Protein 1M0S (pdb70)

Organism: Haemophilus influenzae (strain ATCC 51907 / DSM 11121 / KW20 / Rd) (NCBI:txid71421)

Nearest PDB structures (foldseek):
  1m0s-assembly1_B  TM=1.005E+00  e=2.390E-48  Haemophilus influenzae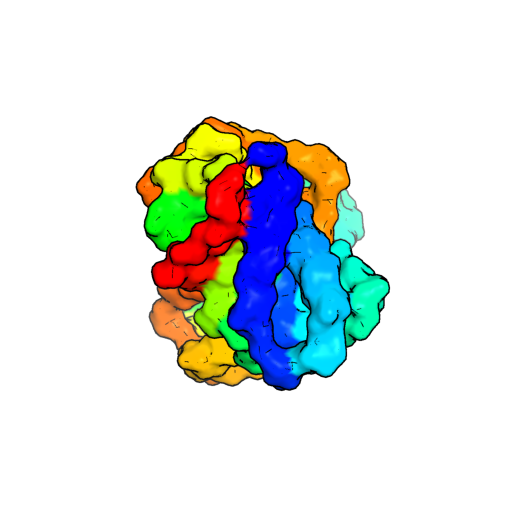
  7lda-assembly1_A  TM=9.853E-01  e=5.725E-33  Stenotrophomonas maltophilia K279a
  3uw1-assembly1_A  TM=9.742E-01  e=8.290E-33  Burkholderia thailandensis E264
  1lk7-assembly1_D  TM=9.535E-01  e=1.673E-27  Pyrococcus horikoshii
  3ixq-assembly1_D  TM=9.530E-01  e=1.935E-25  Methanocaldococcus jannaschii

Foldseek 3Di:
DDFLQLLLQLLLVCVVQDAFAEEEAAEDDDSSLSNLVNCLVVQNRYNAYEYQAVVSVVSNVVSVGDYDHPVVDQAGAEHEEEAQAAEPVQKGFHCPVPRVLSSLVNRVRYPAYEYEGAVVRYDHWPQPVFFKKWWFAVVCVPVVCVVLVVVPWRWDWDPPDAGPVGTTIITTHRDTPPDLVVVQVVLVPDPGTSHIRIRHVPGGPKYWYRYPVGIDIDD/DDFLVLLLLLLLVCVVVDAFAFEEEEEDDSSSLSNLVNCLVVQNRYDAYEYLAPVSVVSNVVSVGHYDHPVVDQAHAEYEEEAQAAEPVQKGFHCPVPRQLSSVVSLVRYPAYEYGGAVVRYDHWPQPVFFKKWWFAVVCVVVVCVVLVVVPWHWDWPPPDAGPVRTTIITTHPDTDPDLVVVQVVSVPDPGTSHIRIRDVPGGRKYWYRYPVGIDIDD

Structure (mmCIF, N/CA/C/O backbone):
data_1M0S
#
_entry.id   1M0S
#
_cell.length_a   42.826
_cell.length_b   96.737
_cell.length_c   122.050
_cell.angle_alpha   90.00
_cell.angle_beta   90.00
_cell.angle_gamma   90.00
#
_symmetry.space_group_name_H-M   'P 21 21 21'
#
loop_
_entity.id
_entity.type
_entity.pdbx_description
1 polymer 'Ribose-5-Phosphate Isomerase A'
2 non-polymer 'CITRIC ACID'
3 water water
#
loop_
_atom_site.group_PDB
_atom_site.id
_atom_site.type_symbol
_atom_site.label_atom_id
_atom_site.label_alt_id
_atom_site.label_comp_id
_atom_site.label_asym_id
_atom_site.label_entity_id
_atom_site.label_seq_id
_atom_site.pdbx_PDB_ins_code
_atom_site.Cartn_x
_atom_site.Cartn_y
_atom_site.Cartn_z
_atom_site.occupancy
_atom_site.B_iso_or_equiv
_atom_site.auth_seq_id
_atom_site.auth_comp_id
_atom_site.auth_asym_id
_atom_site.auth_atom_id
_atom_site.pdbx_PDB_model_num
ATOM 1 N N . MET A 1 1 ? 28.866 41.697 10.254 1.00 34.53 1 MET A N 1
ATOM 2 C CA . MET A 1 1 ? 28.372 40.694 11.258 1.00 36.27 1 MET A CA 1
ATOM 3 C C . MET A 1 1 ? 28.084 39.344 10.612 1.00 33.67 1 MET A C 1
ATOM 4 O O . MET A 1 1 ? 27.419 39.284 9.576 1.00 33.84 1 MET A O 1
ATOM 9 N N . ASN A 1 2 ? 28.581 38.271 11.223 1.00 30.72 2 ASN A N 1
ATOM 10 C CA . ASN A 1 2 ? 28.375 36.944 10.673 1.00 27.76 2 ASN A CA 1
ATOM 11 C C . ASN A 1 2 ? 27.106 36.291 11.226 1.00 27.68 2 ASN A C 1
ATOM 12 O O . ASN A 1 2 ? 26.464 36.811 12.155 1.00 23.49 2 ASN A O 1
ATOM 17 N N . GLN A 1 3 ? 26.755 35.146 10.641 1.00 23.43 3 GLN A N 1
ATOM 18 C CA . GLN A 1 3 ? 25.554 34.438 11.029 1.00 21.29 3 GLN A CA 1
ATOM 19 C C . GLN A 1 3 ? 25.525 34.029 12.515 1.00 18.91 3 GLN A C 1
ATOM 20 O O . GLN A 1 3 ? 24.509 34.191 13.165 1.00 19.01 3 GLN A O 1
ATOM 26 N N . LEU A 1 4 ? 26.630 33.529 13.044 1.00 20.32 4 LEU A N 1
ATOM 27 C CA . LEU A 1 4 ? 26.663 33.097 14.444 1.00 21.33 4 LEU A CA 1
ATOM 28 C C . LEU A 1 4 ? 26.387 34.279 15.382 1.00 24.53 4 LEU A C 1
ATOM 29 O O . LEU A 1 4 ? 25.642 34.137 16.367 1.00 22.88 4 LEU A O 1
ATOM 34 N N . GLU A 1 5 ? 26.949 35.450 15.079 1.00 21.95 5 GLU A N 1
ATOM 35 C CA . GLU A 1 5 ? 26.696 36.623 15.914 1.00 24.22 5 GLU A CA 1
ATOM 36 C C . GLU A 1 5 ? 25.212 36.963 15.908 1.00 23.61 5 GLU A C 1
ATOM 37 O O . GLU A 1 5 ? 24.624 37.321 16.941 1.00 20.59 5 GLU A O 1
ATOM 43 N N . MET A 1 6 ? 24.585 36.849 14.746 1.00 22.19 6 MET A N 1
ATOM 44 C CA . MET A 1 6 ? 23.166 37.149 14.675 1.00 23.57 6 MET A CA 1
ATOM 45 C C . MET A 1 6 ? 22.331 36.160 15.501 1.00 21.11 6 MET A C 1
ATOM 46 O O . MET A 1 6 ? 21.351 36.551 16.135 1.00 19.12 6 MET A O 1
ATOM 51 N N . LYS A 1 7 ? 22.695 34.882 15.466 1.00 19.18 7 LYS A N 1
ATOM 52 C CA . LYS A 1 7 ? 21.966 33.863 16.246 1.00 19.24 7 LYS A CA 1
ATOM 53 C C . LYS A 1 7 ? 22.099 34.183 17.737 1.00 17.55 7 LYS A C 1
ATOM 54 O O . LYS A 1 7 ? 21.153 34.048 18.509 1.00 16.19 7 LYS A O 1
ATOM 60 N N . LYS A 1 8 ? 23.283 34.618 18.127 1.00 19.16 8 LYS A N 1
ATOM 61 C CA . LYS A 1 8 ? 23.539 34.956 19.523 1.00 21.35 8 LYS A CA 1
ATOM 62 C C . LYS A 1 8 ? 22.705 36.150 19.963 1.00 22.65 8 LYS A C 1
ATOM 63 O O . LYS A 1 8 ? 22.212 36.180 21.098 1.00 21.60 8 LYS A O 1
ATOM 69 N N . LEU A 1 9 ? 22.521 37.121 19.061 1.00 20.67 9 LEU A N 1
ATOM 70 C CA . LEU A 1 9 ? 21.719 38.313 19.361 1.00 20.17 9 LEU A CA 1
ATOM 71 C C . LEU A 1 9 ? 20.261 37.947 19.589 1.00 21.06 9 LEU A C 1
ATOM 72 O O . LEU A 1 9 ? 19.647 38.417 20.539 1.00 17.42 9 LEU A O 1
ATOM 77 N N . ALA A 1 10 ? 19.698 37.119 18.704 1.00 17.52 10 ALA A N 1
ATOM 78 C CA . ALA A 1 10 ? 18.310 36.686 18.850 1.00 17.96 10 ALA A CA 1
ATOM 79 C C . ALA A 1 10 ? 18.130 35.878 20.144 1.00 17.98 10 ALA A C 1
ATOM 80 O O . ALA A 1 10 ? 17.168 36.083 20.880 1.00 17.19 10 ALA A O 1
ATOM 82 N N . ALA A 1 11 ? 19.065 34.977 20.420 1.00 17.57 11 ALA A N 1
ATOM 83 C CA . ALA A 1 11 ? 18.990 34.158 21.627 1.00 18.34 11 ALA A CA 1
ATOM 84 C C . ALA A 1 11 ? 19.032 35.020 22.878 1.00 19.15 11 ALA A C 1
ATOM 85 O O . ALA A 1 11 ? 18.274 34.781 23.816 1.00 18.29 11 ALA A O 1
ATOM 87 N N . GLN A 1 12 ? 19.927 36.002 22.916 1.00 19.92 12 GLN A N 1
ATOM 88 C CA . GLN A 1 12 ? 19.994 36.896 24.075 1.00 22.50 12 GLN A CA 1
ATOM 89 C C . GLN A 1 12 ? 18.680 37.639 24.222 1.00 22.51 12 GLN A C 1
ATOM 90 O O . GLN A 1 12 ? 18.169 37.776 25.326 1.00 22.93 12 GLN A O 1
ATOM 96 N N . ALA A 1 13 ? 18.114 38.138 23.127 1.00 20.14 13 ALA A N 1
ATOM 97 C CA . ALA A 1 13 ? 16.842 38.851 23.244 1.00 21.25 13 ALA A CA 1
ATOM 98 C C . ALA A 1 13 ? 15.691 37.923 23.695 1.00 20.71 13 ALA A C 1
ATOM 99 O O . ALA A 1 13 ? 14.705 38.385 24.295 1.00 20.93 13 ALA A O 1
ATOM 101 N N . ALA A 1 14 ? 15.793 36.624 23.415 1.00 19.93 14 ALA A N 1
ATOM 102 C CA . ALA A 1 14 ? 14.729 35.711 23.842 1.00 19.30 14 ALA A CA 1
ATOM 103 C C . ALA A 1 14 ? 14.631 35.653 25.379 1.00 21.36 14 ALA A C 1
ATOM 104 O O . ALA A 1 14 ? 13.566 35.420 25.910 1.00 21.05 14 ALA A O 1
ATOM 106 N N . LEU A 1 15 ? 15.735 35.864 26.089 1.00 21.66 15 LEU A N 1
ATOM 107 C CA . LEU A 1 15 ? 15.710 35.839 27.558 1.00 23.67 15 LEU A CA 1
ATOM 108 C C . LEU A 1 15 ? 14.643 36.759 28.162 1.00 23.98 15 LEU A C 1
ATOM 109 O O . LEU A 1 15 ? 14.124 36.491 29.241 1.00 22.35 15 LEU A O 1
ATOM 114 N N . GLN A 1 16 ? 14.324 37.847 27.469 1.00 26.62 16 GLN A N 1
ATOM 115 C CA . GLN A 1 16 ? 13.312 38.791 27.942 1.00 27.83 16 GLN A CA 1
ATOM 116 C C . GLN A 1 16 ? 11.943 38.127 28.133 1.00 27.03 16 GLN A C 1
ATOM 117 O O . GLN A 1 16 ? 11.081 38.643 28.868 1.00 27.57 16 GLN A O 1
ATOM 123 N N . TYR A 1 17 ? 11.719 36.995 27.467 1.00 22.42 17 TYR A N 1
ATOM 124 C CA . TYR A 1 17 ? 10.443 36.311 27.592 1.00 19.04 17 TYR A CA 1
ATOM 125 C C . TYR A 1 17 ? 10.404 35.241 28.665 1.00 19.58 17 TYR A C 1
ATOM 126 O O . TYR A 1 17 ? 9.355 34.626 28.884 1.00 22.39 17 TYR A O 1
ATOM 135 N N . VAL A 1 18 ? 11.547 34.996 29.300 1.00 22.84 18 VAL A N 1
ATOM 136 C CA . VAL A 1 18 ? 11.644 33.950 30.319 1.00 24.03 18 VAL A CA 1
ATOM 137 C C . VAL A 1 18 ? 11.083 34.439 31.645 1.00 27.64 18 VAL A C 1
ATOM 138 O O . VAL A 1 18 ? 11.500 35.465 32.167 1.00 29.19 18 VAL A O 1
ATOM 142 N N . LYS A 1 19 ? 10.108 33.696 32.154 1.00 30.85 19 LYS A N 1
ATOM 143 C CA . LYS A 1 19 ? 9.446 34.025 33.414 1.00 34.61 19 LYS A CA 1
ATOM 144 C C . LYS A 1 19 ? 10.129 33.398 34.622 1.00 30.45 19 LYS A C 1
ATOM 145 O O . LYS A 1 19 ? 10.499 32.223 34.595 1.00 29.31 19 LYS A O 1
ATOM 151 N N . ALA A 1 20 ? 10.266 34.180 35.691 1.00 29.34 20 ALA A N 1
ATOM 152 C CA . ALA A 1 20 ? 10.907 33.679 36.898 1.00 28.04 20 ALA A CA 1
ATOM 153 C C . ALA A 1 20 ? 10.244 32.424 37.460 1.00 23.36 20 ALA A C 1
ATOM 154 O O . ALA A 1 20 ? 9.027 32.288 37.432 1.00 26.30 20 ALA A O 1
ATOM 156 N N . ASP A 1 21 ? 11.073 31.500 37.933 1.00 22.19 21 ASP A N 1
ATOM 157 C CA . ASP A 1 21 ? 10.649 30.261 38.578 1.00 22.37 21 ASP A CA 1
ATOM 158 C C . ASP A 1 21 ? 9.771 29.330 37.772 1.00 23.01 21 ASP A C 1
ATOM 159 O O . ASP A 1 21 ? 9.072 28.510 38.353 1.00 22.77 21 ASP A O 1
ATOM 164 N N . ARG A 1 22 ? 9.794 29.462 36.451 1.00 22.51 22 ARG A N 1
ATOM 165 C CA . ARG A 1 22 ? 8.967 28.618 35.604 1.00 21.46 22 ARG A CA 1
ATOM 166 C C . ARG A 1 22 ? 9.814 27.664 34.742 1.00 18.40 22 ARG A C 1
ATOM 167 O O . ARG A 1 22 ? 11.023 27.829 34.625 1.00 18.58 22 ARG A O 1
ATOM 175 N N . ILE A 1 23 ? 9.181 26.655 34.154 1.00 15.84 23 ILE A N 1
ATOM 176 C CA . ILE A 1 23 ? 9.892 25.710 33.315 1.00 16.91 23 ILE A CA 1
ATOM 177 C C . ILE A 1 23 ? 9.840 26.249 31.870 1.00 16.91 23 ILE A C 1
ATOM 178 O O . ILE A 1 23 ? 8.769 26.549 31.383 1.00 14.91 23 ILE A O 1
ATOM 183 N N . VAL A 1 24 ? 11.002 26.350 31.217 1.00 17.13 24 VAL A N 1
ATOM 184 C CA . VAL A 1 24 ? 11.130 26.885 29.848 1.00 17.21 24 VAL A CA 1
ATOM 185 C C . VAL A 1 24 ? 11.087 25.766 28.798 1.00 15.66 24 VAL A C 1
ATOM 186 O O . VAL A 1 24 ? 11.709 24.735 28.979 1.00 16.28 24 VAL A O 1
ATOM 190 N N . GLY A 1 25 ? 10.380 25.999 27.696 1.00 15.22 25 GLY A N 1
ATOM 191 C CA . GLY A 1 25 ? 10.307 25.004 26.634 1.00 14.53 25 GLY A CA 1
ATOM 192 C C . GLY A 1 25 ? 11.457 25.370 25.725 1.00 13.70 25 GLY A C 1
ATOM 193 O O . GLY A 1 25 ? 11.578 26.531 25.313 1.00 13.58 25 GLY A O 1
ATOM 194 N N . VAL A 1 26 ? 12.305 24.397 25.430 1.00 12.39 26 VAL A N 1
ATOM 195 C CA . VAL A 1 26 ? 13.496 24.624 24.616 1.00 12.41 26 VAL A CA 1
ATOM 196 C C . VAL A 1 26 ? 13.524 23.700 23.382 1.00 14.30 26 VAL A C 1
ATOM 197 O O . VAL A 1 26 ? 13.294 22.480 23.490 1.00 14.95 26 VAL A O 1
ATOM 201 N N . GLY A 1 27 ? 13.834 24.285 22.226 1.00 16.06 27 GLY A N 1
ATOM 202 C CA . GLY A 1 27 ? 13.909 23.510 20.985 1.00 14.31 27 GLY A CA 1
ATOM 203 C C . GLY A 1 27 ? 15.227 22.789 20.743 1.00 14.64 27 GLY A C 1
ATOM 204 O O . GLY A 1 27 ? 15.830 22.221 21.667 1.00 13.06 27 GLY A O 1
ATOM 205 N N . SER A 1 28 ? 15.718 22.827 19.497 1.00 15.46 28 SER A N 1
ATOM 206 C CA . SER A 1 28 ? 16.961 22.129 19.194 1.00 16.19 28 SER A CA 1
ATOM 207 C C . SER A 1 28 ? 17.691 22.804 18.016 1.00 19.18 28 SER A C 1
ATOM 208 O O . SER A 1 28 ? 17.084 23.567 17.234 1.00 17.62 28 SER A O 1
ATOM 211 N N . GLY A 1 29 ? 19.003 22.575 17.924 1.00 18.92 29 GLY A N 1
ATOM 212 C CA . GLY A 1 29 ? 19.742 23.138 16.809 1.00 20.40 29 GLY A CA 1
ATOM 213 C C . GLY A 1 29 ? 20.725 24.200 17.217 1.00 20.15 29 GLY A C 1
ATOM 214 O O . GLY A 1 29 ? 20.773 24.600 18.377 1.00 17.52 29 GLY A O 1
ATOM 215 N N . SER A 1 30 ? 21.465 24.695 16.229 1.00 18.33 30 SER A N 1
ATOM 216 C CA . SER A 1 30 ? 22.520 25.665 16.470 1.00 16.60 30 SER A CA 1
ATOM 217 C C . SER A 1 30 ? 22.073 26.991 17.124 1.00 15.31 30 SER A C 1
ATOM 218 O O . SER A 1 30 ? 22.730 27.463 18.032 1.00 17.64 30 SER A O 1
ATOM 221 N N . THR A 1 31 ? 20.945 27.558 16.708 1.00 14.98 31 THR A N 1
ATOM 222 C CA . THR A 1 31 ? 20.497 28.824 17.283 1.00 16.14 31 THR A CA 1
ATOM 223 C C . THR A 1 31 ? 20.040 28.574 18.732 1.00 16.62 31 THR A C 1
ATOM 224 O O . THR A 1 31 ? 20.337 29.347 19.661 1.00 14.76 31 THR A O 1
ATOM 228 N N . VAL A 1 32 ? 19.320 27.481 18.924 1.00 14.77 32 VAL A N 1
ATOM 229 C CA . VAL A 1 32 ? 18.875 27.114 20.271 1.00 15.42 32 VAL A CA 1
ATOM 230 C C . VAL A 1 32 ? 20.101 26.851 21.178 1.00 16.22 32 VAL A C 1
ATOM 231 O O . VAL A 1 32 ? 20.061 27.119 22.396 1.00 17.03 32 VAL A O 1
ATOM 235 N N . ASN A 1 33 ? 21.187 26.317 20.615 1.00 16.40 33 ASN A N 1
ATOM 236 C CA . ASN A 1 33 ? 22.360 26.068 21.457 1.00 16.41 33 ASN A CA 1
ATOM 237 C C . ASN A 1 33 ? 22.885 27.377 21.987 1.00 18.53 33 ASN A C 1
ATOM 238 O O . ASN A 1 33 ? 23.390 27.445 23.123 1.00 17.11 33 ASN A O 1
ATOM 243 N N . CYS A 1 34 ? 22.777 28.423 21.176 1.00 18.33 34 CYS A N 1
ATOM 244 C CA . CYS A 1 34 ? 23.158 29.749 21.656 1.00 19.86 34 CYS A CA 1
ATOM 245 C C . CYS A 1 34 ? 22.200 30.111 22.800 1.00 19.20 34 CYS A C 1
ATOM 246 O O . CYS A 1 34 ? 22.616 30.703 23.813 1.00 20.70 34 CYS A O 1
ATOM 249 N N . PHE A 1 35 ? 20.920 29.773 22.639 1.00 16.17 35 PHE A N 1
ATOM 250 C CA . PHE A 1 35 ? 19.930 30.064 23.689 1.00 15.21 35 PHE A CA 1
ATOM 251 C C . PHE A 1 35 ? 20.186 29.277 24.967 1.00 13.54 35 PHE A C 1
ATOM 252 O O . PHE A 1 35 ? 19.964 29.792 26.063 1.00 17.40 35 PHE A O 1
ATOM 260 N N . ILE A 1 36 ? 20.648 28.037 24.843 1.00 13.78 36 ILE A N 1
ATOM 261 C CA . ILE A 1 36 ? 20.952 27.223 26.015 1.00 18.12 36 ILE A CA 1
ATOM 262 C C . ILE A 1 36 ? 22.102 27.882 26.801 1.00 20.58 36 ILE A C 1
ATOM 263 O O . ILE A 1 36 ? 22.085 27.901 28.047 1.00 17.93 36 ILE A O 1
ATOM 268 N N . GLU A 1 37 ? 23.101 28.421 26.095 1.00 19.85 37 GLU A N 1
ATOM 269 C CA . GLU A 1 37 ? 24.176 29.118 26.811 1.00 22.70 37 GLU A CA 1
ATOM 270 C C . GLU A 1 37 ? 23.617 30.357 27.508 1.00 23.92 37 GLU A C 1
ATOM 271 O O . GLU A 1 37 ? 23.956 30.625 28.672 1.00 23.77 37 GLU A O 1
ATOM 277 N N . ALA A 1 38 ? 22.769 31.112 26.810 1.00 20.16 38 ALA A N 1
ATOM 278 C CA . ALA A 1 38 ? 22.181 32.322 27.402 1.00 21.36 38 ALA A CA 1
ATOM 279 C C . ALA A 1 38 ? 21.388 31.949 28.666 1.00 22.24 38 ALA A C 1
ATOM 280 O O . ALA A 1 38 ? 21.446 32.627 29.690 1.00 20.92 38 ALA A O 1
ATOM 282 N N . LEU A 1 39 ? 20.657 30.849 28.590 1.00 19.14 39 LEU A N 1
ATOM 283 C CA . LEU A 1 39 ? 19.874 30.385 29.715 1.00 21.49 39 LEU A CA 1
ATOM 284 C C . LEU A 1 39 ? 20.761 30.070 30.932 1.00 22.40 39 LEU A C 1
ATOM 285 O O . LEU A 1 39 ? 20.403 30.424 32.064 1.00 18.87 39 LEU A O 1
ATOM 290 N N . GLY A 1 40 ? 21.902 29.413 30.692 1.00 21.44 40 GLY A N 1
ATOM 291 C CA . GLY A 1 40 ? 22.827 29.083 31.767 1.00 23.44 40 GLY A CA 1
ATOM 292 C C . GLY A 1 40 ? 23.257 30.337 32.522 1.00 25.20 40 GLY A C 1
ATOM 293 O O . GLY A 1 40 ? 23.575 30.304 33.707 1.00 24.39 40 GLY A O 1
ATOM 294 N N . THR A 1 41 ? 23.215 31.449 31.806 1.00 24.83 41 THR A N 1
ATOM 295 C CA . THR A 1 41 ? 23.576 32.773 32.284 1.00 24.93 41 THR A CA 1
ATOM 296 C C . THR A 1 41 ? 22.592 33.353 33.321 1.00 27.31 41 THR A C 1
ATOM 297 O O . THR A 1 41 ? 22.933 34.271 34.084 1.00 24.79 41 THR A O 1
ATOM 301 N N . ILE A 1 42 ? 21.370 32.833 33.341 1.00 25.09 42 ILE A N 1
ATOM 302 C CA . ILE A 1 42 ? 20.359 33.294 34.285 1.00 24.93 42 ILE A CA 1
ATOM 303 C C . ILE A 1 42 ? 19.667 32.089 34.883 1.00 23.35 42 ILE A C 1
ATOM 304 O O . ILE A 1 42 ? 18.515 32.193 35.274 1.00 24.91 42 ILE A O 1
ATOM 309 N N . LYS A 1 43 ? 20.365 30.960 34.984 1.00 19.87 43 LYS A N 1
ATOM 310 C CA . LYS A 1 43 ? 19.719 29.741 35.446 1.00 25.17 43 LYS A CA 1
ATOM 311 C C . LYS A 1 43 ? 18.989 29.746 36.788 1.00 24.99 43 LYS A C 1
ATOM 312 O O . LYS A 1 43 ? 17.922 29.145 36.897 1.00 21.82 43 LYS A O 1
ATOM 318 N N . ASP A 1 44 ? 19.525 30.405 37.813 1.00 24.39 44 ASP A N 1
ATOM 319 C CA . ASP A 1 44 ? 18.807 30.379 39.088 1.00 25.87 44 ASP A CA 1
ATOM 320 C C . ASP A 1 44 ? 17.424 31.051 38.968 1.00 24.44 44 ASP A C 1
ATOM 321 O O . ASP A 1 44 ? 16.576 30.916 39.837 1.00 27.79 44 ASP A O 1
ATOM 326 N N . LYS A 1 45 ? 17.202 31.791 37.897 1.00 23.08 45 LYS A N 1
ATOM 327 C CA . LYS A 1 45 ? 15.934 32.472 37.726 1.00 23.19 45 LYS A CA 1
ATOM 328 C C . LYS A 1 45 ? 14.802 31.531 37.265 1.00 23.06 45 LYS A C 1
ATOM 329 O O . LYS A 1 45 ? 13.620 31.874 37.409 1.00 21.86 45 LYS A O 1
ATOM 335 N N . ILE A 1 46 ? 15.157 30.359 36.728 1.00 19.60 46 ILE A N 1
ATOM 336 C CA . ILE A 1 46 ? 14.156 29.409 36.228 1.00 19.98 46 ILE A CA 1
ATOM 337 C C . ILE A 1 46 ? 14.051 28.129 37.029 1.00 18.49 46 ILE A C 1
ATOM 338 O O . ILE A 1 46 ? 14.958 27.771 37.776 1.00 24.12 46 ILE A O 1
ATOM 343 N N . GLN A 1 47 ? 12.934 27.436 36.876 1.00 19.69 47 GLN A N 1
ATOM 344 C CA . GLN A 1 47 ? 12.736 26.178 37.568 1.00 17.69 47 GLN A CA 1
ATOM 345 C C . GLN A 1 47 ? 13.430 25.042 36.800 1.00 20.28 47 GLN A C 1
ATOM 346 O O . GLN A 1 47 ? 13.953 24.115 37.396 1.00 16.36 47 GLN A O 1
ATOM 352 N N . GLY A 1 48 ? 13.453 25.111 35.469 1.00 15.79 48 GLY A N 1
ATOM 353 C CA . GLY A 1 48 ? 14.084 24.026 34.731 1.00 14.10 48 GLY A CA 1
ATOM 354 C C . GLY A 1 48 ? 13.659 24.169 33.265 1.00 13.68 48 GLY A C 1
ATOM 355 O O . GLY A 1 48 ? 13.230 25.240 32.866 1.00 14.56 48 GLY A O 1
ATOM 356 N N . ALA A 1 49 ? 13.764 23.105 32.478 1.00 14.27 49 ALA A N 1
ATOM 357 C CA . ALA A 1 49 ? 13.362 23.177 31.076 1.00 13.65 49 ALA A CA 1
ATOM 358 C C . ALA A 1 49 ? 12.825 21.843 30.570 1.00 14.27 49 ALA A C 1
ATOM 359 O O . ALA A 1 49 ? 13.084 20.794 31.168 1.00 17.53 49 ALA A O 1
ATOM 361 N N . VAL A 1 50 ? 12.058 21.896 29.474 1.00 11.90 50 VAL A N 1
ATOM 362 C CA . VAL A 1 50 ? 11.551 20.688 28.796 1.00 12.24 50 VAL A CA 1
ATOM 363 C C . VAL A 1 50 ? 12.174 20.884 27.422 1.00 14.90 50 VAL A C 1
ATOM 364 O O . VAL A 1 50 ? 11.996 21.937 26.814 1.00 14.61 50 VAL A O 1
ATOM 368 N N . ALA A 1 51 ? 12.882 19.887 26.913 1.00 13.07 51 ALA A N 1
ATOM 369 C CA . ALA A 1 51 ? 13.584 20.101 25.652 1.00 13.77 51 ALA A CA 1
ATOM 370 C C . ALA A 1 51 ? 13.188 19.128 24.536 1.00 14.95 51 ALA A C 1
ATOM 371 O O . ALA A 1 51 ? 12.781 17.985 24.799 1.00 15.82 51 ALA A O 1
ATOM 373 N N . ALA A 1 52 ? 13.324 19.606 23.294 1.00 15.36 52 ALA A N 1
ATOM 374 C CA . ALA A 1 52 ? 12.932 18.844 22.111 1.00 15.57 52 ALA A CA 1
ATOM 375 C C . ALA A 1 52 ? 13.947 17.866 21.502 1.00 17.85 52 ALA A C 1
ATOM 376 O O . ALA A 1 52 ? 13.694 17.320 20.409 1.00 17.78 52 ALA A O 1
ATOM 378 N N . SER A 1 53 ? 15.100 17.671 22.140 1.00 16.38 53 SER A N 1
ATOM 379 C CA . SER A 1 53 ? 16.049 16.679 21.630 1.00 17.23 53 SER A CA 1
ATOM 380 C C . SER A 1 53 ? 16.931 16.239 22.761 1.00 17.31 53 SER A C 1
ATOM 381 O O . SER A 1 53 ? 17.143 16.988 23.723 1.00 14.36 53 SER A O 1
ATOM 384 N N . LYS A 1 54 ? 17.431 15.018 22.657 1.00 15.63 54 LYS A N 1
ATOM 385 C CA . LYS A 1 54 ? 18.320 14.493 23.696 1.00 20.21 54 LYS A CA 1
ATOM 386 C C . LYS A 1 54 ? 19.611 15.332 23.726 1.00 18.48 54 LYS A C 1
ATOM 387 O O . LYS A 1 54 ? 20.249 15.481 24.775 1.00 17.84 54 LYS A O 1
ATOM 393 N N . GLU A 1 55 ? 19.998 15.892 22.581 1.00 19.09 55 GLU A N 1
ATOM 394 C CA . GLU A 1 55 ? 21.186 16.754 22.536 1.00 17.52 55 GLU A CA 1
ATOM 395 C C . GLU A 1 55 ? 20.917 18.027 23.390 1.00 18.32 55 GLU A C 1
ATOM 396 O O . GLU A 1 55 ? 21.760 18.444 24.191 1.00 17.33 55 GLU A O 1
ATOM 402 N N . SER A 1 56 ? 19.751 18.644 23.208 1.00 13.54 56 SER A N 1
ATOM 403 C CA . SER A 1 56 ? 19.423 19.843 23.973 1.00 16.09 56 SER A CA 1
ATOM 404 C C . SER A 1 56 ? 19.368 19.490 25.469 1.00 16.01 56 SER A C 1
ATOM 405 O O . SER A 1 56 ? 19.800 20.258 26.332 1.00 14.18 56 SER A O 1
ATOM 408 N N . GLU A 1 57 ? 18.823 18.325 25.766 1.00 15.48 57 GLU A N 1
ATOM 409 C CA . GLU A 1 57 ? 18.741 17.873 27.158 1.00 18.71 57 GLU A CA 1
ATOM 410 C C . GLU A 1 57 ? 20.129 17.792 27.777 1.00 17.64 57 GLU A C 1
ATOM 411 O O . GLU A 1 57 ? 20.382 18.347 28.859 1.00 17.11 57 GLU A O 1
ATOM 417 N N . GLU A 1 58 ? 21.042 17.106 27.093 1.00 18.69 58 GLU A N 1
ATOM 418 C CA . GLU A 1 58 ? 22.395 16.963 27.643 1.00 19.71 58 GLU A CA 1
ATOM 419 C C . GLU A 1 58 ? 23.058 18.327 27.824 1.00 18.05 58 GLU A C 1
ATOM 420 O O . GLU A 1 58 ? 23.714 18.571 28.847 1.00 18.12 58 GLU A O 1
ATOM 426 N N . LEU A 1 59 ? 22.878 19.233 26.870 1.00 16.89 59 LEU A N 1
ATOM 427 C CA . LEU A 1 59 ? 23.483 20.568 26.979 1.00 15.66 59 LEU A CA 1
ATOM 428 C C . LEU A 1 59 ? 22.934 21.394 28.138 1.00 17.16 59 LEU A C 1
ATOM 429 O O . LEU A 1 59 ? 23.676 22.163 28.788 1.00 18.84 59 LEU A O 1
ATOM 434 N N . LEU A 1 60 ? 21.626 21.276 28.368 1.00 15.95 60 LEU A N 1
ATOM 435 C CA . LEU A 1 60 ? 20.963 21.995 29.446 1.00 15.41 60 LEU A CA 1
ATOM 436 C C . LEU A 1 60 ? 21.475 21.506 30.805 1.00 15.06 60 LEU A C 1
ATOM 437 O O . LEU A 1 60 ? 21.731 22.316 31.717 1.00 16.55 60 LEU A O 1
ATOM 442 N N . ARG A 1 61 ? 21.596 20.188 30.942 1.00 13.88 61 ARG A N 1
ATOM 443 C CA . ARG A 1 61 ? 22.106 19.620 32.190 1.00 18.53 61 ARG A CA 1
ATOM 444 C C . ARG A 1 61 ? 23.562 20.044 32.382 1.00 20.46 61 ARG A C 1
ATOM 445 O O . ARG A 1 61 ? 23.997 20.281 33.511 1.00 22.54 61 ARG A O 1
ATOM 453 N N . LYS A 1 62 ? 24.316 20.145 31.290 1.00 20.67 62 LYS A N 1
ATOM 454 C CA . LYS A 1 62 ? 25.713 20.592 31.373 1.00 23.69 62 LYS A CA 1
ATOM 455 C C . LYS A 1 62 ? 25.750 22.036 31.908 1.00 23.77 62 LYS A C 1
ATOM 456 O O . LYS A 1 62 ? 26.744 22.467 32.488 1.00 23.23 62 LYS A O 1
ATOM 462 N N . GLN A 1 63 ? 24.675 22.789 31.693 1.00 21.27 63 GLN A N 1
ATOM 463 C CA . GLN A 1 63 ? 24.589 24.165 32.165 1.00 22.80 63 GLN A CA 1
ATOM 464 C C . GLN A 1 63 ? 24.087 24.217 33.606 1.00 23.02 63 GLN A C 1
ATOM 465 O O . GLN A 1 63 ? 23.978 25.297 34.185 1.00 24.01 63 GLN A O 1
ATOM 471 N N . GLY A 1 64 ? 23.778 23.058 34.179 1.00 23.34 64 GLY A N 1
ATOM 472 C CA . GLY A 1 64 ? 23.263 23.044 35.536 1.00 22.53 64 GLY A CA 1
ATOM 473 C C . GLY A 1 64 ? 21.756 23.308 35.617 1.00 22.74 64 GLY A C 1
ATOM 474 O O . GLY A 1 64 ? 21.230 23.613 36.695 1.00 20.49 64 GLY A O 1
ATOM 475 N N . ILE A 1 65 ? 21.054 23.188 34.489 1.00 17.35 65 ILE A N 1
ATOM 476 C CA . ILE A 1 65 ? 19.595 23.405 34.454 1.00 19.86 65 ILE A CA 1
ATOM 477 C C . ILE A 1 65 ? 18.863 22.046 34.504 1.00 21.03 65 ILE A C 1
ATOM 478 O O . ILE A 1 65 ? 19.201 21.107 33.755 1.00 22.76 65 ILE A O 1
ATOM 483 N N . GLU A 1 66 ? 17.878 21.914 35.389 1.00 19.38 66 GLU A N 1
ATOM 484 C CA . GLU A 1 66 ? 17.171 20.639 35.489 1.00 19.93 66 GLU A CA 1
ATOM 485 C C . GLU A 1 66 ? 16.252 20.417 34.301 1.00 16.41 66 GLU A C 1
ATOM 486 O O . GLU A 1 66 ? 15.537 21.319 33.880 1.00 16.24 66 GLU A O 1
ATOM 492 N N . VAL A 1 67 ? 16.286 19.200 33.778 1.00 16.85 67 VAL A N 1
ATOM 493 C CA . VAL A 1 67 ? 15.451 18.851 32.647 1.00 17.52 67 VAL A CA 1
ATOM 494 C C . VAL A 1 67 ? 14.266 18.026 33.130 1.00 18.54 67 VAL A C 1
ATOM 495 O O . VAL A 1 67 ? 14.433 17.025 33.828 1.00 18.79 67 VAL A O 1
ATOM 499 N N . PHE A 1 68 ? 13.070 18.473 32.763 1.00 17.50 68 PHE A N 1
ATOM 500 C CA . PHE A 1 68 ? 11.838 17.789 33.094 1.00 18.19 68 PHE A CA 1
ATOM 501 C C . PHE A 1 68 ? 11.287 17.096 31.833 1.00 20.80 68 PHE A C 1
ATOM 502 O O . PHE A 1 68 ? 11.575 17.516 30.709 1.00 20.87 68 PHE A O 1
ATOM 510 N N . ASN A 1 69 ? 10.516 16.030 32.031 1.00 21.94 69 ASN A N 1
ATOM 511 C CA . ASN A 1 69 ? 9.895 15.320 30.919 1.00 24.33 69 ASN A CA 1
ATOM 512 C C . ASN A 1 69 ? 8.617 16.097 30.564 1.00 20.38 69 ASN A C 1
ATOM 513 O O . ASN A 1 69 ? 7.976 16.703 31.419 1.00 21.20 69 ASN A O 1
ATOM 518 N N . ALA A 1 70 ? 8.254 16.106 29.293 1.00 19.64 70 ALA A N 1
ATOM 519 C CA . ALA A 1 70 ? 7.045 16.807 28.862 1.00 17.67 70 ALA A CA 1
ATOM 520 C C . ALA A 1 70 ? 5.831 16.302 29.678 1.00 16.02 70 ALA A C 1
ATOM 521 O O . ALA A 1 70 ? 4.915 17.075 29.996 1.00 19.45 70 ALA A O 1
ATOM 523 N N . ASN A 1 71 ? 5.834 15.010 29.992 1.00 15.52 71 ASN A N 1
ATOM 524 C CA . ASN A 1 71 ? 4.734 14.387 30.725 1.00 16.53 71 ASN A CA 1
ATOM 525 C C . ASN A 1 71 ? 4.548 14.950 32.149 1.00 20.14 71 ASN A C 1
ATOM 526 O O . ASN A 1 71 ? 3.507 14.725 32.768 1.00 22.51 71 ASN A O 1
ATOM 531 N N . ASP A 1 72 ? 5.539 15.677 32.659 1.00 19.33 72 ASP A N 1
ATOM 532 C CA . ASP A 1 72 ? 5.448 16.222 34.021 1.00 23.29 72 ASP A CA 1
ATOM 533 C C . ASP A 1 72 ? 4.825 17.609 34.074 1.00 23.84 72 ASP A C 1
ATOM 534 O O . ASP A 1 72 ? 4.616 18.168 35.162 1.00 24.74 72 ASP A O 1
ATOM 539 N N . VAL A 1 73 ? 4.523 18.188 32.925 1.00 21.48 73 VAL A N 1
ATOM 540 C CA . VAL A 1 73 ? 3.920 19.509 32.937 1.00 22.86 73 VAL A CA 1
ATOM 541 C C . VAL A 1 73 ? 2.587 19.485 32.196 1.00 24.03 73 VAL A C 1
ATOM 542 O O . VAL A 1 73 ? 2.406 18.672 31.286 1.00 24.98 73 VAL A O 1
ATOM 546 N N . SER A 1 74 ? 1.650 20.352 32.583 1.00 24.11 74 SER A N 1
ATOM 547 C CA . SER A 1 74 ? 0.344 20.400 31.913 1.00 23.98 74 SER A CA 1
ATOM 5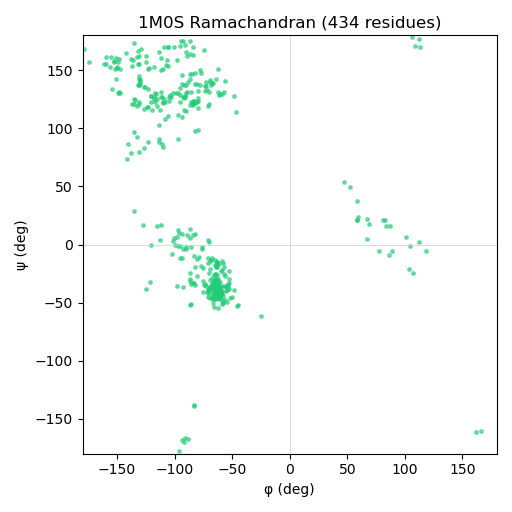48 C C . SER A 1 74 ? 0.397 21.484 30.846 1.00 24.49 74 SER A C 1
ATOM 549 O O . SER A 1 74 ? -0.492 21.607 29.990 1.00 22.81 74 SER A O 1
ATOM 552 N N . SER A 1 75 ? 1.459 22.278 30.901 1.00 22.02 75 SER A N 1
ATOM 553 C CA . SER A 1 75 ? 1.672 23.314 29.908 1.00 23.51 75 SER A CA 1
ATOM 554 C C . SER A 1 75 ? 2.975 24.073 30.169 1.00 21.14 75 SER A C 1
ATOM 555 O O . SER A 1 75 ? 3.601 23.893 31.221 1.00 21.95 75 SER A O 1
ATOM 558 N N . LEU A 1 76 ? 3.391 24.878 29.193 1.00 20.72 76 LEU A N 1
ATOM 559 C CA . LEU A 1 76 ? 4.594 25.689 29.289 1.00 18.44 76 LEU A CA 1
ATOM 560 C C . LEU A 1 76 ? 4.232 27.101 28.881 1.00 19.13 76 LEU A C 1
ATOM 561 O O . LEU A 1 76 ? 3.401 27.293 27.985 1.00 19.17 76 LEU A O 1
ATOM 566 N N . ASP A 1 77 ? 4.858 28.091 29.513 1.00 17.04 77 ASP A N 1
ATOM 567 C CA . ASP A 1 77 ? 4.567 29.473 29.145 1.00 16.11 77 ASP A CA 1
ATOM 568 C C . ASP A 1 77 ? 5.147 29.774 27.782 1.00 16.00 77 ASP A C 1
ATOM 569 O O . ASP A 1 77 ? 4.490 30.389 26.950 1.00 14.19 77 ASP A O 1
ATOM 574 N N . ILE A 1 78 ? 6.391 29.346 27.561 1.00 14.00 78 ILE A N 1
ATOM 575 C CA . ILE A 1 78 ? 7.017 29.603 26.262 1.00 17.93 78 ILE A CA 1
ATOM 576 C C . ILE A 1 78 ? 7.800 28.409 25.733 1.00 18.22 78 ILE A C 1
ATOM 577 O O . ILE A 1 78 ? 8.171 27.506 26.473 1.00 15.88 78 ILE A O 1
ATOM 582 N N . TYR A 1 79 ? 8.018 28.411 24.420 1.00 17.07 79 TYR A N 1
ATOM 583 C CA . TYR A 1 79 ? 8.823 27.385 23.762 1.00 13.70 79 TYR A CA 1
ATOM 584 C C . TYR A 1 79 ? 9.703 28.222 22.811 1.00 14.32 79 TYR A C 1
ATOM 585 O O . TYR A 1 79 ? 9.175 28.977 21.977 1.00 17.79 79 TYR A O 1
ATOM 594 N N . VAL A 1 80 ? 11.021 28.118 22.971 1.00 12.61 80 VAL A N 1
ATOM 595 C CA . VAL A 1 80 ? 11.978 28.873 22.161 1.00 15.85 80 VAL A CA 1
ATOM 596 C C . VAL A 1 80 ? 12.693 27.911 21.199 1.00 13.87 80 VAL A C 1
ATOM 597 O O . VAL A 1 80 ? 13.276 26.917 21.634 1.00 14.92 80 VAL A O 1
ATOM 601 N N . ASP A 1 81 ? 12.651 28.199 19.899 1.00 13.32 81 ASP A N 1
ATOM 602 C CA . ASP A 1 81 ? 13.278 27.281 18.941 1.00 13.13 81 ASP A CA 1
ATOM 603 C C . ASP A 1 81 ? 13.656 28.048 17.663 1.00 15.41 81 ASP A C 1
ATOM 604 O O . ASP A 1 81 ? 13.156 29.147 17.414 1.00 13.25 81 ASP A O 1
ATOM 609 N N . GLY A 1 82 ? 14.557 27.484 16.874 1.00 13.52 82 GLY A N 1
ATOM 610 C CA . GLY A 1 82 ? 14.942 28.146 15.639 1.00 14.46 82 GLY A CA 1
ATOM 611 C C . GLY A 1 82 ? 14.102 27.609 14.521 1.00 14.06 82 GLY A C 1
ATOM 612 O O . GLY A 1 82 ? 13.117 26.945 14.796 1.00 17.42 82 GLY A O 1
ATOM 613 N N . ALA A 1 83 ? 14.450 27.907 13.267 1.00 14.76 83 ALA A N 1
ATOM 614 C CA . ALA A 1 83 ? 13.706 27.372 12.115 1.00 14.44 83 ALA A CA 1
ATOM 615 C C . ALA A 1 83 ? 14.610 27.460 10.883 1.00 15.00 83 ALA A C 1
ATOM 616 O O . ALA A 1 83 ? 15.605 28.206 10.873 1.00 14.44 83 ALA A O 1
ATOM 618 N N . ASP A 1 84 ? 14.288 26.693 9.848 1.00 16.42 84 ASP A N 1
ATOM 619 C CA . ASP A 1 84 ? 15.095 26.743 8.647 1.00 14.99 84 ASP A CA 1
ATOM 620 C C . ASP A 1 84 ? 14.603 27.852 7.734 1.00 16.91 84 ASP A C 1
ATOM 621 O O . ASP A 1 84 ? 15.394 28.431 7.003 1.00 20.23 84 ASP A O 1
ATOM 626 N N . GLU A 1 85 ? 13.303 28.130 7.778 1.00 15.28 85 GLU A N 1
ATOM 627 C CA . GLU A 1 85 ? 12.707 29.225 7.009 1.00 17.46 85 GLU A CA 1
ATOM 628 C C . GLU A 1 85 ? 11.508 29.711 7.811 1.00 15.19 85 GLU A C 1
ATOM 629 O O . GLU A 1 85 ? 10.882 28.941 8.540 1.00 14.34 85 GLU A O 1
ATOM 635 N N . ILE A 1 86 ? 11.174 30.986 7.659 1.00 18.01 86 ILE A N 1
ATOM 636 C CA . ILE A 1 86 ? 9.998 31.530 8.317 1.00 16.80 86 ILE A CA 1
ATOM 637 C C . ILE A 1 86 ? 9.466 32.629 7.427 1.00 18.38 86 ILE A C 1
ATOM 638 O O . ILE A 1 86 ? 10.225 33.492 6.960 1.00 20.40 86 ILE A O 1
ATOM 643 N N . ASN A 1 87 ? 8.166 32.583 7.141 1.00 18.77 87 ASN A N 1
ATOM 644 C CA . ASN A 1 87 ? 7.587 33.596 6.278 1.00 20.45 87 ASN A CA 1
ATOM 645 C C . ASN A 1 87 ? 6.966 34.727 7.086 1.00 21.51 87 ASN A C 1
ATOM 646 O O . ASN A 1 87 ? 6.894 34.656 8.337 1.00 16.41 87 ASN A O 1
ATOM 651 N N . PRO A 1 88 ? 6.561 35.819 6.398 1.00 23.89 88 PRO A N 1
ATOM 652 C CA . PRO A 1 88 ? 5.955 36.951 7.116 1.00 24.36 88 PRO A CA 1
ATOM 653 C C . PRO A 1 88 ? 4.730 36.559 7.932 1.00 22.99 88 PRO A C 1
ATOM 654 O O . PRO A 1 88 ? 4.419 37.203 8.928 1.00 22.38 88 PRO A O 1
ATOM 658 N N . GLN A 1 89 ? 4.055 35.484 7.549 1.00 19.73 89 GLN A N 1
ATOM 659 C CA . GLN A 1 89 ? 2.911 35.043 8.345 1.00 20.71 89 GLN A CA 1
ATOM 660 C C . GLN A 1 89 ? 3.311 34.208 9.565 1.00 18.85 89 GLN A C 1
ATOM 661 O O . GLN A 1 89 ? 2.441 33.626 10.205 1.00 17.38 89 GLN A O 1
ATOM 667 N N . LYS A 1 90 ? 4.608 34.141 9.846 1.00 21.45 90 LYS A N 1
ATOM 668 C CA . LYS A 1 90 ? 5.166 33.387 10.990 1.00 20.12 90 LYS A CA 1
ATOM 669 C C . LYS A 1 90 ? 5.057 31.868 10.901 1.00 19.71 90 LYS A C 1
ATOM 670 O O . LYS A 1 90 ? 5.206 31.170 11.910 1.00 15.60 90 LYS A O 1
ATOM 676 N N . MET A 1 91 ? 4.815 31.370 9.687 1.00 17.73 91 MET A N 1
ATOM 677 C CA . MET A 1 91 ? 4.764 29.933 9.418 1.00 16.88 91 MET A CA 1
ATOM 678 C C . MET A 1 91 ? 6.226 29.524 9.176 1.00 15.73 91 MET A C 1
ATOM 679 O O . MET A 1 91 ? 6.992 30.302 8.621 1.00 13.37 91 MET A O 1
ATOM 684 N N . MET A 1 92 ? 6.595 28.306 9.571 1.00 14.32 92 MET A N 1
ATOM 685 C CA . MET A 1 92 ? 7.980 27.862 9.452 1.00 16.16 92 MET A CA 1
ATOM 686 C C . MET A 1 92 ? 8.192 26.491 8.809 1.00 15.85 92 MET A C 1
ATOM 687 O O . MET A 1 92 ? 7.266 25.676 8.664 1.00 18.22 92 MET A O 1
ATOM 692 N N . ILE A 1 93 ? 9.431 26.287 8.382 1.00 15.71 93 ILE A N 1
ATOM 693 C CA . ILE A 1 93 ? 9.881 25.010 7.891 1.00 16.05 93 ILE A CA 1
ATOM 694 C C . ILE A 1 93 ? 10.971 24.676 8.897 1.00 13.78 93 ILE A C 1
ATOM 695 O O . ILE A 1 93 ? 11.877 25.481 9.131 1.00 17.15 93 ILE A O 1
ATOM 700 N N . LYS A 1 94 ? 10.847 23.513 9.505 1.00 14.32 94 LYS A N 1
ATOM 701 C CA . LYS A 1 94 ? 11.796 23.017 10.489 1.00 14.01 94 LYS A CA 1
ATOM 702 C C . LYS A 1 94 ? 12.183 21.577 10.172 1.00 17.27 94 LYS A C 1
ATOM 703 O O . LYS A 1 94 ? 11.537 20.902 9.337 1.00 16.79 94 LYS A O 1
ATOM 709 N N . GLY A 1 95 ? 13.238 21.105 10.832 1.00 14.44 95 GLY A N 1
ATOM 710 C CA . GLY A 1 95 ? 13.670 19.745 10.615 1.00 16.82 95 GLY A CA 1
ATOM 711 C C . GLY A 1 95 ? 15.074 19.596 10.059 1.00 16.41 95 GLY A C 1
ATOM 712 O O . GLY A 1 95 ? 15.565 18.468 9.934 1.00 17.77 95 GLY A O 1
ATOM 713 N N . GLY A 1 96 ? 15.725 20.706 9.711 1.00 16.17 96 GLY A N 1
ATOM 714 C CA . GLY A 1 96 ? 17.094 20.597 9.217 1.00 16.92 96 GLY A CA 1
ATOM 715 C C . GLY A 1 96 ? 17.919 19.839 10.260 1.00 17.98 96 GLY A C 1
ATOM 716 O O . GLY A 1 96 ? 18.771 19.007 9.905 1.00 17.33 96 GLY A O 1
ATOM 717 N N . GLY A 1 97 ? 17.655 20.132 11.545 1.00 15.89 97 GLY A N 1
ATOM 718 C CA . GLY A 1 97 ? 18.371 19.495 12.646 1.00 17.40 97 GLY A CA 1
ATOM 719 C C . GLY A 1 97 ? 17.797 18.140 13.058 1.00 20.83 97 GLY A C 1
ATOM 720 O O . GLY A 1 97 ? 18.194 17.571 14.086 1.00 19.52 97 GLY A O 1
ATOM 721 N N . ALA A 1 98 ? 16.851 17.638 12.269 1.00 17.98 98 ALA A N 1
ATOM 722 C CA . ALA A 1 98 ? 16.210 16.340 12.488 1.00 16.67 98 ALA A CA 1
ATOM 723 C C . ALA A 1 98 ? 15.462 16.110 13.804 1.00 17.18 98 ALA A C 1
ATOM 724 O O . ALA A 1 98 ? 15.279 14.959 14.197 1.00 15.12 98 ALA A O 1
ATOM 726 N N . ALA A 1 99 ? 15.007 17.179 14.469 1.00 14.38 99 ALA A N 1
ATOM 727 C CA . ALA A 1 99 ? 14.290 17.040 15.739 1.00 16.43 99 ALA A CA 1
ATOM 728 C C . ALA A 1 99 ? 12.830 17.512 15.649 1.00 16.24 99 ALA A C 1
ATOM 729 O O . ALA A 1 99 ? 12.180 17.736 16.681 1.00 13.94 99 ALA A O 1
ATOM 731 N N . LEU A 1 100 ? 12.323 17.665 14.426 1.00 16.72 100 LEU A N 1
ATOM 732 C CA . LEU A 1 100 ? 10.975 18.168 14.217 1.00 16.01 100 LEU A CA 1
ATOM 733 C C . LEU A 1 100 ? 9.819 17.461 14.970 1.00 14.30 100 LEU A C 1
ATOM 734 O O . LEU A 1 100 ? 8.843 18.113 15.333 1.00 13.20 100 LEU A O 1
ATOM 739 N N . THR A 1 101 ? 9.906 16.162 15.205 1.00 14.14 101 THR A N 1
ATOM 740 C CA . THR A 1 101 ? 8.819 15.479 15.890 1.00 15.18 101 THR A CA 1
ATOM 741 C C . THR A 1 101 ? 8.680 15.959 17.339 1.00 13.47 101 THR A C 1
ATOM 742 O O . THR A 1 101 ? 7.598 16.375 17.762 1.00 11.22 101 THR A O 1
ATOM 746 N N . ARG A 1 102 ? 9.755 15.912 18.113 1.00 12.47 102 ARG A N 1
ATOM 747 C CA . ARG A 1 102 ? 9.622 16.387 19.495 1.00 12.69 102 ARG A CA 1
ATOM 748 C C . ARG A 1 102 ? 9.444 17.897 19.543 1.00 14.09 102 ARG A C 1
ATOM 749 O O . ARG A 1 102 ? 8.889 18.418 20.505 1.00 15.47 102 ARG A O 1
ATOM 757 N N . GLU A 1 103 ? 9.915 18.610 18.519 1.00 13.13 103 GLU A N 1
ATOM 758 C CA . GLU A 1 103 ? 9.727 20.058 18.500 1.00 14.08 103 GLU A CA 1
ATOM 759 C C . GLU A 1 103 ? 8.224 20.350 18.359 1.00 14.40 103 GLU A C 1
ATOM 760 O O . GLU A 1 103 ? 7.690 21.226 19.036 1.00 12.85 103 GLU A O 1
ATOM 766 N N . LYS A 1 104 ? 7.528 19.625 17.490 1.00 14.15 104 LYS A N 1
ATOM 767 C CA . LYS A 1 104 ? 6.096 19.891 17.348 1.00 16.71 104 LYS A CA 1
ATOM 768 C C . LYS A 1 104 ? 5.351 19.534 18.649 1.00 15.91 104 LYS A C 1
ATOM 769 O O . LYS A 1 104 ? 4.385 20.200 19.052 1.00 15.46 104 LYS A O 1
ATOM 775 N N . ILE A 1 105 ? 5.807 18.486 19.310 1.00 15.15 105 ILE A N 1
ATOM 776 C CA . ILE A 1 105 ? 5.192 18.059 20.561 1.00 14.30 105 ILE A CA 1
ATOM 777 C C . ILE A 1 105 ? 5.407 19.090 21.677 1.00 16.48 105 ILE A C 1
ATOM 778 O O . ILE A 1 105 ? 4.456 19.469 22.402 1.00 14.09 105 ILE A O 1
ATOM 783 N N . VAL A 1 106 ? 6.633 19.571 21.836 1.00 14.56 106 VAL A N 1
ATOM 784 C CA . VAL A 1 106 ? 6.841 20.562 22.891 1.00 13.46 106 VAL A CA 1
ATOM 785 C C . VAL A 1 106 ? 6.118 21.886 22.579 1.00 16.30 106 VAL A C 1
ATOM 786 O O . VAL A 1 106 ? 5.523 22.521 23.477 1.00 15.33 106 VAL A O 1
ATOM 790 N N . ALA A 1 107 ? 6.130 22.292 21.306 1.00 15.38 107 ALA A N 1
ATOM 791 C CA . ALA A 1 107 ? 5.463 23.524 20.899 1.00 16.77 107 ALA A CA 1
ATOM 792 C C . ALA A 1 107 ? 3.973 23.473 21.227 1.00 18.41 107 ALA A C 1
ATOM 793 O O . ALA A 1 107 ? 3.365 24.496 21.575 1.00 16.72 107 ALA A O 1
ATOM 795 N N . ALA A 1 108 ? 3.384 22.287 21.102 1.00 17.89 108 ALA A N 1
ATOM 796 C CA . ALA A 1 108 ? 1.963 22.092 21.395 1.00 18.29 108 ALA A CA 1
ATOM 797 C C . ALA A 1 108 ? 1.668 22.329 22.875 1.00 19.39 108 ALA A C 1
ATOM 798 O O . ALA A 1 108 ? 0.539 22.680 23.220 1.00 18.67 108 ALA A O 1
ATOM 800 N N . LEU A 1 109 ? 2.661 22.148 23.743 1.00 16.64 109 LEU A N 1
ATOM 801 C CA . LEU A 1 109 ? 2.466 22.379 25.188 1.00 20.53 109 LEU A CA 1
ATOM 802 C C . LEU A 1 109 ? 2.579 23.841 25.591 1.00 19.36 109 LEU A C 1
ATOM 803 O O . LEU A 1 109 ? 2.107 24.237 26.660 1.00 20.76 109 LEU A O 1
ATOM 808 N N . ALA A 1 110 ? 3.211 24.641 24.739 1.00 17.77 110 ALA A N 1
ATOM 809 C CA . ALA A 1 110 ? 3.467 26.020 25.082 1.00 18.37 110 ALA A CA 1
ATOM 810 C C . ALA A 1 110 ? 2.443 27.001 24.624 1.00 21.15 110 ALA A C 1
ATOM 811 O O . ALA A 1 110 ? 1.887 26.863 23.529 1.00 20.50 110 ALA A O 1
ATOM 813 N N . LYS A 1 111 ? 2.251 28.029 25.446 1.00 18.77 111 LYS A N 1
ATOM 814 C CA . LYS A 1 111 ? 1.315 29.105 25.139 1.00 20.59 111 LYS A CA 1
ATOM 815 C C . LYS A 1 111 ? 1.884 30.039 24.077 1.00 21.82 111 LYS A C 1
ATOM 816 O O . LYS A 1 111 ? 1.171 30.443 23.152 1.00 23.21 111 LYS A O 1
ATOM 822 N N . LYS A 1 112 ? 3.172 30.348 24.187 1.00 19.63 112 LYS A N 1
ATOM 823 C CA . LYS A 1 112 ? 3.822 31.267 23.270 1.00 20.78 112 LYS A CA 1
ATOM 824 C C . LYS A 1 112 ? 5.040 30.646 22.573 1.00 20.49 112 LYS A C 1
ATOM 825 O O . LYS A 1 112 ? 6.023 30.277 23.217 1.00 16.68 112 LYS A O 1
ATOM 831 N N . PHE A 1 113 ? 4.966 30.555 21.250 1.00 16.31 113 PHE A N 1
ATOM 832 C CA . PHE A 1 113 ? 6.062 29.976 20.453 1.00 18.34 113 PHE A CA 1
ATOM 833 C C . PHE A 1 113 ? 6.966 31.136 20.043 1.00 18.08 113 PHE A C 1
ATOM 834 O O . PHE A 1 113 ? 6.522 32.043 19.312 1.00 19.99 113 PHE A O 1
ATOM 842 N N . ILE A 1 114 ? 8.211 31.124 20.531 1.00 16.02 114 ILE A N 1
ATOM 843 C CA . ILE A 1 114 ? 9.177 32.172 20.205 1.00 18.00 114 ILE A CA 1
ATOM 844 C C . ILE A 1 114 ? 10.217 31.580 19.265 1.00 17.20 114 ILE A C 1
ATOM 845 O O . ILE A 1 114 ? 11.041 30.753 19.650 1.00 17.55 114 ILE A O 1
ATOM 850 N N . CYS A 1 115 ? 10.150 31.987 18.009 1.00 16.17 115 CYS A N 1
ATOM 851 C CA . CYS A 1 115 ? 11.088 31.491 17.042 1.00 14.84 115 CYS A CA 1
ATOM 852 C C . CYS A 1 115 ? 12.255 32.487 17.005 1.00 16.82 115 CYS A C 1
ATOM 853 O O . CYS A 1 115 ? 12.048 33.701 16.872 1.00 21.70 115 CYS A O 1
ATOM 856 N N . ILE A 1 116 ? 13.477 31.986 17.170 1.00 14.72 116 ILE A N 1
ATOM 857 C CA . ILE A 1 116 ? 14.680 32.840 17.135 1.00 17.16 116 ILE A CA 1
ATOM 858 C C . ILE A 1 116 ? 15.445 32.455 15.888 1.00 15.21 116 ILE A C 1
ATOM 859 O O . ILE A 1 116 ? 15.739 31.277 15.658 1.00 16.94 116 ILE A O 1
ATOM 864 N N . VAL A 1 117 ? 15.822 33.468 15.127 1.00 18.56 117 VAL A N 1
ATOM 865 C CA . VAL A 1 117 ? 16.422 33.222 13.829 1.00 19.36 117 VAL A CA 1
ATOM 866 C C . VAL A 1 117 ? 17.427 34.309 13.384 1.00 20.36 117 VAL A C 1
ATOM 867 O O . VAL A 1 117 ? 17.344 35.440 13.833 1.00 19.01 117 VAL A O 1
ATOM 871 N N . ASP A 1 118 ? 18.408 33.946 12.550 1.00 21.07 118 ASP A N 1
ATOM 872 C CA . ASP A 1 118 ? 19.322 34.942 12.003 1.00 20.50 118 ASP A CA 1
ATOM 873 C C . ASP A 1 118 ? 18.547 35.488 10.779 1.00 20.02 118 ASP A C 1
ATOM 874 O O . ASP A 1 118 ? 17.599 34.857 10.303 1.00 18.34 118 ASP A O 1
ATOM 879 N N . SER A 1 119 ? 18.953 36.644 10.270 1.00 19.74 119 SER A N 1
ATOM 880 C CA . SER A 1 119 ? 18.259 37.275 9.163 1.00 19.47 119 SER A CA 1
ATOM 881 C C . SER A 1 119 ? 18.049 36.414 7.901 1.00 18.51 119 SER A C 1
ATOM 882 O O . SER A 1 119 ? 17.021 36.539 7.232 1.00 20.81 119 SER A O 1
ATOM 885 N N . SER A 1 120 ? 18.994 35.535 7.593 1.00 19.26 120 SER A N 1
ATOM 886 C CA . SER A 1 120 ? 18.890 34.705 6.397 1.00 19.30 120 SER A CA 1
ATOM 887 C C . SER A 1 120 ? 17.740 33.691 6.346 1.00 19.79 120 SER A C 1
ATOM 888 O O . SER A 1 120 ? 17.446 33.153 5.269 1.00 19.39 120 SER A O 1
ATOM 891 N N . LYS A 1 121 ? 17.084 33.438 7.483 1.00 17.11 121 LYS A N 1
ATOM 892 C CA . LYS A 1 121 ? 15.996 32.480 7.549 1.00 17.41 121 LYS A CA 1
ATOM 893 C C . LYS A 1 121 ? 14.650 33.060 7.114 1.00 18.00 121 LYS A C 1
ATOM 894 O O . LYS A 1 121 ? 13.675 32.333 6.974 1.00 16.96 121 LYS A O 1
ATOM 900 N N . GLN A 1 122 ? 14.583 34.373 6.933 1.00 17.15 122 GLN A N 1
ATOM 901 C CA . GLN A 1 122 ? 13.342 34.993 6.511 1.00 17.42 122 GLN A CA 1
ATOM 902 C C . GLN A 1 122 ? 13.123 34.843 5.006 1.00 20.99 122 GLN A C 1
ATOM 903 O O . GLN A 1 122 ? 13.926 35.336 4.204 1.00 20.05 122 GLN A O 1
ATOM 909 N N . VAL A 1 123 ? 12.054 34.146 4.635 1.00 20.46 123 VAL A N 1
ATOM 910 C CA . VAL A 1 123 ? 11.714 33.950 3.226 1.00 24.20 123 VAL A CA 1
ATOM 911 C C . VAL A 1 123 ? 10.239 34.282 2.965 1.00 25.95 123 VAL A C 1
ATOM 912 O O . VAL A 1 123 ? 9.404 34.211 3.863 1.00 25.38 123 VAL A O 1
ATOM 916 N N . ASP A 1 124 ? 9.922 34.641 1.724 1.00 25.28 124 ASP A N 1
ATOM 917 C CA . ASP A 1 124 ? 8.552 34.957 1.382 1.00 27.25 124 ASP A CA 1
ATOM 918 C C . ASP A 1 124 ? 7.768 33.712 1.013 1.00 24.01 124 ASP A C 1
ATOM 919 O O . ASP A 1 124 ? 6.583 33.616 1.299 1.00 24.88 124 ASP A O 1
ATOM 924 N N . VAL A 1 125 ? 8.429 32.756 0.389 1.00 20.07 125 VAL A N 1
ATOM 925 C CA . VAL A 1 125 ? 7.760 31.524 -0.015 1.00 21.17 125 VAL A CA 1
ATOM 926 C C . VAL A 1 125 ? 8.409 30.328 0.653 1.00 20.32 125 VAL A C 1
ATOM 927 O O . VAL A 1 125 ? 9.579 30.035 0.388 1.00 22.51 125 VAL A O 1
ATOM 931 N N . LEU A 1 126 ? 7.671 29.620 1.503 1.00 22.21 126 LEU A N 1
ATOM 932 C CA . LEU A 1 126 ? 8.253 28.464 2.179 1.00 20.64 126 LEU A CA 1
ATOM 933 C C . LEU A 1 126 ? 8.631 27.388 1.157 1.00 23.46 126 LEU A C 1
ATOM 934 O O . LEU A 1 126 ? 7.922 27.194 0.166 1.00 23.57 126 LEU A O 1
ATOM 939 N N . GLY A 1 127 ? 9.750 26.704 1.387 1.00 22.54 127 GLY A N 1
ATOM 940 C CA . GLY A 1 127 ? 10.150 25.644 0.485 1.00 25.96 127 GLY A CA 1
ATOM 941 C C . GLY A 1 127 ? 10.960 26.082 -0.717 1.00 29.10 127 GLY A C 1
ATOM 942 O O . GLY A 1 127 ? 11.487 25.241 -1.437 1.00 31.96 127 GLY A O 1
ATOM 943 N N . SER A 1 128 ? 11.077 27.389 -0.934 1.00 28.99 128 SER A N 1
ATOM 944 C CA . SER A 1 128 ? 11.844 27.889 -2.070 1.00 30.39 128 SER A CA 1
ATOM 945 C C . SER A 1 128 ? 13.364 27.764 -1.862 1.00 28.24 128 SER A C 1
ATOM 946 O O . SER A 1 128 ? 14.107 27.505 -2.808 1.00 30.50 128 SER A O 1
ATOM 949 N N . THR A 1 129 ? 13.828 27.938 -0.633 1.00 25.65 129 THR A N 1
ATOM 950 C CA . THR A 1 129 ? 15.264 27.867 -0.362 1.00 26.69 129 THR A CA 1
ATOM 951 C C . THR A 1 129 ? 15.692 26.684 0.497 1.00 23.08 129 THR A C 1
ATOM 952 O O . THR A 1 129 ? 16.866 26.544 0.814 1.00 24.82 129 THR A O 1
ATOM 956 N N . PHE A 1 130 ? 14.766 25.804 0.850 1.00 20.79 130 PHE A N 1
ATOM 957 C CA . PHE A 1 130 ? 15.121 24.709 1.739 1.00 18.92 130 PHE A CA 1
ATOM 958 C C . PHE A 1 130 ? 14.165 23.579 1.479 1.00 15.78 130 PHE A C 1
ATOM 959 O O . PHE A 1 130 ? 12.969 23.818 1.398 1.00 18.92 130 PHE A O 1
ATOM 967 N N . PRO A 1 131 ? 14.668 22.337 1.353 1.00 15.67 131 PRO A N 1
ATOM 968 C CA . PRO A 1 131 ? 13.832 21.149 1.095 1.00 13.84 131 PRO A CA 1
ATOM 969 C C . PRO A 1 131 ? 13.050 20.761 2.341 1.00 16.49 131 PRO A C 1
ATOM 970 O O . PRO A 1 131 ? 13.599 20.809 3.474 1.00 18.72 131 PRO A O 1
ATOM 974 N N . LEU A 1 132 ? 11.795 20.363 2.152 1.00 14.33 132 LEU A N 1
ATOM 975 C CA . LEU A 1 132 ? 10.948 20.007 3.300 1.00 16.35 132 LEU A CA 1
ATOM 976 C C . LEU A 1 132 ? 11.338 18.714 4.008 1.00 14.90 132 LEU A C 1
ATOM 977 O O . LEU A 1 132 ? 11.345 17.643 3.403 1.00 15.89 132 LEU A O 1
ATOM 982 N N . PRO A 1 133 ? 11.659 18.791 5.315 1.00 14.15 133 PRO A N 1
ATOM 983 C CA . PRO A 1 133 ? 12.013 17.537 5.991 1.00 13.38 133 PRO A CA 1
ATOM 984 C C . PRO A 1 133 ? 10.740 16.785 6.380 1.00 12.16 133 PRO A C 1
ATOM 985 O O . PRO A 1 133 ? 9.768 17.382 6.880 1.00 13.20 133 PRO A O 1
ATOM 989 N N . VAL A 1 134 ? 10.753 15.478 6.174 1.00 10.56 134 VAL A N 1
ATOM 990 C CA . VAL A 1 134 ? 9.616 14.642 6.552 1.00 14.06 134 VAL A CA 1
ATOM 991 C C . VAL A 1 134 ? 10.159 13.446 7.342 1.00 13.38 134 VAL A C 1
ATOM 992 O O . VAL A 1 134 ? 10.999 12.680 6.843 1.00 15.18 134 VAL A O 1
ATOM 996 N N . GLU A 1 135 ? 9.705 13.285 8.580 1.00 15.25 135 GLU A N 1
ATOM 997 C CA . GLU A 1 135 ? 10.139 12.122 9.371 1.00 12.45 135 GLU A CA 1
ATOM 998 C C . GLU A 1 135 ? 9.219 10.946 9.026 1.00 13.58 135 GLU A C 1
ATOM 999 O O . GLU A 1 135 ? 7.973 11.048 9.081 1.00 13.50 135 GLU A O 1
ATOM 1005 N N . VAL A 1 136 ? 9.837 9.816 8.734 1.00 11.53 136 VAL A N 1
ATOM 1006 C CA . VAL A 1 136 ? 9.116 8.630 8.282 1.00 13.13 136 VAL A CA 1
ATOM 1007 C C . VAL A 1 13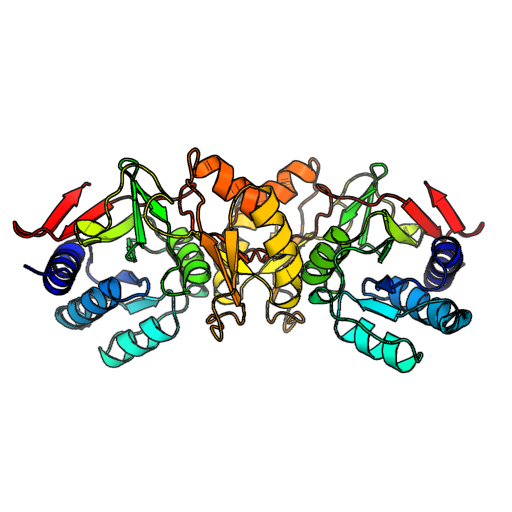6 ? 9.446 7.303 9.008 1.00 12.51 136 VAL A C 1
ATOM 1008 O O . VAL A 1 136 ? 10.607 7.028 9.263 1.00 13.68 136 VAL A O 1
ATOM 1012 N N . ILE A 1 137 ? 8.424 6.500 9.320 1.00 13.97 137 ILE A N 1
ATOM 1013 C CA . ILE A 1 137 ? 8.622 5.168 9.911 1.00 14.98 137 ILE A CA 1
ATOM 1014 C C . ILE A 1 137 ? 9.516 4.470 8.889 1.00 15.17 137 ILE A C 1
ATOM 1015 O O . ILE A 1 137 ? 9.223 4.485 7.675 1.00 13.20 137 ILE A O 1
ATOM 1020 N N . PRO A 1 138 ? 10.610 3.844 9.342 1.00 15.51 138 PRO A N 1
ATOM 1021 C CA . PRO A 1 138 ? 11.494 3.194 8.377 1.00 15.92 138 PRO A CA 1
ATOM 1022 C C . PRO A 1 138 ? 10.882 2.251 7.349 1.00 18.26 138 PRO A C 1
ATOM 1023 O O . PRO A 1 138 ? 11.236 2.319 6.153 1.00 15.54 138 PRO A O 1
ATOM 1027 N N . MET A 1 139 ? 9.980 1.370 7.779 1.00 16.54 139 MET A N 1
ATOM 1028 C CA . MET A 1 139 ? 9.392 0.425 6.814 1.00 20.46 139 MET A CA 1
ATOM 1029 C C . MET A 1 139 ? 8.484 1.114 5.786 1.00 17.20 139 MET A C 1
ATOM 1030 O O . MET A 1 139 ? 8.130 0.516 4.776 1.00 15.55 139 MET A O 1
ATOM 1035 N N . ALA A 1 140 ? 8.128 2.373 6.038 1.00 18.43 140 ALA A N 1
ATOM 1036 C CA . ALA A 1 140 ? 7.280 3.156 5.134 1.00 16.19 140 ALA A CA 1
ATOM 1037 C C . ALA A 1 140 ? 8.065 4.094 4.171 1.00 16.81 140 ALA A C 1
ATOM 1038 O O . ALA A 1 140 ? 7.472 4.779 3.345 1.00 13.02 140 ALA A O 1
ATOM 1040 N N . ARG A 1 141 ? 9.386 4.110 4.291 1.00 16.71 141 ARG A N 1
ATOM 1041 C CA . ARG A 1 141 ? 10.241 4.961 3.461 1.00 19.01 141 ARG A CA 1
ATOM 1042 C C . ARG A 1 141 ? 9.939 5.020 1.959 1.00 18.42 141 ARG A C 1
ATOM 1043 O O . ARG A 1 141 ? 9.799 6.114 1.414 1.00 19.38 141 ARG A O 1
ATOM 1051 N N . SER A 1 142 ? 9.835 3.881 1.287 1.00 17.37 142 SER A N 1
ATOM 1052 C CA . SER A 1 142 ? 9.582 3.907 -0.161 1.00 18.64 142 SER A CA 1
ATOM 1053 C C . SER A 1 142 ? 8.207 4.423 -0.560 1.00 17.32 142 SER A C 1
ATOM 1054 O O . SER A 1 142 ? 8.088 5.278 -1.461 1.00 15.89 142 SER A O 1
ATOM 1057 N N . GLN A 1 143 ? 7.167 3.938 0.112 1.00 14.28 143 GLN A N 1
ATOM 1058 C CA . GLN A 1 143 ? 5.828 4.377 -0.228 1.00 13.89 143 GLN A CA 1
ATOM 1059 C C . GLN A 1 143 ? 5.610 5.862 0.084 1.00 14.78 143 GLN A C 1
ATOM 1060 O O . GLN A 1 143 ? 4.895 6.543 -0.664 1.00 12.39 143 GLN A O 1
ATOM 1066 N N . VAL A 1 144 ? 6.214 6.397 1.156 1.00 13.89 144 VAL A N 1
ATOM 1067 C CA . VAL A 1 144 ? 6.062 7.828 1.435 1.00 11.22 144 VAL A CA 1
ATOM 1068 C C . VAL A 1 144 ? 6.841 8.598 0.347 1.00 14.59 144 VAL A C 1
ATOM 1069 O O . VAL A 1 144 ? 6.408 9.643 -0.095 1.00 12.98 144 VAL A O 1
ATOM 1073 N N . GLY A 1 145 ? 7.993 8.076 -0.069 1.00 13.44 145 GLY A N 1
ATOM 1074 C CA . GLY A 1 145 ? 8.741 8.731 -1.132 1.00 16.82 145 GLY A CA 1
ATOM 1075 C C . GLY A 1 145 ? 7.896 8.771 -2.409 1.00 15.21 145 GLY A C 1
ATOM 1076 O O . GLY A 1 145 ? 7.878 9.784 -3.117 1.00 15.97 145 GLY A O 1
ATOM 1077 N N . ARG A 1 146 ? 7.177 7.693 -2.702 1.00 17.50 146 ARG A N 1
ATOM 1078 C CA . ARG A 1 146 ? 6.302 7.671 -3.890 1.00 18.24 146 ARG A CA 1
ATOM 1079 C C . ARG A 1 146 ? 5.183 8.727 -3.794 1.00 17.27 146 ARG A C 1
ATOM 1080 O O . ARG A 1 146 ? 4.831 9.387 -4.788 1.00 13.09 146 ARG A O 1
ATOM 1088 N N . LYS A 1 147 ? 4.612 8.885 -2.602 1.00 15.05 147 LYS A N 1
ATOM 1089 C CA . LYS A 1 147 ? 3.565 9.878 -2.414 1.00 14.52 147 LYS A CA 1
ATOM 1090 C C . LYS A 1 147 ? 4.113 11.293 -2.584 1.00 13.42 147 LYS A C 1
ATOM 1091 O O . LYS A 1 147 ? 3.453 12.161 -3.173 1.00 14.19 147 LYS A O 1
ATOM 1097 N N . LEU A 1 148 ? 5.297 11.535 -2.038 1.00 13.28 148 LEU A N 1
ATOM 1098 C CA . LEU A 1 148 ? 5.919 12.854 -2.134 1.00 16.56 148 LEU A CA 1
ATOM 1099 C C . LEU A 1 148 ? 6.236 13.220 -3.583 1.00 14.91 148 LEU A C 1
ATOM 1100 O O . LEU A 1 148 ? 6.105 14.380 -3.994 1.00 14.60 148 LEU A O 1
ATOM 1105 N N . ALA A 1 149 ? 6.634 12.228 -4.359 1.00 14.26 149 ALA A N 1
ATOM 1106 C CA . ALA A 1 149 ? 6.930 12.448 -5.779 1.00 16.05 149 ALA A CA 1
ATOM 1107 C C . ALA A 1 149 ? 5.597 12.707 -6.532 1.00 18.78 149 ALA A C 1
ATOM 1108 O O . ALA A 1 149 ? 5.520 13.589 -7.403 1.00 21.07 149 ALA A O 1
ATOM 1110 N N . ALA A 1 150 ? 4.536 11.969 -6.179 1.00 18.62 150 ALA A N 1
ATOM 1111 C CA . ALA A 1 150 ? 3.225 12.180 -6.808 1.00 18.32 150 ALA A CA 1
ATOM 1112 C C . ALA A 1 150 ? 2.756 13.611 -6.525 1.00 20.69 150 ALA A C 1
ATOM 1113 O O . ALA A 1 150 ? 2.033 14.220 -7.329 1.00 21.05 150 ALA A O 1
ATOM 1115 N N . LEU A 1 151 ? 3.141 14.138 -5.358 1.00 17.07 151 LEU A N 1
ATOM 1116 C CA . LEU A 1 151 ? 2.777 15.496 -4.973 1.00 19.08 151 LEU A CA 1
ATOM 1117 C C . LEU A 1 151 ? 3.611 16.552 -5.693 1.00 18.22 151 LEU A C 1
ATOM 1118 O O . LEU A 1 151 ? 3.376 17.751 -5.510 1.00 21.09 151 LEU A O 1
ATOM 1123 N N . GLY A 1 152 ? 4.586 16.116 -6.490 1.00 18.78 152 GLY A N 1
ATOM 1124 C CA . GLY A 1 152 ? 5.407 17.058 -7.239 1.00 19.47 152 GLY A CA 1
ATOM 1125 C C . GLY A 1 152 ? 6.804 17.280 -6.684 1.00 20.64 152 GLY A C 1
ATOM 1126 O O . GLY A 1 152 ? 7.592 18.032 -7.275 1.00 19.88 152 GLY A O 1
ATOM 1127 N N . GLY A 1 153 ? 7.138 16.630 -5.568 1.00 16.61 153 GLY A N 1
ATOM 1128 C CA . GLY A 1 153 ? 8.470 16.808 -5.015 1.00 15.52 153 GLY A CA 1
ATOM 1129 C C . GLY A 1 153 ? 9.519 15.785 -5.462 1.00 16.37 153 GLY A C 1
ATOM 1130 O O . GLY A 1 153 ? 9.200 14.837 -6.185 1.00 15.23 153 GLY A O 1
ATOM 1131 N N . SER A 1 154 ? 10.774 15.997 -5.050 1.00 15.37 154 SER A N 1
ATOM 1132 C CA . SER A 1 154 ? 11.852 15.057 -5.348 1.00 16.74 154 SER A CA 1
ATOM 1133 C C . SER A 1 154 ? 12.417 14.671 -3.983 1.00 14.57 154 SER A C 1
ATOM 1134 O O . SER A 1 154 ? 13.369 15.271 -3.490 1.00 15.35 154 SER A O 1
ATOM 1137 N N . PRO A 1 155 ? 11.834 13.638 -3.363 1.00 17.05 155 PRO A N 1
ATOM 1138 C CA . PRO A 1 155 ? 12.274 13.180 -2.039 1.00 16.84 155 PRO A CA 1
ATOM 1139 C C . PRO A 1 155 ? 13.660 12.558 -2.029 1.00 16.68 155 PRO A C 1
ATOM 1140 O O . PRO A 1 155 ? 14.029 11.813 -2.942 1.00 16.50 155 PRO A O 1
ATOM 1144 N N . GLU A 1 156 ? 14.442 12.861 -1.010 1.00 13.64 156 GLU A N 1
ATOM 1145 C CA . GLU A 1 156 ? 15.782 12.266 -0.933 1.00 14.86 156 GLU A CA 1
ATOM 1146 C C . GLU A 1 156 ? 16.016 11.782 0.492 1.00 13.65 156 GLU A C 1
ATOM 1147 O O . GLU A 1 156 ? 15.863 12.547 1.424 1.00 14.88 156 GLU A O 1
ATOM 1153 N N . TYR A 1 157 ? 16.361 10.510 0.651 1.00 15.33 157 TYR A N 1
ATOM 1154 C CA . TYR A 1 157 ? 16.617 9.938 1.978 1.00 17.88 157 TYR A CA 1
ATOM 1155 C C . TYR A 1 157 ? 17.936 10.473 2.551 1.00 19.12 157 TYR A C 1
ATOM 1156 O O . TYR A 1 157 ? 18.988 10.522 1.877 1.00 14.83 157 TYR A O 1
ATOM 1165 N N . ARG A 1 158 ? 17.880 10.888 3.813 1.00 16.45 158 ARG A N 1
ATOM 1166 C CA . ARG A 1 158 ? 19.037 11.438 4.489 1.00 16.96 158 ARG A CA 1
ATOM 1167 C C . ARG A 1 158 ? 19.887 10.267 5.001 1.00 20.44 158 ARG A C 1
ATOM 1168 O O . ARG A 1 158 ? 19.630 9.670 6.058 1.00 16.84 158 ARG A O 1
ATOM 1176 N N . GLU A 1 159 ? 20.909 9.949 4.212 1.00 20.94 159 GLU A N 1
ATOM 1177 C CA . GLU A 1 159 ? 21.808 8.826 4.435 1.00 23.61 159 GLU A CA 1
ATOM 1178 C C . GLU A 1 159 ? 22.404 8.566 5.826 1.00 21.44 159 GLU A C 1
ATOM 1179 O O . GLU A 1 159 ? 23.218 9.349 6.328 1.00 22.38 159 GLU A O 1
ATOM 1185 N N . GLY A 1 160 ? 22.007 7.442 6.421 1.00 20.04 160 GLY A N 1
ATOM 1186 C CA . GLY A 1 160 ? 22.523 7.049 7.730 1.00 18.58 160 GLY A CA 1
ATOM 1187 C C . GLY A 1 160 ? 21.952 7.768 8.939 1.00 19.88 160 GLY A C 1
ATOM 1188 O O . GLY A 1 160 ? 22.247 7.399 10.076 1.00 18.62 160 GLY A O 1
ATOM 1189 N N . VAL A 1 161 ? 21.115 8.777 8.708 1.00 18.51 161 VAL A N 1
ATOM 1190 C CA . VAL A 1 161 ? 20.560 9.547 9.811 1.00 15.84 161 VAL A CA 1
ATOM 1191 C C . VAL A 1 161 ? 19.346 8.866 10.447 1.00 15.67 161 VAL A C 1
ATOM 1192 O O . VAL A 1 161 ? 18.482 8.291 9.776 1.00 13.97 161 VAL A O 1
ATOM 1196 N N . VAL A 1 162 ? 19.314 8.912 11.772 1.00 14.82 162 VAL A N 1
ATOM 1197 C CA . VAL A 1 162 ? 18.226 8.354 12.546 1.00 14.83 162 VAL A CA 1
ATOM 1198 C C . VAL A 1 162 ? 17.818 9.444 13.563 1.00 15.62 162 VAL A C 1
ATOM 1199 O O . VAL A 1 162 ? 18.676 10.123 14.103 1.00 17.46 162 VAL A O 1
ATOM 1203 N N . THR A 1 163 ? 16.522 9.656 13.777 1.00 14.15 163 THR A N 1
ATOM 1204 C CA . THR A 1 163 ? 16.068 10.665 14.761 1.00 13.76 163 THR A CA 1
ATOM 1205 C C . THR A 1 163 ? 16.061 10.054 16.167 1.00 12.83 163 THR A C 1
ATOM 1206 O O . THR A 1 163 ? 16.192 8.845 16.311 1.00 14.94 163 THR A O 1
ATOM 1210 N N . ASP A 1 164 ? 15.881 10.898 17.190 1.00 15.55 164 ASP A N 1
ATOM 1211 C CA . ASP A 1 164 ? 15.788 10.454 18.599 1.00 15.78 164 ASP A CA 1
ATOM 1212 C C . ASP A 1 164 ? 14.638 9.458 18.763 1.00 16.97 164 ASP A C 1
ATOM 1213 O O . ASP A 1 164 ? 14.520 8.802 19.817 1.00 17.41 164 ASP A O 1
ATOM 1218 N N . ASN A 1 165 ? 13.747 9.401 17.771 1.00 14.83 165 ASN A N 1
ATOM 1219 C CA . ASN A 1 165 ? 12.587 8.511 17.837 1.00 17.15 165 ASN A CA 1
ATOM 1220 C C . ASN A 1 165 ? 12.762 7.214 17.045 1.00 17.62 165 ASN A C 1
ATOM 1221 O O . ASN A 1 165 ? 11.836 6.388 17.024 1.00 17.07 165 ASN A O 1
ATOM 1226 N N . GLY A 1 166 ? 13.929 7.064 16.403 1.00 15.92 166 GLY A N 1
ATOM 1227 C CA . GLY A 1 166 ? 14.257 5.868 15.639 1.00 14.50 166 GLY A CA 1
ATOM 1228 C C . GLY A 1 166 ? 13.784 5.896 14.182 1.00 15.00 166 GLY A C 1
ATOM 1229 O O . GLY A 1 166 ? 13.773 4.870 13.515 1.00 15.60 166 GLY A O 1
ATOM 1230 N N . ASN A 1 167 ? 13.433 7.064 13.668 1.00 13.22 167 ASN A N 1
ATOM 1231 C CA . ASN A 1 167 ? 12.923 7.142 12.292 1.00 14.51 167 ASN A CA 1
ATOM 1232 C C . ASN A 1 167 ? 13.903 7.717 11.297 1.00 14.35 167 ASN A C 1
ATOM 1233 O O . ASN A 1 167 ? 14.964 8.221 11.681 1.00 12.92 167 ASN A O 1
ATOM 1238 N N . VAL A 1 168 ? 13.570 7.622 10.004 1.00 11.38 168 VAL A N 1
ATOM 1239 C CA . VAL A 1 168 ? 14.437 8.223 8.989 1.00 13.72 168 VAL A CA 1
ATOM 1240 C C . VAL A 1 168 ? 13.845 9.586 8.534 1.00 13.75 168 VAL A C 1
ATOM 1241 O O . VAL A 1 168 ? 12.715 9.945 8.902 1.00 14.35 168 VAL A O 1
ATOM 1245 N N . ILE A 1 169 ? 14.622 10.355 7.773 1.00 13.99 169 ILE A N 1
ATOM 1246 C CA . ILE A 1 169 ? 14.155 11.649 7.269 1.00 15.90 169 ILE A CA 1
ATOM 1247 C C . ILE A 1 169 ? 14.311 11.663 5.755 1.00 16.64 169 ILE A C 1
ATOM 1248 O O . ILE A 1 169 ? 15.346 11.231 5.225 1.00 14.93 169 ILE A O 1
ATOM 1253 N N . LEU A 1 170 ? 13.279 12.155 5.088 1.00 17.44 170 LEU A N 1
ATOM 1254 C CA . LEU A 1 170 ? 13.283 12.325 3.632 1.00 18.14 170 LEU A CA 1
ATOM 1255 C C . LEU A 1 170 ? 13.178 13.834 3.491 1.00 17.93 170 LEU A C 1
ATOM 1256 O O . LEU A 1 170 ? 12.320 14.454 4.146 1.00 18.67 170 LEU A O 1
ATOM 1261 N N . ASP A 1 171 ? 14.066 14.433 2.696 1.00 16.60 171 ASP A N 1
ATOM 1262 C CA . ASP A 1 171 ? 14.038 15.872 2.466 1.00 15.84 171 ASP A CA 1
ATOM 1263 C C . ASP A 1 171 ? 13.467 16.058 1.068 1.00 15.39 171 ASP A C 1
ATOM 1264 O O . ASP A 1 171 ? 13.967 15.466 0.129 1.00 14.06 171 ASP A O 1
ATOM 1269 N N . VAL A 1 172 ? 12.429 16.875 0.947 1.00 15.40 172 VAL A N 1
ATOM 1270 C CA . VAL A 1 172 ? 11.775 17.059 -0.335 1.00 15.71 172 VAL A CA 1
ATOM 1271 C C . VAL A 1 172 ? 12.222 18.283 -1.115 1.00 15.77 172 VAL A C 1
ATOM 1272 O O . VAL A 1 172 ? 11.938 19.447 -0.743 1.00 14.11 172 VAL A O 1
ATOM 1276 N N . HIS A 1 173 ? 12.914 17.996 -2.216 1.00 15.52 173 HIS A N 1
ATOM 1277 C CA . HIS A 1 173 ? 13.446 19.030 -3.102 1.00 18.21 173 HIS A CA 1
ATOM 1278 C C . HIS A 1 173 ? 12.407 19.381 -4.171 1.00 17.14 173 HIS A C 1
ATOM 1279 O O . HIS A 1 173 ? 11.476 18.628 -4.400 1.00 15.16 173 HIS A O 1
ATOM 1286 N N . ASN A 1 174 ? 12.574 20.534 -4.811 1.00 18.31 174 ASN A N 1
ATOM 1287 C CA . ASN A 1 174 ? 11.655 20.991 -5.863 1.00 22.61 174 ASN A CA 1
ATOM 1288 C C . ASN A 1 174 ? 10.231 20.957 -5.369 1.00 22.84 174 ASN A C 1
ATOM 1289 O O . ASN A 1 174 ? 9.344 20.437 -6.035 1.00 22.11 174 ASN A O 1
ATOM 1294 N N . PHE A 1 175 ? 10.014 21.538 -4.199 1.00 22.96 175 PHE A N 1
ATOM 1295 C CA . PHE A 1 175 ? 8.713 21.500 -3.571 1.00 23.65 175 PHE A CA 1
ATOM 1296 C C . PHE A 1 175 ? 8.420 22.846 -2.890 1.00 24.97 175 PHE A C 1
ATOM 1297 O O . PHE A 1 175 ? 8.512 22.967 -1.661 1.00 24.02 175 PHE A O 1
ATOM 1305 N N . SER A 1 176 ? 8.122 23.868 -3.687 1.00 24.79 176 SER A N 1
ATOM 1306 C CA . SER A 1 176 ? 7.776 25.170 -3.123 1.00 26.45 176 SER A CA 1
ATOM 1307 C C . SER A 1 176 ? 6.421 24.931 -2.468 1.00 25.12 176 SER A C 1
ATOM 1308 O O . SER A 1 176 ? 5.592 24.196 -2.995 1.00 25.57 176 SER A O 1
ATOM 1311 N N . ILE A 1 177 ? 6.202 25.541 -1.315 1.00 20.96 177 ILE A N 1
ATOM 1312 C CA . ILE A 1 177 ? 4.972 25.314 -0.587 1.00 22.32 177 ILE A CA 1
ATOM 1313 C C . ILE A 1 177 ? 4.124 26.561 -0.519 1.00 22.10 177 ILE A C 1
ATOM 1314 O O . ILE A 1 177 ? 4.211 27.346 0.434 1.00 20.54 177 ILE A O 1
ATOM 1319 N N . LEU A 1 178 ? 3.287 26.728 -1.537 1.00 20.61 178 LEU A N 1
ATOM 1320 C CA . LEU A 1 178 ? 2.395 27.874 -1.608 1.00 23.66 178 LEU A CA 1
ATOM 1321 C C . LEU A 1 178 ? 1.289 27.910 -0.555 1.00 21.32 178 LEU A C 1
ATOM 1322 O O . LEU A 1 178 ? 0.853 28.989 -0.171 1.00 23.59 178 LEU A O 1
ATOM 1327 N N . ASN A 1 179 ? 0.849 26.737 -0.097 1.00 18.43 179 ASN A N 1
ATOM 1328 C CA . ASN A 1 179 ? -0.257 26.620 0.848 1.00 16.17 179 ASN A CA 1
ATOM 1329 C C . ASN A 1 179 ? 0.185 25.696 1.971 1.00 15.93 179 ASN A C 1
ATOM 1330 O O . ASN A 1 179 ? -0.150 24.516 2.006 1.00 15.61 179 ASN A O 1
ATOM 1335 N N . PRO A 1 180 ? 0.957 26.242 2.897 1.00 16.08 180 PRO A N 1
ATOM 1336 C CA . PRO A 1 180 ? 1.498 25.507 4.040 1.00 15.22 180 PRO A CA 1
ATOM 1337 C C . PRO A 1 180 ? 0.518 24.761 4.934 1.00 14.10 180 PRO A C 1
ATOM 1338 O O . PRO A 1 180 ? 0.756 23.614 5.258 1.00 14.19 180 PRO A O 1
ATOM 1342 N N . VAL A 1 181 ? -0.551 25.418 5.371 1.00 16.15 181 VAL A N 1
ATOM 1343 C CA . VAL A 1 181 ? -1.492 24.741 6.259 1.00 18.21 181 VAL A CA 1
ATOM 1344 C C . VAL A 1 181 ? -2.092 23.548 5.512 1.00 18.72 181 VAL A C 1
ATOM 1345 O O . VAL A 1 181 ? -2.160 22.426 6.031 1.00 16.95 181 VAL A O 1
ATOM 1349 N N . GLU A 1 182 ? -2.502 23.782 4.271 1.00 18.21 182 GLU A N 1
ATOM 1350 C CA . GLU A 1 182 ? -3.064 22.685 3.483 1.00 19.16 182 GLU A CA 1
ATOM 1351 C C . GLU A 1 182 ? -2.103 21.486 3.304 1.00 16.17 182 GLU A C 1
ATOM 1352 O O . GLU A 1 182 ? -2.502 20.333 3.453 1.00 16.00 182 GLU A O 1
ATOM 1358 N N . ILE A 1 183 ? -0.839 21.755 3.004 1.00 15.98 183 ILE A N 1
ATOM 1359 C CA . ILE A 1 183 ? 0.105 20.663 2.810 1.00 15.44 183 ILE A CA 1
ATOM 1360 C C . ILE A 1 183 ? 0.411 19.989 4.160 1.00 13.61 183 ILE A C 1
ATOM 1361 O O . ILE A 1 183 ? 0.529 18.770 4.218 1.00 13.44 183 ILE A O 1
ATOM 1366 N N . GLU A 1 184 ? 0.519 20.774 5.230 1.00 12.57 184 GLU A N 1
ATOM 1367 C CA . GLU A 1 184 ? 0.828 20.188 6.521 1.00 12.12 184 GLU A CA 1
ATOM 1368 C C . GLU A 1 184 ? -0.231 19.155 6.852 1.00 12.46 184 GLU A C 1
ATOM 1369 O O . GLU A 1 184 ? 0.080 18.027 7.206 1.00 13.86 184 GLU A O 1
ATOM 1375 N N . LYS A 1 185 ? -1.500 19.535 6.730 1.00 13.93 185 LYS A N 1
ATOM 1376 C CA . LYS A 1 185 ? -2.583 18.618 7.055 1.00 15.15 185 LYS A CA 1
ATOM 1377 C C . LYS A 1 185 ? -2.597 17.409 6.136 1.00 16.02 185 LYS A C 1
ATOM 1378 O O . LYS A 1 185 ? -2.812 16.279 6.581 1.00 15.78 185 LYS A O 1
ATOM 1384 N N . GLU A 1 186 ? -2.400 17.648 4.849 1.00 15.30 186 GLU A N 1
ATOM 1385 C CA . GLU A 1 186 ? -2.411 16.549 3.890 1.00 15.04 186 GLU A CA 1
ATOM 1386 C C . GLU A 1 186 ? -1.351 15.494 4.251 1.00 15.37 186 GLU A C 1
ATOM 1387 O O . GLU A 1 186 ? -1.647 14.293 4.329 1.00 16.41 186 GLU A O 1
ATOM 1393 N N . LEU A 1 187 ? -0.122 15.944 4.484 1.00 14.48 187 LEU A N 1
ATOM 1394 C CA . LEU A 1 187 ? 0.931 15.015 4.862 1.00 15.08 187 LEU A CA 1
ATOM 1395 C C . LEU A 1 187 ? 0.629 14.318 6.168 1.00 16.22 187 LEU A C 1
ATOM 1396 O O . LEU A 1 187 ? 1.044 13.191 6.369 1.00 14.49 187 LEU A O 1
ATOM 1401 N N . ASN A 1 188 ? -0.105 14.988 7.055 1.00 16.55 188 ASN A N 1
ATOM 1402 C CA . ASN A 1 188 ? -0.456 14.404 8.351 1.00 17.50 188 ASN A CA 1
ATOM 1403 C C . ASN A 1 188 ? -1.352 13.163 8.207 1.00 19.73 188 ASN A C 1
ATOM 1404 O O . ASN A 1 188 ? -1.481 12.341 9.151 1.00 16.68 188 ASN A O 1
ATOM 1409 N N . ASN A 1 189 ? -1.987 13.030 7.042 1.00 17.21 189 ASN A N 1
ATOM 1410 C CA . ASN A 1 189 ? -2.867 11.885 6.816 1.00 18.42 189 ASN A CA 1
ATOM 1411 C C . ASN A 1 189 ? -2.230 10.777 5.983 1.00 19.03 189 ASN A C 1
ATOM 1412 O O . ASN A 1 189 ? -2.884 9.800 5.655 1.00 20.42 189 ASN A O 1
ATOM 1417 N N . VAL A 1 190 ? -0.945 10.921 5.664 1.00 15.66 190 VAL A N 1
ATOM 1418 C CA . VAL A 1 190 ? -0.240 9.905 4.903 1.00 16.23 190 VAL A CA 1
ATOM 1419 C C . VAL A 1 190 ? 0.337 8.804 5.826 1.00 18.04 190 VAL A C 1
ATOM 1420 O O . VAL A 1 190 ? 1.151 9.098 6.692 1.00 14.48 190 VAL A O 1
ATOM 1424 N N . ALA A 1 191 ? -0.073 7.550 5.641 1.00 15.67 191 ALA A N 1
ATOM 1425 C CA . ALA A 1 191 ? 0.444 6.467 6.494 1.00 17.56 191 ALA A CA 1
ATOM 1426 C C . ALA A 1 191 ? 1.969 6.380 6.392 1.00 18.57 191 ALA A C 1
ATOM 1427 O O . ALA A 1 191 ? 2.538 6.343 5.270 1.00 16.71 191 ALA A O 1
ATOM 1429 N N . GLY A 1 192 ? 2.636 6.355 7.544 1.00 15.23 192 GLY A N 1
ATOM 1430 C CA . GLY A 1 192 ? 4.091 6.264 7.540 1.00 16.43 192 GLY A CA 1
ATOM 1431 C C . GLY A 1 192 ? 4.788 7.582 7.851 1.00 17.58 192 GLY A C 1
ATOM 1432 O O . GLY A 1 192 ? 5.977 7.606 8.208 1.00 15.41 192 GLY A O 1
ATOM 1433 N N . VAL A 1 193 ? 4.081 8.688 7.660 1.00 13.34 193 VAL A N 1
ATOM 1434 C CA . VAL A 1 193 ? 4.651 9.979 7.984 1.00 13.10 193 VAL A CA 1
ATOM 1435 C C . VAL A 1 193 ? 4.436 10.180 9.473 1.00 14.14 193 VAL A C 1
ATOM 1436 O O . VAL A 1 193 ? 3.318 10.100 9.961 1.00 16.08 193 VAL A O 1
ATOM 1440 N N . VAL A 1 194 ? 5.514 10.411 10.199 1.00 15.38 194 VAL A N 1
ATOM 1441 C CA . VAL A 1 194 ? 5.414 10.651 11.634 1.00 15.41 194 VAL A CA 1
ATOM 1442 C C . VAL A 1 194 ? 5.154 12.143 11.823 1.00 16.11 194 VAL A C 1
ATOM 1443 O O . VAL A 1 194 ? 4.222 12.537 12.517 1.00 18.33 194 VAL A O 1
ATOM 1447 N N . THR A 1 195 ? 5.987 12.979 11.216 1.00 12.82 195 THR A N 1
ATOM 1448 C CA . THR A 1 195 ? 5.803 14.428 11.310 1.00 13.57 195 THR A CA 1
ATOM 1449 C C . THR A 1 195 ? 6.382 15.043 10.058 1.00 12.70 195 THR A C 1
ATOM 1450 O O . THR A 1 195 ? 7.317 14.494 9.487 1.00 14.55 195 THR A O 1
ATOM 1454 N N . ASN A 1 196 ? 5.844 16.187 9.644 1.00 15.84 196 ASN A N 1
ATOM 1455 C CA . ASN A 1 196 ? 6.415 16.899 8.514 1.00 15.22 196 ASN A CA 1
ATOM 1456 C C . ASN A 1 196 ? 6.875 18.252 9.060 1.00 14.29 196 ASN A C 1
ATOM 1457 O O . ASN A 1 196 ? 6.349 18.754 10.071 1.00 15.03 196 ASN A O 1
ATOM 1462 N N . GLY A 1 197 ? 7.888 18.809 8.404 1.00 12.67 197 GLY A N 1
ATOM 1463 C CA . GLY A 1 197 ? 8.501 20.049 8.808 1.00 11.64 197 GLY A CA 1
ATOM 1464 C C . GLY A 1 197 ? 7.742 21.356 8.666 1.00 13.57 197 GLY A C 1
ATOM 1465 O O . GLY A 1 197 ? 8.312 22.398 8.968 1.00 14.36 197 GLY A O 1
ATOM 1466 N N . ILE A 1 198 ? 6.492 21.336 8.215 1.00 11.90 198 ILE A N 1
ATOM 1467 C CA . ILE A 1 198 ? 5.746 22.598 8.129 1.00 11.61 198 ILE A CA 1
ATOM 1468 C C . ILE A 1 198 ? 5.104 22.854 9.501 1.00 13.44 198 ILE A C 1
ATOM 1469 O O . ILE A 1 198 ? 4.382 22.016 10.007 1.00 15.27 198 ILE A O 1
ATOM 1474 N N . PHE A 1 199 ? 5.412 23.995 10.099 1.00 13.76 199 PHE A N 1
ATOM 1475 C CA . PHE A 1 199 ? 4.809 24.389 11.372 1.00 17.36 199 PHE A CA 1
ATOM 1476 C C . PHE A 1 199 ? 3.940 25.570 10.954 1.00 15.74 199 PHE A C 1
ATOM 1477 O O . PHE A 1 199 ? 4.390 26.714 10.971 1.00 19.30 199 PHE A O 1
ATOM 1485 N N . ALA A 1 200 ? 2.715 25.270 10.526 1.00 17.35 200 ALA A N 1
ATOM 1486 C CA . ALA A 1 200 ? 1.776 26.287 10.027 1.00 19.16 200 ALA A CA 1
ATOM 1487 C C . ALA A 1 200 ? 0.440 26.250 10.769 1.00 20.37 200 ALA A C 1
ATOM 1488 O O . ALA A 1 200 ? -0.142 27.296 11.019 1.00 23.75 200 ALA A O 1
ATOM 1490 N N . LEU A 1 201 ? -0.046 25.061 11.110 1.00 18.67 201 LEU A N 1
ATOM 1491 C CA . LEU A 1 201 ? -1.297 24.937 11.863 1.00 22.26 201 LEU A CA 1
ATOM 1492 C C . LEU A 1 201 ? -1.063 25.679 13.174 1.00 23.28 201 LEU A C 1
ATOM 1493 O O . LEU A 1 201 ? -1.965 26.308 13.735 1.00 26.12 201 LEU A O 1
ATOM 1498 N N . ARG A 1 202 ? 0.153 25.572 13.684 1.00 21.11 202 ARG A N 1
ATOM 1499 C CA . ARG A 1 202 ? 0.517 26.307 14.901 1.00 22.97 202 ARG A CA 1
ATOM 1500 C C . ARG A 1 202 ? 1.883 26.897 14.588 1.00 20.10 202 ARG A C 1
ATOM 1501 O O . ARG A 1 202 ? 2.902 26.203 14.689 1.00 21.06 202 ARG A O 1
ATOM 1509 N N . GLY A 1 203 ? 1.883 28.161 14.154 1.00 18.90 203 GLY A N 1
ATOM 1510 C CA . GLY A 1 203 ? 3.130 28.832 13.819 1.00 20.01 203 GLY A CA 1
ATOM 1511 C C . GLY A 1 203 ? 3.731 29.588 14.998 1.00 19.11 203 GLY A C 1
ATOM 1512 O O . GLY A 1 203 ? 3.327 29.399 16.155 1.00 22.13 203 GLY A O 1
ATOM 1513 N N . ALA A 1 204 ? 4.704 30.444 14.735 1.00 17.43 204 ALA A N 1
ATOM 1514 C CA . ALA A 1 204 ? 5.307 31.195 15.829 1.00 18.55 204 ALA A CA 1
ATOM 1515 C C . ALA A 1 204 ? 4.408 32.352 16.282 1.00 19.42 204 ALA A C 1
ATOM 1516 O O . ALA A 1 204 ? 3.664 32.936 15.483 1.00 16.72 204 ALA A O 1
ATOM 1518 N N . ASP A 1 205 ? 4.471 32.657 17.576 1.00 15.74 205 ASP A N 1
ATOM 1519 C CA . ASP A 1 205 ? 3.726 33.775 18.149 1.00 19.00 205 ASP A CA 1
ATOM 1520 C C . ASP A 1 205 ? 4.600 35.023 18.143 1.00 17.96 205 ASP A C 1
ATOM 1521 O O . ASP A 1 205 ? 4.111 36.124 17.909 1.00 22.05 205 ASP A O 1
ATOM 1526 N N . VAL A 1 206 ? 5.899 34.834 18.391 1.00 20.29 206 VAL A N 1
ATOM 1527 C CA . VAL A 1 206 ? 6.901 35.912 18.432 1.00 18.68 206 VAL A CA 1
ATOM 1528 C C . VAL A 1 206 ? 8.094 35.498 17.572 1.00 20.50 206 VAL A C 1
ATOM 1529 O O . VAL A 1 206 ? 8.525 34.334 17.620 1.00 19.67 206 VAL A O 1
ATOM 1533 N N . VAL A 1 207 ? 8.618 36.433 16.784 1.00 17.23 207 VAL A N 1
ATOM 1534 C CA . VAL A 1 207 ? 9.765 36.139 15.932 1.00 19.07 207 VAL A CA 1
ATOM 1535 C C . VAL A 1 207 ? 10.896 37.083 16.321 1.00 18.24 207 VAL A C 1
ATOM 1536 O O . VAL A 1 207 ? 10.725 38.306 16.291 1.00 21.13 207 VAL A O 1
ATOM 1540 N N . ILE A 1 208 ? 12.044 36.524 16.704 1.00 19.98 208 ILE A N 1
ATOM 1541 C CA . ILE A 1 208 ? 13.189 37.343 17.073 1.00 20.58 208 ILE A CA 1
ATOM 1542 C C . ILE A 1 208 ? 14.272 37.143 16.030 1.00 22.63 208 ILE A C 1
ATOM 1543 O O . ILE A 1 208 ? 14.784 36.041 15.854 1.00 22.04 208 ILE A O 1
ATOM 1548 N N . VAL A 1 209 ? 14.600 38.216 15.318 1.00 21.40 209 VAL A N 1
ATOM 1549 C CA . VAL A 1 209 ? 15.589 38.126 14.258 1.00 23.43 209 VAL A CA 1
ATOM 1550 C C . VAL A 1 209 ? 16.875 38.875 14.573 1.00 21.99 209 VAL A C 1
ATOM 1551 O O . VAL A 1 209 ? 16.856 40.081 14.902 1.00 22.79 209 VAL A O 1
ATOM 1555 N N . GLY A 1 210 ? 17.989 38.161 14.464 1.00 23.24 210 GLY A N 1
ATOM 1556 C CA . GLY A 1 210 ? 19.295 38.765 14.692 1.00 21.78 210 GLY A CA 1
ATOM 1557 C C . GLY A 1 210 ? 19.683 39.469 13.387 1.00 23.78 210 GLY A C 1
ATOM 1558 O O . GLY A 1 210 ? 19.738 38.836 12.322 1.00 20.73 210 GLY A O 1
ATOM 1559 N N . THR A 1 211 ? 19.925 40.773 13.457 1.00 23.78 211 THR A N 1
ATOM 1560 C CA . THR A 1 211 ? 20.304 41.559 12.280 1.00 25.44 211 THR A CA 1
ATOM 1561 C C . THR A 1 211 ? 21.558 42.341 12.625 1.00 26.36 211 THR A C 1
ATOM 1562 O O . THR A 1 211 ? 21.955 42.409 13.796 1.00 27.85 211 THR A O 1
ATOM 1566 N N . PRO A 1 212 ? 22.209 42.944 11.618 1.00 29.93 212 PRO A N 1
ATOM 1567 C CA . PRO A 1 212 ? 23.429 43.724 11.890 1.00 31.79 212 PRO A CA 1
ATOM 1568 C C . PRO A 1 212 ? 23.144 44.932 12.788 1.00 31.35 212 PRO A C 1
ATOM 1569 O O . PRO A 1 212 ? 24.053 45.483 13.403 1.00 32.26 212 PRO A O 1
ATOM 1573 N N . GLU A 1 213 ? 21.881 45.343 12.855 1.00 31.06 213 GLU A N 1
ATOM 1574 C CA . GLU A 1 213 ? 21.490 46.479 13.681 1.00 32.41 213 GLU A CA 1
ATOM 1575 C C . GLU A 1 213 ? 20.954 45.993 15.028 1.00 32.52 213 GLU A C 1
ATOM 1576 O O . GLU A 1 213 ? 20.356 46.771 15.779 1.00 33.95 213 GLU A O 1
ATOM 1582 N N . GLY A 1 214 ? 21.162 44.713 15.333 1.00 30.73 214 GLY A N 1
ATOM 1583 C CA . GLY A 1 214 ? 20.674 44.164 16.595 1.00 27.61 214 GLY A CA 1
ATOM 1584 C C . GLY A 1 214 ? 19.462 43.263 16.425 1.00 27.49 214 GLY A C 1
ATOM 1585 O O . GLY A 1 214 ? 18.960 43.070 15.299 1.00 24.94 214 GLY A O 1
ATOM 1586 N N . ALA A 1 215 ? 18.977 42.704 17.535 1.00 26.14 215 ALA A N 1
ATOM 1587 C CA . ALA A 1 215 ? 17.808 41.813 17.496 1.00 28.88 215 ALA A CA 1
ATOM 1588 C C . ALA A 1 215 ? 16.508 42.565 17.258 1.00 29.82 215 ALA A C 1
ATOM 1589 O O . ALA A 1 215 ? 16.222 43.582 17.905 1.00 28.88 215 ALA A O 1
ATOM 1591 N N . LYS A 1 216 ? 15.711 42.070 16.328 1.00 30.31 216 LYS A N 1
ATOM 1592 C CA . LYS A 1 216 ? 14.449 42.716 16.061 1.00 33.17 216 LYS A CA 1
ATOM 1593 C C . LYS A 1 216 ? 13.309 41.797 16.374 1.00 31.58 216 LYS A C 1
ATOM 1594 O O . LYS A 1 216 ? 13.227 40.683 15.858 1.00 31.39 216 LYS A O 1
ATOM 1600 N N . VAL A 1 217 ? 12.443 42.269 17.266 1.00 29.79 217 VAL A N 1
ATOM 1601 C CA . VAL A 1 217 ? 11.290 41.497 17.683 1.00 30.11 217 VAL A CA 1
ATOM 1602 C C . VAL A 1 217 ? 10.019 41.823 16.907 1.00 30.30 217 VAL A C 1
ATOM 1603 O O . VAL A 1 217 ? 9.633 42.982 16.777 1.00 28.28 217 VAL A O 1
ATOM 1607 N N . ILE A 1 218 ? 9.387 40.780 16.394 1.00 29.64 218 ILE A N 1
ATOM 1608 C CA . ILE A 1 218 ? 8.141 40.882 15.668 1.00 34.20 218 ILE A CA 1
ATOM 1609 C C . ILE A 1 218 ? 7.196 40.158 16.618 1.00 36.44 218 ILE A C 1
ATOM 1610 O O . ILE A 1 218 ? 7.185 38.929 16.680 1.00 34.93 218 ILE A O 1
ATOM 1615 N N . ASP A 1 219 ? 6.400 40.929 17.354 1.00 41.63 219 ASP A N 1
ATOM 1616 C CA . ASP A 1 219 ? 5.510 40.375 18.377 1.00 45.98 219 ASP A CA 1
ATOM 1617 C C . ASP A 1 219 ? 4.036 40.693 18.154 1.00 49.08 219 ASP A C 1
ATOM 1618 O O . ASP A 1 219 ? 3.316 39.799 17.644 1.00 49.72 219 ASP A O 1
ATOM 1624 N N . MET B 1 1 ? -21.546 -22.108 16.751 1.00 41.14 1 MET B N 1
ATOM 1625 C CA . MET B 1 1 ? -20.069 -22.219 16.932 1.00 38.84 1 MET B CA 1
ATOM 1626 C C . MET B 1 1 ? -19.537 -21.003 17.695 1.00 36.61 1 MET B C 1
ATOM 1627 O O . MET B 1 1 ? -20.212 -19.962 17.770 1.00 37.32 1 MET B O 1
ATOM 1632 N N . ASN B 1 2 ? -18.339 -21.131 18.265 1.00 29.66 2 ASN B N 1
ATOM 1633 C CA . ASN B 1 2 ? -17.747 -20.019 18.984 1.00 25.20 2 ASN B CA 1
ATOM 1634 C C . ASN B 1 2 ? -16.972 -19.111 18.011 1.00 22.94 2 ASN B C 1
ATOM 1635 O O . ASN B 1 2 ? -16.824 -19.412 16.814 1.00 18.23 2 ASN B O 1
ATOM 1640 N N . GLN B 1 3 ? -16.474 -18.003 18.538 1.00 22.14 3 GLN B N 1
ATOM 1641 C CA . GLN B 1 3 ? -15.747 -17.045 17.721 1.00 22.56 3 GLN B CA 1
ATOM 1642 C C . GLN B 1 3 ? -14.458 -17.590 17.091 1.00 21.84 3 GLN B C 1
ATOM 1643 O O . GLN B 1 3 ? -14.101 -17.181 15.982 1.00 21.90 3 GLN B O 1
ATOM 1649 N N . LEU B 1 4 ? -13.765 -18.510 17.768 1.00 18.91 4 LEU B N 1
ATOM 1650 C CA . LEU B 1 4 ? -12.538 -19.069 17.214 1.00 18.28 4 LEU B CA 1
ATOM 1651 C C . LEU B 1 4 ? -12.850 -19.823 15.911 1.00 19.53 4 LEU B C 1
ATOM 1652 O O . LEU B 1 4 ? -12.130 -19.689 14.916 1.00 18.18 4 LEU B O 1
ATOM 1657 N N . GLU B 1 5 ? -13.932 -20.593 15.918 1.00 19.52 5 GLU B N 1
ATOM 1658 C CA . GLU B 1 5 ? -14.314 -21.342 14.729 1.00 22.07 5 GLU B CA 1
ATOM 1659 C C . GLU B 1 5 ? -14.791 -20.363 13.647 1.00 22.55 5 GLU B C 1
ATOM 1660 O O . GLU B 1 5 ? -14.539 -20.574 12.474 1.00 19.99 5 GLU B O 1
ATOM 1666 N N . MET B 1 6 ? -15.475 -19.287 14.029 1.00 20.02 6 MET B N 1
ATOM 1667 C CA . MET B 1 6 ? -15.902 -18.307 13.021 1.00 21.55 6 MET B CA 1
ATOM 1668 C C . MET B 1 6 ? -14.666 -17.624 12.407 1.00 21.01 6 MET B C 1
ATOM 1669 O O . MET B 1 6 ? -14.647 -17.324 11.203 1.00 18.73 6 MET B O 1
ATOM 1674 N N . LYS B 1 7 ? -13.653 -17.365 13.233 1.00 16.70 7 LYS B N 1
ATOM 1675 C CA . LYS B 1 7 ? -12.413 -16.764 12.736 1.00 17.85 7 LYS B CA 1
ATOM 1676 C C . LYS B 1 7 ? -11.761 -17.701 11.692 1.00 20.87 7 LYS B C 1
ATOM 1677 O O . LYS B 1 7 ? -11.317 -17.253 10.619 1.00 16.64 7 LYS B O 1
ATOM 1683 N N . LYS B 1 8 ? -11.727 -19.003 11.984 1.00 19.20 8 LYS B N 1
ATOM 1684 C CA . LYS B 1 8 ? -11.126 -19.936 11.039 1.00 17.83 8 LYS B CA 1
ATOM 1685 C C . LYS B 1 8 ? -11.913 -20.008 9.742 1.00 18.35 8 LYS B C 1
ATOM 1686 O O . LYS B 1 8 ? -11.321 -20.173 8.675 1.00 19.32 8 LYS B O 1
ATOM 1692 N N . LEU B 1 9 ? -13.239 -19.912 9.818 1.00 17.67 9 LEU B N 1
ATOM 1693 C CA . LEU B 1 9 ? -14.038 -19.923 8.596 1.00 20.45 9 LEU B CA 1
ATOM 1694 C C . LEU B 1 9 ? -13.728 -18.707 7.703 1.00 21.67 9 LEU B C 1
ATOM 1695 O O . LEU B 1 9 ? -13.597 -18.834 6.462 1.00 22.46 9 LEU B O 1
ATOM 1700 N N . ALA B 1 10 ? -13.646 -17.527 8.318 1.00 17.83 10 ALA B N 1
ATOM 1701 C CA . ALA B 1 10 ? -13.347 -16.310 7.556 1.00 19.50 10 ALA B CA 1
ATOM 1702 C C . ALA B 1 10 ? -11.935 -16.412 6.951 1.00 20.41 10 ALA B C 1
ATOM 1703 O O . ALA B 1 10 ? -11.708 -16.090 5.779 1.00 19.49 10 ALA B O 1
ATOM 1705 N N . ALA B 1 11 ? -10.980 -16.877 7.746 1.00 18.19 11 ALA B N 1
ATOM 1706 C CA . ALA B 1 11 ? -9.618 -17.016 7.238 1.00 20.81 11 ALA B CA 1
ATOM 1707 C C . ALA B 1 11 ? -9.556 -17.973 6.042 1.00 22.71 11 ALA B C 1
ATOM 1708 O O . ALA B 1 11 ? -8.877 -17.687 5.045 1.00 21.63 11 ALA B O 1
ATOM 1710 N N . GLN B 1 12 ? -10.265 -19.094 6.133 1.00 24.35 12 GLN B N 1
ATOM 1711 C CA . GLN B 1 12 ? -10.251 -20.091 5.060 1.00 26.05 12 GLN B CA 1
ATOM 1712 C C . GLN B 1 12 ? -10.845 -19.488 3.785 1.00 24.57 12 GLN B C 1
ATOM 1713 O O . GLN B 1 12 ? -10.328 -19.674 2.678 1.00 23.01 12 GLN B O 1
ATOM 1719 N N . ALA B 1 13 ? -11.931 -18.752 3.947 1.00 22.84 13 ALA B N 1
ATOM 1720 C CA . ALA B 1 13 ? -12.580 -18.109 2.822 1.00 22.83 13 ALA B CA 1
ATOM 1721 C C . ALA B 1 13 ? -11.660 -17.036 2.154 1.00 22.00 13 ALA B C 1
ATOM 1722 O O . ALA B 1 13 ? -11.734 -16.820 0.937 1.00 21.82 13 ALA B O 1
ATOM 1724 N N . ALA B 1 14 ? -10.793 -16.381 2.939 1.00 19.64 14 ALA B N 1
ATOM 1725 C CA . ALA B 1 14 ? -9.891 -15.356 2.383 1.00 21.35 14 ALA B CA 1
ATOM 1726 C C . ALA B 1 14 ? -8.895 -15.956 1.371 1.00 22.55 14 ALA B C 1
ATOM 1727 O O . ALA B 1 14 ? -8.377 -15.256 0.491 1.00 21.12 14 ALA B O 1
ATOM 1729 N N . LEU B 1 15 ? -8.611 -17.246 1.526 1.00 22.60 15 LEU B N 1
ATOM 1730 C CA . LEU B 1 15 ? -7.701 -17.936 0.631 1.00 25.77 15 LEU B CA 1
ATOM 1731 C C . LEU B 1 15 ? -8.078 -17.770 -0.845 1.00 25.65 15 LEU B C 1
ATOM 1732 O O . LEU B 1 15 ? -7.210 -17.610 -1.697 1.00 29.06 15 LEU B O 1
ATOM 1737 N N . GLN B 1 16 ? -9.365 -17.776 -1.152 1.00 26.39 16 GLN B N 1
ATOM 1738 C CA . GLN B 1 16 ? -9.801 -17.631 -2.542 1.00 29.43 16 GLN B CA 1
ATOM 1739 C C . GLN B 1 16 ? -9.319 -16.329 -3.203 1.00 29.00 16 GLN B C 1
ATOM 1740 O O . GLN B 1 16 ? -9.384 -16.186 -4.427 1.00 27.71 16 GLN B O 1
ATOM 1746 N N . TYR B 1 17 ? -8.843 -15.381 -2.399 1.00 25.81 17 TYR B N 1
ATOM 1747 C CA . TYR B 1 17 ? -8.362 -14.113 -2.933 1.00 26.65 17 TYR B CA 1
ATOM 1748 C C . TYR B 1 17 ? -6.857 -14.130 -3.192 1.00 26.85 17 TYR B C 1
ATOM 1749 O O . TYR B 1 17 ? -6.302 -13.232 -3.838 1.00 29.82 17 TYR B O 1
ATOM 1758 N N . VAL B 1 18 ? -6.202 -15.163 -2.691 1.00 25.59 18 VAL B N 1
ATOM 1759 C CA . VAL B 1 18 ? -4.766 -15.306 -2.843 1.00 27.48 18 VAL B CA 1
ATOM 1760 C C . VAL B 1 18 ? -4.492 -15.954 -4.204 1.00 28.95 18 VAL B C 1
ATOM 1761 O O . VAL B 1 18 ? -4.948 -17.057 -4.477 1.00 30.72 18 VAL B O 1
ATOM 1765 N N . LYS B 1 19 ? -3.749 -15.258 -5.047 1.00 31.90 19 LYS B N 1
ATOM 1766 C CA . LYS B 1 19 ? -3.435 -15.772 -6.382 1.00 34.26 19 LYS B CA 1
ATOM 1767 C C . LYS B 1 19 ? -1.971 -16.192 -6.451 1.00 33.88 19 LYS B C 1
ATOM 1768 O O . LYS B 1 19 ? -1.131 -15.706 -5.692 1.00 30.91 19 LYS B O 1
ATOM 1774 N N . ALA B 1 20 ? -1.661 -17.118 -7.349 1.00 34.21 20 ALA B N 1
ATOM 1775 C CA . ALA B 1 20 ? -0.287 -17.610 -7.460 1.00 34.56 20 ALA B CA 1
ATOM 1776 C C . ALA B 1 20 ? 0.768 -16.573 -7.846 1.00 32.76 20 ALA B C 1
ATOM 1777 O O . ALA B 1 20 ? 0.488 -15.590 -8.540 1.00 31.95 20 ALA B O 1
ATOM 1779 N N . ASP B 1 21 ? 1.985 -16.816 -7.374 1.00 34.32 21 ASP B N 1
ATOM 1780 C CA . ASP B 1 21 ? 3.132 -15.973 -7.681 1.00 37.29 21 ASP B CA 1
ATOM 1781 C C . ASP B 1 21 ? 2.958 -14.522 -7.274 1.00 35.92 21 ASP B C 1
ATOM 1782 O O . ASP B 1 21 ? 3.400 -13.627 -7.994 1.00 36.56 21 ASP B O 1
ATOM 1787 N N . ARG B 1 22 ? 2.310 -14.273 -6.142 1.00 32.20 22 ARG B N 1
ATOM 1788 C CA . ARG B 1 22 ? 2.137 -12.896 -5.701 1.00 29.39 22 ARG B CA 1
ATOM 1789 C C . ARG B 1 22 ? 2.522 -12.785 -4.247 1.00 28.16 22 ARG B C 1
ATOM 1790 O O . ARG B 1 22 ? 2.497 -13.788 -3.515 1.00 24.19 22 ARG B O 1
ATOM 1798 N N . ILE B 1 23 ? 2.907 -11.568 -3.849 1.00 24.85 23 ILE B N 1
ATOM 1799 C CA . ILE B 1 23 ? 3.272 -11.275 -2.475 1.00 23.32 23 ILE B CA 1
ATOM 1800 C C . ILE B 1 23 ? 1.964 -10.813 -1.818 1.00 20.96 23 ILE B C 1
ATOM 1801 O O . ILE B 1 23 ? 1.290 -9.893 -2.314 1.00 19.16 23 ILE B O 1
ATOM 1806 N N . VAL B 1 24 ? 1.620 -11.477 -0.714 1.00 21.00 24 VAL B N 1
ATOM 1807 C CA . VAL B 1 24 ? 0.379 -11.233 0.037 1.00 20.60 24 VAL B CA 1
ATOM 1808 C C . VAL B 1 24 ? 0.604 -10.258 1.206 1.00 19.62 24 VAL B C 1
ATOM 1809 O O . VAL B 1 24 ? 1.579 -10.408 1.945 1.00 18.29 24 VAL B O 1
ATOM 1813 N N . GLY B 1 25 ? -0.279 -9.279 1.386 1.00 15.89 25 GLY B N 1
ATOM 1814 C CA . GLY B 1 25 ? -0.099 -8.388 2.512 1.00 16.39 25 GLY B CA 1
ATOM 1815 C C . GLY B 1 25 ? -0.845 -9.028 3.670 1.00 14.22 25 GLY B C 1
ATOM 1816 O O . GLY B 1 25 ? -1.993 -9.450 3.499 1.00 14.28 25 GLY B O 1
ATOM 1817 N N . VAL B 1 26 ? -0.221 -9.142 4.837 1.00 15.97 26 VAL B N 1
ATOM 1818 C CA . VAL B 1 26 ? -0.957 -9.751 5.950 1.00 16.73 26 VAL B CA 1
ATOM 1819 C C . VAL B 1 26 ? -0.867 -8.908 7.200 1.00 16.99 26 VAL B C 1
ATOM 1820 O O . VAL B 1 26 ? 0.152 -8.253 7.468 1.00 17.00 26 VAL B O 1
ATOM 1824 N N . GLY B 1 27 ? -1.980 -8.879 7.926 1.00 15.70 27 GLY B N 1
ATOM 1825 C CA . GLY B 1 27 ? -2.076 -8.062 9.112 1.00 16.81 27 GLY B CA 1
ATOM 1826 C C . GLY B 1 27 ? -1.497 -8.683 10.359 1.00 16.86 27 GLY B C 1
ATOM 1827 O O . GLY B 1 27 ? -0.439 -9.292 10.324 1.00 18.11 27 GLY B O 1
ATOM 1828 N N . SER B 1 28 ? -2.208 -8.508 11.464 1.00 16.33 28 SER B N 1
ATOM 1829 C CA . SER B 1 28 ? -1.773 -9.013 12.748 1.00 16.33 28 SER B CA 1
ATOM 1830 C C . SER B 1 28 ? -3.006 -9.311 13.603 1.00 18.12 28 SER B C 1
ATOM 1831 O O . SER B 1 28 ? -4.101 -8.805 13.343 1.00 20.11 28 SER B O 1
ATOM 1834 N N . GLY B 1 29 ? -2.839 -10.135 14.631 1.00 16.73 29 GLY B N 1
ATOM 1835 C CA . GLY B 1 29 ? -3.989 -10.427 15.4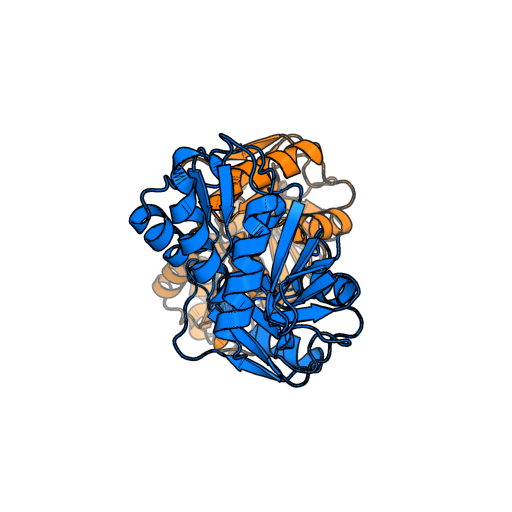65 1.00 19.18 29 GLY B CA 1
ATOM 1836 C C . GLY B 1 29 ? -4.464 -11.859 15.396 1.00 17.29 29 GLY B C 1
ATOM 1837 O O . GLY B 1 29 ? -4.037 -12.629 14.539 1.00 17.25 29 GLY B O 1
ATOM 1838 N N . SER B 1 30 ? -5.382 -12.206 16.296 1.00 19.70 30 SER B N 1
ATOM 1839 C CA . SER B 1 30 ? -5.855 -13.584 16.390 1.00 20.41 30 SER B CA 1
ATOM 1840 C C . SER B 1 30 ? -6.524 -14.109 15.129 1.00 19.12 30 SER B C 1
ATOM 1841 O O . SER B 1 30 ? -6.350 -15.279 14.773 1.00 18.52 30 SER B O 1
ATOM 1844 N N . THR B 1 31 ? -7.291 -13.270 14.443 1.00 17.93 31 THR B N 1
ATOM 1845 C CA . THR B 1 31 ? -7.941 -13.751 13.239 1.00 16.22 31 THR B CA 1
ATOM 1846 C C . THR B 1 31 ? -6.928 -13.944 12.121 1.00 18.02 31 THR B C 1
ATOM 1847 O O . THR B 1 31 ? -7.017 -14.923 11.380 1.00 19.26 31 THR B O 1
ATOM 1851 N N . VAL B 1 32 ? -5.972 -13.016 11.993 1.00 18.98 32 VAL B N 1
ATOM 1852 C CA . VAL B 1 32 ? -4.938 -13.137 10.958 1.00 17.25 32 VAL B CA 1
ATOM 1853 C C . VAL B 1 32 ? -4.067 -14.358 11.249 1.00 19.77 32 VAL B C 1
ATOM 1854 O O . VAL B 1 32 ? -3.548 -15.004 10.329 1.00 16.17 32 VAL B O 1
ATOM 1858 N N . ASN B 1 33 ? -3.897 -14.681 12.526 1.00 16.62 33 ASN B N 1
ATOM 1859 C CA . ASN B 1 33 ? -3.092 -15.855 12.872 1.00 17.95 33 ASN B CA 1
ATOM 1860 C C . ASN B 1 33 ? -3.758 -17.108 12.306 1.00 19.03 33 ASN B C 1
ATOM 1861 O O . ASN B 1 33 ? -3.065 -18.066 11.942 1.00 19.64 33 ASN B O 1
ATOM 1866 N N . CYS B 1 34 ? -5.093 -17.107 12.199 1.00 19.62 34 CYS B N 1
ATOM 1867 C CA . CYS B 1 34 ? -5.784 -18.254 11.621 1.00 17.66 34 CYS B CA 1
ATOM 1868 C C . CYS B 1 34 ? -5.513 -18.184 10.132 1.00 19.49 34 CYS B C 1
ATOM 1869 O O . CYS B 1 34 ? -5.388 -19.211 9.473 1.00 18.65 34 CYS B O 1
ATOM 1872 N N . PHE B 1 35 ? -5.424 -16.970 9.590 1.00 18.81 35 PHE B N 1
ATOM 1873 C CA . PHE B 1 35 ? -5.148 -16.831 8.158 1.00 16.63 35 PHE B CA 1
ATOM 1874 C C . PHE B 1 35 ? -3.725 -17.265 7.794 1.00 19.04 35 PHE B C 1
ATOM 1875 O O . PHE B 1 35 ? -3.497 -17.838 6.713 1.00 20.11 35 PHE B O 1
ATOM 1883 N N . ILE B 1 36 ? -2.765 -16.964 8.666 1.00 18.94 36 ILE B N 1
ATOM 1884 C CA . ILE B 1 36 ? -1.355 -17.342 8.441 1.00 20.59 36 ILE B CA 1
ATOM 1885 C C . ILE B 1 36 ? -1.258 -18.865 8.408 1.00 24.18 36 ILE B C 1
ATOM 1886 O O . ILE B 1 36 ? -0.537 -19.453 7.568 1.00 22.22 36 ILE B O 1
ATOM 1891 N N . GLU B 1 37 ? -1.998 -19.517 9.305 1.00 22.41 37 GLU B N 1
ATOM 1892 C CA . GLU B 1 37 ? -2.006 -20.965 9.289 1.00 25.21 37 GLU B CA 1
ATOM 1893 C C . GLU B 1 37 ? -2.580 -21.428 7.949 1.00 23.49 37 GLU B C 1
ATOM 1894 O O . GLU B 1 37 ? -2.068 -22.358 7.342 1.00 26.62 37 GLU B O 1
ATOM 1900 N N . ALA B 1 38 ? -3.634 -20.775 7.471 1.00 22.78 38 ALA B N 1
ATOM 1901 C CA . ALA B 1 38 ? -4.232 -21.157 6.187 1.00 22.41 38 ALA B CA 1
ATOM 1902 C C . ALA B 1 38 ? -3.262 -20.983 5.024 1.00 26.22 38 ALA B C 1
ATOM 1903 O O . ALA B 1 38 ? -3.208 -21.810 4.101 1.00 25.97 38 ALA B O 1
ATOM 1905 N N . LEU B 1 39 ? -2.517 -19.886 5.061 1.00 26.54 39 LEU B N 1
ATOM 1906 C CA . LEU B 1 39 ? -1.523 -19.561 4.040 1.00 28.68 39 LEU B CA 1
ATOM 1907 C C . LEU B 1 39 ? -0.470 -20.664 3.949 1.00 29.56 39 LEU B C 1
ATOM 1908 O O . LEU B 1 39 ? -0.030 -21.024 2.853 1.00 27.31 39 LEU B O 1
ATOM 1913 N N . GLY B 1 40 ? -0.057 -21.185 5.108 1.00 31.36 40 GLY B N 1
ATOM 1914 C CA . GLY B 1 40 ? 0.930 -22.254 5.122 1.00 32.17 40 GLY B CA 1
ATOM 1915 C C . GLY B 1 40 ? 0.449 -23.393 4.229 1.00 35.64 40 GLY B C 1
ATOM 1916 O O . GLY B 1 40 ? 1.218 -24.045 3.510 1.00 35.31 40 GLY B O 1
ATOM 1917 N N . THR B 1 41 ? -0.857 -23.597 4.263 1.00 34.72 41 THR B N 1
ATOM 1918 C CA . THR B 1 41 ? -1.531 -24.624 3.496 1.00 35.15 41 THR B CA 1
ATOM 1919 C C . THR B 1 41 ? -1.375 -24.539 1.982 1.00 36.87 41 THR B C 1
ATOM 1920 O O . THR B 1 41 ? -1.553 -25.538 1.295 1.00 36.44 41 THR B O 1
ATOM 1924 N N . ILE B 1 42 ? -1.066 -23.354 1.462 1.00 36.65 42 ILE B N 1
ATOM 1925 C CA . ILE B 1 42 ? -0.899 -23.147 0.026 1.00 36.16 42 ILE B CA 1
ATOM 1926 C C . ILE B 1 42 ? 0.447 -22.484 -0.225 1.00 37.50 42 ILE B C 1
ATOM 1927 O O . ILE B 1 42 ? 0.701 -21.900 -1.285 1.00 37.35 42 ILE B O 1
ATOM 1932 N N . LYS B 1 43 ? 1.277 -22.568 0.805 1.00 37.86 43 LYS B N 1
ATOM 1933 C CA . LYS B 1 43 ? 2.639 -22.058 0.861 1.00 41.72 43 LYS B CA 1
ATOM 1934 C C . LYS B 1 43 ? 3.354 -21.910 -0.495 1.00 44.32 43 LYS B C 1
ATOM 1935 O O . LYS B 1 43 ? 3.746 -20.805 -0.898 1.00 41.99 43 LYS B O 1
ATOM 1941 N N . ASP B 1 44 ? 3.522 -23.027 -1.198 1.00 44.77 44 ASP B N 1
ATOM 1942 C CA . ASP B 1 44 ? 4.227 -23.015 -2.479 1.00 46.22 44 ASP B CA 1
ATOM 1943 C C . ASP B 1 44 ? 3.565 -22.287 -3.644 1.00 44.25 44 ASP B C 1
ATOM 1944 O O . ASP B 1 44 ? 4.200 -22.066 -4.677 1.00 45.55 44 ASP B O 1
ATOM 1949 N N . LYS B 1 45 ? 2.303 -21.910 -3.499 1.00 42.62 45 LYS B N 1
ATOM 1950 C CA . LYS B 1 45 ? 1.605 -21.198 -4.573 1.00 41.25 45 LYS B CA 1
ATOM 1951 C C . LYS B 1 45 ? 1.979 -19.709 -4.565 1.00 39.35 45 LYS B C 1
ATOM 1952 O O . LYS B 1 45 ? 1.949 -19.034 -5.601 1.00 39.14 45 LYS B O 1
ATOM 1958 N N . ILE B 1 46 ? 2.347 -19.207 -3.390 1.00 37.43 46 ILE B N 1
ATOM 1959 C CA . ILE B 1 46 ? 2.680 -17.789 -3.242 1.00 35.28 46 ILE B CA 1
ATOM 1960 C C . ILE B 1 46 ? 4.157 -17.428 -3.277 1.00 34.47 46 ILE B C 1
ATOM 1961 O O . ILE B 1 46 ? 5.023 -18.250 -3.019 1.00 35.93 46 ILE B O 1
ATOM 1966 N N . GLN B 1 47 ? 4.426 -16.164 -3.575 1.00 31.14 47 GLN B N 1
ATOM 1967 C CA . GLN B 1 47 ? 5.773 -15.687 -3.630 1.00 28.89 47 GLN B CA 1
ATOM 1968 C C . GLN B 1 47 ? 6.312 -15.321 -2.246 1.00 28.00 47 GLN B C 1
ATOM 1969 O O . GLN B 1 47 ? 7.503 -15.483 -1.977 1.00 22.61 47 GLN B O 1
ATOM 1975 N N . GLY B 1 48 ? 5.441 -14.828 -1.366 1.00 25.33 48 GLY B N 1
ATOM 1976 C CA . GLY B 1 48 ? 5.883 -14.431 -0.032 1.00 23.58 48 GLY B CA 1
ATOM 1977 C C . GLY B 1 48 ? 4.851 -13.509 0.606 1.00 22.18 48 GLY B C 1
ATOM 1978 O O . GLY B 1 48 ? 3.716 -13.462 0.151 1.00 21.91 48 GLY B O 1
ATOM 1979 N N . ALA B 1 49 ? 5.233 -12.763 1.634 1.00 22.40 49 ALA B N 1
ATOM 1980 C CA . ALA B 1 49 ? 4.277 -11.872 2.290 1.00 20.24 49 ALA B CA 1
ATOM 1981 C C . ALA B 1 49 ? 4.918 -10.617 2.868 1.00 22.43 49 ALA B C 1
ATOM 1982 O O . ALA B 1 49 ? 6.124 -10.591 3.140 1.00 24.58 49 ALA B O 1
ATOM 1984 N N . VAL B 1 50 ? 4.116 -9.564 3.040 1.00 18.81 50 VAL B N 1
ATOM 1985 C CA . VAL B 1 50 ? 4.599 -8.356 3.703 1.00 16.31 50 VAL B CA 1
ATOM 1986 C C . VAL B 1 50 ? 3.709 -8.343 4.952 1.00 17.51 50 VAL B C 1
ATOM 1987 O O . VAL B 1 50 ? 2.496 -8.397 4.842 1.00 19.25 50 VAL B O 1
ATOM 1991 N N . ALA B 1 51 ? 4.297 -8.295 6.132 1.00 17.57 51 ALA B N 1
ATOM 1992 C CA . ALA B 1 51 ? 3.487 -8.384 7.359 1.00 18.16 51 ALA B CA 1
ATOM 1993 C C . ALA B 1 51 ? 3.427 -7.103 8.197 1.00 16.96 51 ALA B C 1
ATOM 1994 O O . ALA B 1 51 ? 4.380 -6.341 8.228 1.00 17.17 51 ALA B O 1
ATOM 1996 N N . ALA B 1 52 ? 2.309 -6.910 8.902 1.00 18.00 52 ALA B N 1
ATOM 1997 C CA . ALA B 1 52 ? 2.086 -5.726 9.724 1.00 16.28 52 ALA B CA 1
ATOM 1998 C C . ALA B 1 52 ? 2.572 -5.830 11.174 1.00 18.97 52 ALA B C 1
ATOM 1999 O O . ALA B 1 52 ? 2.266 -4.957 11.998 1.00 16.95 52 ALA B O 1
ATOM 2001 N N . SER B 1 53 ? 3.289 -6.898 11.524 1.00 16.88 53 SER B N 1
ATOM 2002 C CA . SER B 1 53 ? 3.835 -6.951 12.891 1.00 17.19 53 SER B CA 1
ATOM 2003 C C . SER B 1 53 ? 4.969 -7.953 12.972 1.00 19.92 53 SER B C 1
ATOM 2004 O O . SER B 1 53 ? 5.062 -8.871 12.141 1.00 19.28 53 SER B O 1
ATOM 2007 N N . LYS B 1 54 ? 5.853 -7.739 13.948 1.00 19.51 54 LYS B N 1
ATOM 2008 C CA . LYS B 1 54 ? 6.971 -8.630 14.150 1.00 21.18 54 LYS B CA 1
ATOM 2009 C C . LYS B 1 54 ? 6.392 -10.007 14.479 1.00 22.77 54 LYS B C 1
ATOM 2010 O O . LYS B 1 54 ? 6.917 -11.037 14.027 1.00 23.47 54 LYS B O 1
ATOM 2016 N N . GLU B 1 55 ? 5.300 -10.038 15.232 1.00 20.94 55 GLU B N 1
ATOM 2017 C CA . GLU B 1 55 ? 4.699 -11.324 15.567 1.00 23.88 55 GLU B CA 1
ATOM 2018 C C . GLU B 1 55 ? 4.183 -12.025 14.297 1.00 22.48 55 GLU B C 1
ATOM 2019 O O . GLU B 1 55 ? 4.402 -13.217 14.118 1.00 18.52 55 GLU B O 1
ATOM 2025 N N . SER B 1 56 ? 3.500 -11.300 13.415 1.00 20.04 56 SER B N 1
ATOM 2026 C CA . SER B 1 56 ? 3.040 -11.935 12.171 1.00 17.57 56 SER B CA 1
ATOM 2027 C C . SER B 1 56 ? 4.246 -12.416 11.369 1.00 17.22 56 SER B C 1
ATOM 2028 O O . SER B 1 56 ? 4.213 -13.495 10.778 1.00 17.64 56 SER B O 1
ATOM 2031 N N . GLU B 1 57 ? 5.300 -11.604 11.342 1.00 20.40 57 GLU B N 1
ATOM 2032 C CA . GLU B 1 57 ? 6.521 -11.968 10.609 1.00 23.34 57 GLU B CA 1
ATOM 2033 C C . GLU B 1 57 ? 7.064 -13.303 11.082 1.00 22.54 57 GLU B C 1
ATOM 2034 O O . GLU B 1 57 ? 7.385 -14.199 10.266 1.00 19.76 57 GLU B O 1
ATOM 2040 N N . GLU B 1 58 ? 7.158 -13.443 12.396 1.00 22.76 58 GLU B N 1
ATOM 2041 C CA . GLU B 1 58 ? 7.649 -14.683 12.981 1.00 24.81 58 GLU B CA 1
ATOM 2042 C C . GLU B 1 58 ? 6.792 -15.888 12.657 1.00 24.17 58 GLU B C 1
ATOM 2043 O O . GLU B 1 58 ? 7.326 -16.939 12.306 1.00 23.25 58 GLU B O 1
ATOM 2049 N N . LEU B 1 59 ? 5.474 -15.742 12.768 1.00 21.84 59 LEU B N 1
ATOM 2050 C CA . LEU B 1 59 ? 4.552 -16.846 12.470 1.00 23.56 59 LEU B CA 1
ATOM 2051 C C . LEU B 1 59 ? 4.652 -17.254 10.997 1.00 21.64 59 LEU B C 1
ATOM 2052 O O . LEU B 1 59 ? 4.587 -18.443 10.657 1.00 22.68 59 LEU B O 1
ATOM 2057 N N . LEU B 1 60 ? 4.825 -16.262 10.126 1.00 18.96 60 LEU B N 1
ATOM 2058 C CA . LEU B 1 60 ? 4.939 -16.510 8.699 1.00 19.43 60 LEU B CA 1
ATOM 2059 C C . LEU B 1 60 ? 6.200 -17.297 8.379 1.00 22.18 60 LEU B C 1
ATOM 2060 O O . LEU B 1 60 ? 6.196 -18.212 7.542 1.00 23.14 60 LEU B O 1
ATOM 2065 N N . ARG B 1 61 ? 7.294 -16.918 9.014 1.00 24.22 61 ARG B N 1
ATOM 2066 C CA . ARG B 1 61 ? 8.536 -17.608 8.758 1.00 28.97 61 ARG B CA 1
ATOM 2067 C C . ARG B 1 61 ? 8.415 -19.044 9.224 1.00 31.28 61 ARG B C 1
ATOM 2068 O O . ARG B 1 61 ? 8.881 -19.954 8.541 1.00 31.88 61 ARG B O 1
ATOM 2076 N N . LYS B 1 62 ? 7.765 -19.250 10.367 1.00 31.03 62 LYS B N 1
ATOM 2077 C CA . LYS B 1 62 ? 7.575 -20.595 10.893 1.00 32.36 62 LYS B CA 1
ATOM 2078 C C . LYS B 1 62 ? 6.706 -21.467 9.995 1.00 33.13 62 LYS B C 1
ATOM 2079 O O . LYS B 1 62 ? 6.731 -22.702 10.105 1.00 32.67 62 LYS B O 1
ATOM 2085 N N . GLN B 1 63 ? 5.949 -20.829 9.101 1.00 31.24 63 GLN B N 1
ATOM 2086 C CA . GLN B 1 63 ? 5.105 -21.542 8.143 1.00 27.89 63 GLN B CA 1
ATOM 2087 C C . GLN B 1 63 ? 5.903 -21.804 6.868 1.00 28.04 63 GLN B C 1
ATOM 2088 O O . GLN B 1 63 ? 5.393 -22.399 5.916 1.00 27.95 63 GLN B O 1
ATOM 2094 N N . GLY B 1 64 ? 7.139 -21.325 6.836 1.00 27.32 64 GLY B N 1
ATOM 2095 C CA . GLY B 1 64 ? 7.969 -21.514 5.659 1.00 28.18 64 GLY B CA 1
ATOM 2096 C C . GLY B 1 64 ? 7.697 -20.496 4.566 1.00 27.83 64 GLY B C 1
ATOM 2097 O O . GLY B 1 64 ? 8.017 -20.723 3.401 1.00 28.31 64 GLY B O 1
ATOM 2098 N N . ILE B 1 65 ? 7.111 -19.358 4.936 1.00 25.41 65 ILE B N 1
ATOM 2099 C CA . ILE B 1 65 ? 6.796 -18.314 3.966 1.00 25.34 65 ILE B CA 1
ATOM 2100 C C . ILE B 1 65 ? 7.825 -17.198 4.023 1.00 26.24 65 ILE B C 1
ATOM 2101 O O . ILE B 1 65 ? 8.141 -16.684 5.098 1.00 25.78 65 ILE B O 1
ATOM 2106 N N . GLU B 1 66 ? 8.341 -16.816 2.860 1.00 26.50 66 GLU B N 1
ATOM 2107 C CA . GLU B 1 66 ? 9.337 -15.752 2.805 1.00 25.74 66 GLU B CA 1
ATOM 2108 C C . GLU B 1 66 ? 8.684 -14.401 3.145 1.00 24.67 66 GLU B C 1
ATOM 2109 O O . GLU B 1 66 ? 7.641 -14.052 2.608 1.00 24.19 66 GLU B O 1
ATOM 2115 N N . VAL B 1 67 ? 9.300 -13.650 4.045 1.00 23.75 67 VAL B N 1
ATOM 2116 C CA . VAL B 1 67 ? 8.762 -12.360 4.414 1.00 22.96 67 VAL B CA 1
ATOM 2117 C C . VAL B 1 67 ? 9.577 -11.258 3.750 1.00 23.53 67 VAL B C 1
ATOM 2118 O O . VAL B 1 67 ? 10.804 -11.240 3.845 1.00 23.80 67 VAL B O 1
ATOM 2122 N N . PHE B 1 68 ? 8.894 -10.348 3.074 1.00 23.81 68 PHE B N 1
ATOM 2123 C CA . PHE B 1 68 ? 9.547 -9.221 2.407 1.00 25.21 68 PHE B CA 1
ATOM 2124 C C . PHE B 1 68 ? 9.286 -7.941 3.175 1.00 26.46 68 PHE B C 1
ATOM 2125 O O . PHE B 1 68 ? 8.308 -7.842 3.910 1.00 24.10 68 PHE B O 1
ATOM 2133 N N . ASN B 1 69 ? 10.140 -6.943 2.970 1.00 27.46 69 ASN B N 1
ATOM 2134 C CA . ASN B 1 69 ? 9.921 -5.648 3.614 1.00 28.77 69 ASN B CA 1
ATOM 2135 C C . ASN B 1 69 ? 9.005 -4.858 2.711 1.00 26.47 69 ASN B C 1
ATOM 2136 O O . ASN B 1 69 ? 9.047 -4.974 1.465 1.00 25.25 69 ASN B O 1
ATOM 2141 N N . ALA B 1 70 ? 8.168 -4.048 3.332 1.00 23.24 70 ALA B N 1
ATOM 2142 C CA . ALA B 1 70 ? 7.255 -3.232 2.556 1.00 22.38 70 ALA B CA 1
ATOM 2143 C C . ALA B 1 70 ? 8.067 -2.389 1.536 1.00 19.83 70 ALA B C 1
ATOM 2144 O O . ALA B 1 70 ? 7.627 -2.192 0.400 1.00 19.28 70 ALA B O 1
ATOM 2146 N N . ASN B 1 71 ? 9.257 -1.929 1.933 1.00 17.88 71 ASN B N 1
ATOM 2147 C CA . ASN B 1 71 ? 10.091 -1.102 1.054 1.00 18.87 71 ASN B CA 1
ATOM 2148 C C . ASN B 1 71 ? 10.530 -1.841 -0.210 1.00 22.74 71 ASN B C 1
ATOM 2149 O O . ASN B 1 71 ? 10.992 -1.203 -1.162 1.00 21.51 71 ASN B O 1
ATOM 2154 N N . ASP B 1 72 ? 10.397 -3.170 -0.211 1.00 21.06 72 ASP B N 1
ATOM 2155 C CA . ASP B 1 72 ? 10.785 -4.001 -1.349 1.00 22.86 72 ASP B CA 1
ATOM 2156 C C . ASP B 1 72 ? 9.752 -4.047 -2.467 1.00 25.21 72 ASP B C 1
ATOM 2157 O O . ASP B 1 72 ? 10.045 -4.558 -3.558 1.00 26.12 72 ASP B O 1
ATOM 2162 N N . VAL B 1 73 ? 8.544 -3.558 -2.205 1.00 23.29 73 VAL B N 1
ATOM 2163 C CA . VAL B 1 73 ? 7.489 -3.574 -3.215 1.00 23.91 73 VAL B CA 1
ATOM 2164 C C . VAL B 1 73 ? 6.906 -2.185 -3.473 1.00 23.93 73 VAL B C 1
ATOM 2165 O O . VAL B 1 73 ? 6.988 -1.285 -2.643 1.00 22.26 73 VAL B O 1
ATOM 2169 N N . SER B 1 74 ? 6.327 -2.013 -4.646 1.00 22.89 74 SER B N 1
ATOM 2170 C CA . SER B 1 74 ? 5.748 -0.741 -4.990 1.00 24.35 74 SER B CA 1
ATOM 2171 C C . SER B 1 74 ? 4.245 -0.859 -4.836 1.00 23.32 74 SER B C 1
ATOM 2172 O O . SER B 1 74 ? 3.519 0.137 -4.930 1.00 24.00 74 SER B O 1
ATOM 2175 N N . SER B 1 75 ? 3.772 -2.081 -4.594 1.00 23.75 75 SER B N 1
ATOM 2176 C CA . SER B 1 75 ? 2.344 -2.316 -4.476 1.00 23.46 75 SER B CA 1
ATOM 2177 C C . SER B 1 75 ? 2.050 -3.766 -4.059 1.00 23.20 75 SER B C 1
ATOM 2178 O O . SER B 1 75 ? 2.884 -4.644 -4.252 1.00 22.89 75 SER B O 1
ATOM 2181 N N . LEU B 1 76 ? 0.879 -4.006 -3.470 1.00 21.89 76 LEU B N 1
ATOM 2182 C CA . LEU B 1 76 ? 0.467 -5.368 -3.079 1.00 20.50 76 LEU B CA 1
ATOM 2183 C C . LEU B 1 76 ? -0.939 -5.562 -3.638 1.00 20.20 76 LEU B C 1
ATOM 2184 O O . LEU B 1 76 ? -1.735 -4.626 -3.617 1.00 20.05 76 LEU B O 1
ATOM 2189 N N . ASP B 1 77 ? -1.271 -6.753 -4.143 1.00 21.27 77 ASP B N 1
ATOM 2190 C CA . ASP B 1 77 ? -2.624 -6.944 -4.657 1.00 22.45 77 ASP B CA 1
ATOM 2191 C C . ASP B 1 77 ? -3.650 -6.945 -3.536 1.00 20.55 77 ASP B C 1
ATOM 2192 O O . ASP B 1 77 ? -4.687 -6.301 -3.658 1.00 19.24 77 ASP B O 1
ATOM 2197 N N . ILE B 1 78 ? -3.373 -7.670 -2.453 1.00 19.17 78 ILE B N 1
ATOM 2198 C CA . ILE B 1 78 ? -4.330 -7.710 -1.347 1.00 16.64 78 ILE B CA 1
ATOM 2199 C C . ILE B 1 78 ? -3.655 -7.572 0.005 1.00 18.40 78 ILE B C 1
ATOM 2200 O O . ILE B 1 78 ? -2.451 -7.799 0.148 1.00 18.10 78 ILE B O 1
ATOM 2205 N N . TYR B 1 79 ? -4.449 -7.170 0.995 1.00 18.05 79 TYR B N 1
ATOM 2206 C CA . TYR B 1 79 ? -3.982 -7.046 2.373 1.00 15.34 79 TYR B CA 1
ATOM 2207 C C . TYR B 1 79 ? -5.130 -7.660 3.186 1.00 15.55 79 TYR B C 1
ATOM 2208 O O . TYR B 1 79 ? -6.266 -7.226 3.106 1.00 14.82 79 TYR B O 1
ATOM 2217 N N . VAL B 1 80 ? -4.806 -8.693 3.946 1.00 13.48 80 VAL B N 1
ATOM 2218 C CA . VAL B 1 80 ? -5.785 -9.402 4.738 1.00 15.37 80 VAL B CA 1
ATOM 2219 C C . VAL B 1 80 ? -5.537 -9.066 6.197 1.00 12.87 80 VAL B C 1
ATOM 2220 O O . VAL B 1 80 ? -4.448 -9.288 6.695 1.00 14.94 80 VAL B O 1
ATOM 2224 N N . ASP B 1 81 ? -6.538 -8.530 6.868 1.00 14.78 81 ASP B N 1
ATOM 2225 C CA . ASP B 1 81 ? -6.381 -8.132 8.261 1.00 15.32 81 ASP B CA 1
ATOM 2226 C C . ASP B 1 81 ? -7.724 -8.196 8.993 1.00 16.81 81 ASP B C 1
ATOM 2227 O O . ASP B 1 81 ? -8.793 -8.173 8.373 1.00 13.56 81 ASP B O 1
ATOM 2232 N N . GLY B 1 82 ? -7.671 -8.317 10.320 1.00 14.14 82 GLY B N 1
ATOM 2233 C CA . GLY B 1 82 ? -8.899 -8.353 11.091 1.00 13.41 82 GLY B CA 1
ATOM 2234 C C . GLY B 1 82 ? -9.272 -6.945 11.542 1.00 16.88 82 GLY B C 1
ATOM 2235 O O . GLY B 1 82 ? -8.693 -5.938 11.066 1.00 16.27 82 GLY B O 1
ATOM 2236 N N . ALA B 1 83 ? -10.254 -6.839 12.435 1.00 17.95 83 ALA B N 1
ATOM 2237 C CA . ALA B 1 83 ? -10.667 -5.530 12.954 1.00 15.96 83 ALA B CA 1
ATOM 2238 C C . ALA B 1 83 ? -11.391 -5.749 14.261 1.00 15.89 83 ALA B C 1
ATOM 2239 O O . ALA B 1 83 ? -11.927 -6.823 14.486 1.00 17.19 83 ALA B O 1
ATOM 2241 N N . ASP B 1 84 ? -11.397 -4.726 15.120 1.00 15.56 84 ASP B N 1
ATOM 2242 C CA . ASP B 1 84 ? -12.097 -4.797 16.404 1.00 15.41 84 ASP B CA 1
ATOM 2243 C C . ASP B 1 84 ? -13.577 -4.443 16.230 1.00 18.05 84 ASP B C 1
ATOM 2244 O O . ASP B 1 84 ? -14.435 -4.981 16.951 1.00 16.41 84 ASP B O 1
ATOM 2249 N N . GLU B 1 85 ? -13.869 -3.535 15.286 1.00 15.33 85 GLU B N 1
ATOM 2250 C CA . GLU B 1 85 ? -15.247 -3.182 14.951 1.00 17.22 85 GLU B CA 1
ATOM 2251 C C . GLU B 1 85 ? -15.249 -2.856 13.466 1.00 16.19 85 GLU B C 1
ATOM 2252 O O . GLU B 1 85 ? -14.225 -2.441 12.926 1.00 17.46 85 GLU B O 1
ATOM 2258 N N . ILE B 1 86 ? -16.372 -3.082 12.804 1.00 16.22 86 ILE B N 1
ATOM 2259 C CA . ILE B 1 86 ? -16.502 -2.684 11.398 1.00 14.91 86 ILE B CA 1
ATOM 2260 C C . ILE B 1 86 ? -17.962 -2.313 11.159 1.00 13.97 86 ILE B C 1
ATOM 2261 O O . ILE B 1 86 ? -18.878 -3.058 11.535 1.00 15.15 86 ILE B O 1
ATOM 2266 N N . ASN B 1 87 ? -18.181 -1.148 10.543 1.00 12.92 87 ASN B N 1
ATOM 2267 C CA . ASN B 1 87 ? -19.542 -0.700 10.316 1.00 12.91 87 ASN B CA 1
ATOM 2268 C C . ASN B 1 87 ? -20.053 -1.091 8.918 1.00 16.84 87 ASN B C 1
ATOM 2269 O O . ASN B 1 87 ? -19.303 -1.675 8.113 1.00 15.44 87 ASN B O 1
ATOM 2274 N N . PRO B 1 88 ? -21.335 -0.812 8.625 1.00 18.68 88 PRO B N 1
ATOM 2275 C CA . PRO B 1 88 ? -21.870 -1.172 7.304 1.00 17.71 88 PRO B CA 1
ATOM 2276 C C . PRO B 1 88 ? -21.186 -0.506 6.108 1.00 19.16 88 PRO B C 1
ATOM 2277 O O . PRO B 1 88 ? -21.329 -0.980 4.975 1.00 17.03 88 PRO B O 1
ATOM 2281 N N . GLN B 1 89 ? -20.436 0.570 6.354 1.00 15.73 89 GLN B N 1
ATOM 2282 C CA . GLN B 1 89 ? -19.711 1.270 5.281 1.00 16.49 89 GLN B CA 1
ATOM 2283 C C . GLN B 1 89 ? -18.277 0.752 5.163 1.00 15.29 89 GLN B C 1
ATOM 2284 O O . GLN B 1 89 ? -17.438 1.316 4.437 1.00 16.95 89 GLN B O 1
ATOM 2290 N N . LYS B 1 90 ? -18.003 -0.328 5.893 1.00 13.65 90 LYS B N 1
ATOM 2291 C CA . LYS B 1 90 ? -16.699 -0.988 5.921 1.00 13.70 90 LYS B CA 1
ATOM 2292 C C . LYS B 1 90 ? -15.597 -0.163 6.563 1.00 13.51 90 LYS B C 1
ATOM 2293 O O . LYS B 1 90 ? -14.416 -0.379 6.298 1.00 15.16 90 LYS B O 1
ATOM 2299 N N . MET B 1 91 ? -15.980 0.790 7.395 1.00 12.99 91 MET B N 1
ATOM 2300 C CA . MET B 1 91 ? -15.012 1.599 8.117 1.00 12.66 91 MET B CA 1
ATOM 2301 C C . MET B 1 91 ? -14.753 0.760 9.362 1.00 14.05 91 MET B C 1
ATOM 2302 O O . MET B 1 91 ? -15.680 0.153 9.882 1.00 11.81 91 MET B O 1
ATOM 2307 N N . MET B 1 92 ? -13.501 0.743 9.821 1.00 15.08 92 MET B N 1
ATOM 2308 C CA . MET B 1 92 ? -13.128 -0.090 10.963 1.00 14.77 92 MET B CA 1
ATOM 2309 C C . MET B 1 92 ? -12.460 0.651 12.123 1.00 14.63 92 MET B C 1
ATOM 2310 O O . MET B 1 92 ? -11.975 1.787 11.991 1.00 14.47 92 MET B O 1
ATOM 2315 N N . ILE B 1 93 ? -12.460 -0.011 13.272 1.00 13.28 93 ILE B N 1
ATOM 2316 C CA . ILE B 1 93 ? -11.697 0.475 14.415 1.00 13.86 93 ILE B CA 1
ATOM 2317 C C . ILE B 1 93 ? -10.704 -0.698 14.579 1.00 13.71 93 ILE B C 1
ATOM 2318 O O . ILE B 1 93 ? -11.112 -1.885 14.605 1.00 15.86 93 ILE B O 1
ATOM 2323 N N . LYS B 1 94 ? -9.417 -0.382 14.673 1.00 11.76 94 LYS B N 1
ATOM 2324 C CA . LYS B 1 94 ? -8.394 -1.405 14.827 1.00 13.02 94 LYS B CA 1
ATOM 2325 C C . LYS B 1 94 ? -7.428 -0.957 15.904 1.00 14.78 94 LYS B C 1
ATOM 2326 O O . LYS B 1 94 ? -7.531 0.184 16.390 1.00 17.74 94 LYS B O 1
ATOM 2332 N N . GLY B 1 95 ? -6.499 -1.843 16.273 1.00 14.69 95 GLY B N 1
ATOM 2333 C CA . GLY B 1 95 ? -5.502 -1.520 17.286 1.00 13.46 95 GLY B CA 1
ATOM 2334 C C . GLY B 1 95 ? -5.630 -2.288 18.603 1.00 17.18 95 GLY B C 1
ATOM 2335 O O . GLY B 1 95 ? -4.850 -2.053 19.544 1.00 16.13 95 GLY B O 1
ATOM 2336 N N . GLY B 1 96 ? -6.593 -3.205 18.699 1.00 18.66 96 GLY B N 1
ATOM 2337 C CA . GLY B 1 96 ? -6.715 -3.982 19.933 1.00 18.77 96 GLY B CA 1
ATOM 2338 C C . GLY B 1 96 ? -5.420 -4.757 20.137 1.00 20.37 96 GLY B C 1
ATOM 2339 O O . GLY B 1 96 ? -4.913 -4.916 21.246 1.00 19.81 96 GLY B O 1
ATOM 2340 N N . GLY B 1 97 ? -4.879 -5.233 19.024 1.00 19.03 97 GLY B N 1
ATOM 2341 C CA . GLY B 1 97 ? -3.635 -5.990 19.031 1.00 20.39 97 GLY B CA 1
ATOM 2342 C C . GLY B 1 97 ? -2.362 -5.155 18.964 1.00 18.56 97 GLY B C 1
ATOM 2343 O O . GLY B 1 97 ? -1.266 -5.692 18.705 1.00 18.86 97 GLY B O 1
ATOM 2344 N N . ALA B 1 98 ? -2.504 -3.848 19.182 1.00 15.79 98 ALA B N 1
ATOM 2345 C CA . ALA B 1 98 ? -1.379 -2.900 19.186 1.00 17.92 98 ALA B CA 1
ATOM 2346 C C . ALA B 1 98 ? -0.524 -2.800 17.908 1.00 16.90 98 ALA B C 1
ATOM 2347 O O . ALA B 1 98 ? 0.622 -2.344 17.956 1.00 16.92 98 ALA B O 1
ATOM 2349 N N . ALA B 1 99 ? -1.062 -3.224 16.769 1.00 16.98 99 ALA B N 1
ATOM 2350 C CA . ALA B 1 99 ? -0.286 -3.191 15.522 1.00 14.46 99 ALA B CA 1
ATOM 2351 C C . ALA B 1 99 ? -0.826 -2.173 14.513 1.00 16.32 99 ALA B C 1
ATOM 2352 O O . ALA B 1 99 ? -0.431 -2.204 13.340 1.00 14.15 99 ALA B O 1
ATOM 2354 N N . LEU B 1 100 ? -1.656 -1.233 14.970 1.00 15.88 100 LEU B N 1
ATOM 2355 C CA . LEU B 1 100 ? -2.294 -0.289 14.055 1.00 19.75 100 LEU B CA 1
ATOM 2356 C C . LEU B 1 100 ? -1.409 0.572 13.135 1.00 20.05 100 LEU B C 1
ATOM 2357 O O . LEU B 1 100 ? -1.797 0.826 11.984 1.00 18.79 100 LEU B O 1
ATOM 2362 N N . THR B 1 101 ? -0.233 0.992 13.619 1.00 16.99 101 THR B N 1
ATOM 2363 C CA . THR B 1 101 ? 0.653 1.813 12.829 1.00 17.89 101 THR B CA 1
ATOM 2364 C C . THR B 1 101 ? 1.133 1.065 11.558 1.00 17.49 101 THR B C 1
ATOM 2365 O O . THR B 1 101 ? 0.959 1.533 10.413 1.00 16.68 101 THR B O 1
ATOM 2369 N N . ARG B 1 102 ? 1.702 -0.112 11.744 1.00 12.76 102 ARG B N 1
ATOM 2370 C CA . ARG B 1 102 ? 2.155 -0.867 10.593 1.00 14.87 102 ARG B CA 1
ATOM 2371 C C . ARG B 1 102 ? 1.023 -1.393 9.740 1.00 15.62 102 ARG B C 1
ATOM 2372 O O . ARG B 1 102 ? 1.192 -1.562 8.523 1.00 14.64 102 ARG B O 1
ATOM 2380 N N . GLU B 1 103 ? -0.122 -1.678 10.364 1.00 14.85 103 GLU B N 1
ATOM 2381 C CA . GLU B 1 103 ? -1.278 -2.146 9.614 1.00 15.55 103 GLU B CA 1
ATOM 2382 C C . GLU B 1 103 ? -1.741 -1.023 8.661 1.00 17.06 103 GLU B C 1
ATOM 2383 O O . GLU B 1 103 ? -2.087 -1.279 7.495 1.00 16.04 103 GLU B O 1
ATOM 2389 N N . LYS B 1 104 ? -1.736 0.213 9.146 1.00 14.94 104 LYS B N 1
ATOM 2390 C CA . LYS B 1 104 ? -2.168 1.305 8.278 1.00 19.00 104 LYS B CA 1
ATOM 2391 C C . LYS B 1 104 ? -1.150 1.507 7.132 1.00 16.43 104 LYS B C 1
ATOM 2392 O O . LYS B 1 104 ? -1.528 1.833 6.001 1.00 16.96 104 LYS B O 1
ATOM 2398 N N . ILE B 1 105 ? 0.125 1.273 7.427 1.00 15.33 105 ILE B N 1
ATOM 2399 C CA . ILE B 1 105 ? 1.193 1.383 6.431 1.00 17.23 105 ILE B CA 1
ATOM 2400 C C . ILE B 1 105 ? 1.042 0.295 5.346 1.00 16.73 105 ILE B C 1
ATOM 2401 O O . ILE B 1 105 ? 1.062 0.610 4.153 1.00 14.25 105 ILE B O 1
ATOM 2406 N N . VAL B 1 106 ? 0.878 -0.966 5.741 1.00 13.81 106 VAL B N 1
ATOM 2407 C CA . VAL B 1 106 ? 0.754 -2.018 4.728 1.00 16.76 106 VAL B CA 1
ATOM 2408 C C . VAL B 1 106 ? -0.547 -1.924 3.936 1.00 15.82 106 VAL B C 1
ATOM 2409 O O . VAL B 1 106 ? -0.566 -2.171 2.719 1.00 16.39 106 VAL B O 1
ATOM 2413 N N . ALA B 1 107 ? -1.623 -1.536 4.616 1.00 14.65 107 ALA B N 1
ATOM 2414 C CA . ALA B 1 107 ? -2.903 -1.376 3.948 1.00 15.03 107 ALA B CA 1
ATOM 2415 C C . ALA B 1 107 ? -2.796 -0.297 2.859 1.00 18.13 107 ALA B C 1
ATOM 2416 O O . ALA B 1 107 ? -3.431 -0.433 1.807 1.00 17.42 107 ALA B O 1
ATOM 2418 N N . ALA B 1 108 ? -2.006 0.755 3.100 1.00 15.56 108 ALA B N 1
ATOM 2419 C CA . ALA B 1 108 ? -1.851 1.818 2.100 1.00 17.33 108 ALA B CA 1
ATOM 2420 C C . ALA B 1 108 ? -1.159 1.291 0.834 1.00 18.73 108 ALA B C 1
ATOM 2421 O O . ALA B 1 108 ? -1.246 1.900 -0.223 1.00 17.66 108 ALA B O 1
ATOM 2423 N N . LEU B 1 109 ? -0.495 0.148 0.943 1.00 17.16 109 LEU B N 1
ATOM 2424 C CA . LEU B 1 109 ? 0.213 -0.432 -0.188 1.00 19.84 109 LEU B CA 1
ATOM 2425 C C . LEU B 1 109 ? -0.666 -1.301 -1.061 1.00 21.50 109 LEU B C 1
ATOM 2426 O O . LEU B 1 109 ? -0.381 -1.498 -2.245 1.00 22.84 109 LEU B O 1
ATOM 2431 N N . ALA B 1 110 ? -1.734 -1.819 -0.470 1.00 18.70 110 ALA B N 1
ATOM 2432 C CA . ALA B 1 110 ? -2.613 -2.755 -1.133 1.00 20.31 110 ALA B CA 1
ATOM 2433 C C . ALA B 1 110 ? -3.767 -2.231 -1.934 1.00 21.88 110 ALA B C 1
ATOM 2434 O O . ALA B 1 110 ? -4.487 -1.310 -1.530 1.00 21.83 110 ALA B O 1
ATOM 2436 N N . LYS B 1 111 ? -3.972 -2.879 -3.063 1.00 19.05 111 LYS B N 1
ATOM 2437 C CA . LYS B 1 111 ? -5.048 -2.530 -3.943 1.00 21.63 111 LYS B CA 1
ATOM 2438 C C . LYS B 1 111 ? -6.379 -2.896 -3.310 1.00 22.95 111 LYS B C 1
ATOM 2439 O O . LYS B 1 111 ? -7.343 -2.143 -3.388 1.00 23.00 111 LYS B O 1
ATOM 2445 N N . LYS B 1 112 ? -6.415 -4.045 -2.652 1.00 20.76 112 LYS B N 1
ATOM 2446 C CA . LYS B 1 112 ? -7.660 -4.537 -2.066 1.00 21.76 112 LYS B CA 1
ATOM 2447 C C . LYS B 1 112 ? -7.519 -4.878 -0.576 1.00 21.67 112 LYS B C 1
ATOM 2448 O O . LYS B 1 112 ? -6.747 -5.756 -0.204 1.00 23.34 112 LYS B O 1
ATOM 2454 N N . PHE B 1 113 ? -8.238 -4.163 0.277 1.00 17.55 113 PHE B N 1
ATOM 2455 C CA . PHE B 1 113 ? -8.190 -4.457 1.713 1.00 17.82 113 PHE B CA 1
ATOM 2456 C C . PHE B 1 113 ? -9.303 -5.503 2.019 1.00 16.40 113 PHE B C 1
ATOM 2457 O O . PHE B 1 113 ? -10.504 -5.234 1.835 1.00 15.59 113 PHE B O 1
ATOM 2465 N N . ILE B 1 114 ? -8.893 -6.704 2.439 1.00 16.03 114 ILE B N 1
ATOM 2466 C CA . ILE B 1 114 ? -9.839 -7.772 2.775 1.00 16.00 114 ILE B CA 1
ATOM 2467 C C . ILE B 1 114 ? -9.894 -7.912 4.301 1.00 16.16 114 ILE B C 1
ATOM 2468 O O . ILE B 1 114 ? -8.931 -8.362 4.923 1.00 16.33 114 ILE B O 1
ATOM 2473 N N . CYS B 1 115 ? -11.017 -7.523 4.887 1.00 16.00 115 CYS B N 1
ATOM 2474 C CA . CYS B 1 115 ? -11.168 -7.585 6.341 1.00 16.92 115 CYS B CA 1
ATOM 2475 C C . CYS B 1 115 ? -11.870 -8.893 6.720 1.00 15.58 115 CYS B C 1
ATOM 2476 O O . CYS B 1 115 ? -12.940 -9.203 6.204 1.00 16.18 115 CYS B O 1
ATOM 2479 N N . ILE B 1 116 ? -11.213 -9.687 7.563 1.00 14.56 116 ILE B N 1
ATOM 2480 C CA . ILE B 1 116 ? -11.762 -10.973 8.002 1.00 15.26 116 ILE B CA 1
ATOM 2481 C C . ILE B 1 116 ? -12.136 -10.857 9.473 1.00 17.01 116 ILE B C 1
ATOM 2482 O O . ILE B 1 116 ? -11.303 -10.530 10.317 1.00 14.07 116 ILE B O 1
ATOM 2487 N N . VAL B 1 117 ? -13.407 -11.103 9.768 1.00 16.83 117 VAL B N 1
ATOM 2488 C CA . VAL B 1 117 ? -13.893 -11.006 11.146 1.00 18.71 117 VAL B CA 1
ATOM 2489 C C . VAL B 1 117 ? -14.922 -12.099 11.453 1.00 18.45 117 VAL B C 1
ATOM 2490 O O . VAL B 1 117 ? -15.455 -12.751 10.546 1.00 18.17 117 VAL B O 1
ATOM 2494 N N . ASP B 1 118 ? -15.180 -12.293 12.743 1.00 18.39 118 ASP B N 1
ATOM 2495 C CA . ASP B 1 118 ? -16.244 -13.203 13.155 1.00 21.80 118 ASP B CA 1
ATOM 2496 C C . ASP B 1 118 ? -17.437 -12.247 13.224 1.00 20.93 118 ASP B C 1
ATOM 2497 O O . ASP B 1 118 ? -17.251 -11.018 13.216 1.00 21.94 118 ASP B O 1
ATOM 2502 N N . SER B 1 119 ? -18.661 -12.771 13.282 1.00 20.30 119 SER B N 1
ATOM 2503 C CA . SER B 1 119 ? -19.809 -11.885 13.278 1.00 21.87 119 SER B CA 1
ATOM 2504 C C . SER B 1 119 ? -19.953 -10.929 14.464 1.00 22.88 119 SER B C 1
ATOM 2505 O O . SER B 1 119 ? -20.702 -9.951 14.370 1.00 22.76 119 SER B O 1
ATOM 2508 N N . SER B 1 120 ? -19.239 -11.164 15.563 1.00 21.11 120 SER B N 1
ATOM 2509 C CA . SER B 1 120 ? -19.385 -10.240 16.685 1.00 22.27 120 SER B CA 1
ATOM 2510 C C . SER B 1 120 ? -18.752 -8.874 16.390 1.00 21.47 120 SER B C 1
ATOM 2511 O O . SER B 1 120 ? -19.035 -7.905 17.096 1.00 19.51 120 SER B O 1
ATOM 2514 N N . LYS B 1 121 ? -17.902 -8.799 15.358 1.00 19.72 121 LYS B N 1
ATOM 2515 C CA . LYS B 1 121 ? -17.214 -7.544 15.038 1.00 19.39 121 LYS B CA 1
ATOM 2516 C C . LYS B 1 121 ? -18.072 -6.519 14.291 1.00 18.63 121 LYS B C 1
ATOM 2517 O O . LYS B 1 121 ? -17.680 -5.359 14.159 1.00 18.73 121 LYS B O 1
ATOM 2523 N N . GLN B 1 122 ? -19.244 -6.934 13.816 1.00 18.02 122 GLN B N 1
ATOM 2524 C CA . GLN B 1 122 ? -20.122 -6.027 13.088 1.00 17.78 122 GLN B CA 1
ATOM 2525 C C . GLN B 1 122 ? -20.915 -5.155 14.046 1.00 19.92 122 GLN B C 1
ATOM 2526 O O . GLN B 1 122 ? -21.605 -5.666 14.937 1.00 18.01 122 GLN B O 1
ATOM 2532 N N . VAL B 1 123 ? -20.785 -3.843 13.892 1.00 17.71 123 VAL B N 1
ATOM 2533 C CA . VAL B 1 123 ? -21.501 -2.902 14.753 1.00 17.61 123 VAL B CA 1
ATOM 2534 C C . VAL B 1 123 ? -22.064 -1.771 13.898 1.00 19.50 123 VAL B C 1
ATOM 2535 O O . VAL B 1 123 ? -21.543 -1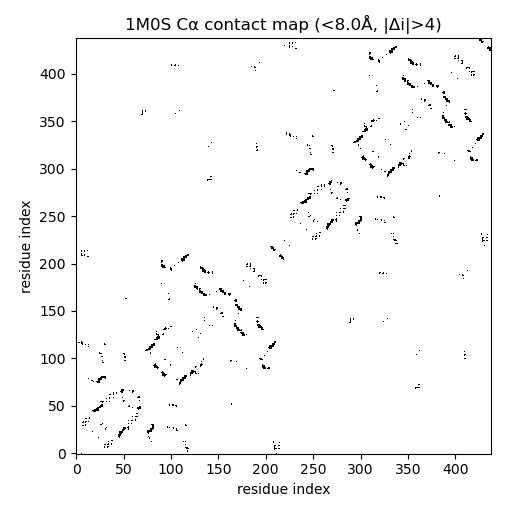.484 12.829 1.00 19.23 123 VAL B O 1
ATOM 2539 N N . ASP B 1 124 ? -23.138 -1.141 14.346 1.00 19.50 124 ASP B N 1
ATOM 2540 C CA . ASP B 1 124 ? -23.670 -0.035 13.569 1.00 23.57 124 ASP B CA 1
ATOM 2541 C C . ASP B 1 124 ? -22.973 1.260 13.937 1.00 24.71 124 ASP B C 1
ATOM 2542 O O . ASP B 1 124 ? -22.819 2.170 13.106 1.00 27.48 1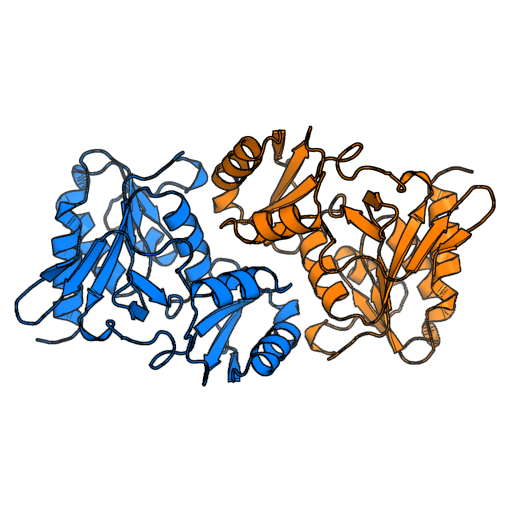24 ASP B O 1
ATOM 2547 N N . VAL B 1 125 ? -22.530 1.349 15.179 1.00 20.91 125 VAL B N 1
ATOM 2548 C CA . VAL B 1 125 ? -21.854 2.558 15.591 1.00 22.38 125 VAL B CA 1
ATOM 2549 C C . VAL B 1 125 ? -20.455 2.265 16.115 1.00 22.69 125 VAL B C 1
ATOM 2550 O O . VAL B 1 125 ? -20.292 1.533 17.098 1.00 22.25 125 VAL B O 1
ATOM 2554 N N . LEU B 1 126 ? -19.447 2.824 15.445 1.00 19.35 126 LEU B N 1
ATOM 2555 C CA . LEU B 1 126 ? -18.082 2.625 15.860 1.00 19.00 126 LEU B CA 1
ATOM 2556 C C . LEU B 1 126 ? -17.842 3.284 17.215 1.00 20.49 126 LEU B C 1
ATOM 2557 O O . LEU B 1 126 ? -18.314 4.409 17.474 1.00 22.72 126 LEU B O 1
ATOM 2562 N N . GLY B 1 127 ? -17.104 2.593 18.068 1.00 18.70 127 GLY B N 1
ATOM 2563 C CA . GLY B 1 127 ? -16.788 3.134 19.379 1.00 24.51 127 GLY B CA 1
ATOM 2564 C C . GLY B 1 127 ? -17.827 2.783 20.420 1.00 27.08 127 GLY B C 1
ATOM 2565 O O . GLY B 1 127 ? -17.632 3.066 21.598 1.00 28.67 127 GLY B O 1
ATOM 2566 N N . SER B 1 128 ? -18.914 2.153 19.976 1.00 28.76 128 SER B N 1
ATOM 2567 C CA . SER B 1 128 ? -20.001 1.728 20.850 1.00 29.86 128 SER B CA 1
ATOM 2568 C C . SER B 1 128 ? -19.649 0.491 21.671 1.00 29.18 128 SER B C 1
ATOM 2569 O O . SER B 1 128 ? -20.125 0.339 22.775 1.00 30.73 128 SER B O 1
ATOM 2572 N N . THR B 1 129 ? -18.822 -0.406 21.152 1.00 29.38 129 THR B N 1
ATOM 2573 C CA . THR B 1 129 ? -18.489 -1.605 21.926 1.00 28.95 129 THR B CA 1
ATOM 2574 C C . THR B 1 129 ? -16.993 -1.736 22.193 1.00 28.36 129 THR B C 1
ATOM 2575 O O . THR B 1 129 ? -16.551 -2.678 22.850 1.00 26.84 129 THR B O 1
ATOM 2579 N N . PHE B 1 130 ? -16.215 -0.784 21.703 1.00 25.80 130 PHE B N 1
ATOM 2580 C CA . PHE B 1 130 ? -14.776 -0.907 21.815 1.00 24.85 130 PHE B CA 1
ATOM 2581 C C . PHE B 1 130 ? -14.061 0.434 21.976 1.00 22.39 130 PHE B C 1
ATOM 2582 O O . PHE B 1 130 ? -14.306 1.356 21.216 1.00 22.53 130 PHE B O 1
ATOM 2590 N N . PRO B 1 131 ? -13.167 0.554 22.969 1.00 21.08 131 PRO B N 1
ATOM 2591 C CA . PRO B 1 131 ? -12.451 1.815 23.154 1.00 20.52 131 PRO B CA 1
ATOM 2592 C C . PRO B 1 131 ? -11.469 2.024 21.988 1.00 19.31 131 PRO B C 1
ATOM 2593 O O . PRO B 1 131 ? -10.837 1.071 21.527 1.00 21.69 131 PRO B O 1
ATOM 2597 N N . LEU B 1 132 ? -11.375 3.258 21.509 1.00 18.26 132 LEU B N 1
ATOM 2598 C CA . LEU B 1 132 ? -10.495 3.588 20.385 1.00 17.46 132 LEU B CA 1
ATOM 2599 C C . LEU B 1 132 ? -9.011 3.551 20.712 1.00 14.81 132 LEU B C 1
ATOM 2600 O O . LEU B 1 132 ? -8.560 4.289 21.596 1.00 14.43 132 LEU B O 1
ATOM 2605 N N . PRO B 1 133 ? -8.227 2.676 20.031 1.00 14.09 133 PRO B N 1
ATOM 2606 C CA . PRO B 1 133 ? -6.785 2.651 20.330 1.00 14.37 133 PRO B CA 1
ATOM 2607 C C . PRO B 1 133 ? -6.093 3.835 19.634 1.00 14.53 133 PRO B C 1
ATOM 2608 O O . PRO B 1 133 ? -6.387 4.142 18.465 1.00 14.28 133 PRO B O 1
ATOM 2612 N N . VAL B 1 134 ? -5.186 4.498 20.343 1.00 13.07 134 VAL B N 1
ATOM 2613 C CA . VAL B 1 134 ? -4.409 5.597 19.767 1.00 14.79 134 VAL B CA 1
ATOM 2614 C C . VAL B 1 134 ? -2.923 5.360 20.097 1.00 16.93 134 VAL B C 1
ATOM 2615 O O . VAL B 1 134 ? -2.561 5.234 21.297 1.00 17.09 134 VAL B O 1
ATOM 2619 N N . GLU B 1 135 ? -2.059 5.277 19.067 1.00 11.89 135 GLU B N 1
ATOM 2620 C CA . GLU B 1 135 ? -0.630 5.081 19.330 1.00 13.64 135 GLU B CA 1
ATOM 2621 C C . GLU B 1 135 ? 0.025 6.453 19.465 1.00 14.20 135 GLU B C 1
ATOM 2622 O O . GLU B 1 135 ? -0.135 7.347 18.604 1.00 14.33 135 GLU B O 1
ATOM 2628 N N . VAL B 1 136 ? 0.787 6.591 20.544 1.00 14.72 136 VAL B N 1
ATOM 2629 C CA . VAL B 1 136 ? 1.407 7.865 20.937 1.00 16.54 136 VAL B CA 1
ATOM 2630 C C . VAL B 1 136 ? 2.908 7.813 21.247 1.00 15.81 136 VAL B C 1
ATOM 2631 O O . VAL B 1 136 ? 3.392 6.845 21.848 1.00 16.59 136 VAL B O 1
ATOM 2635 N N . ILE B 1 137 ? 3.644 8.842 20.822 1.00 17.48 137 ILE B N 1
ATOM 2636 C CA . ILE B 1 137 ? 5.088 8.936 21.123 1.00 18.55 137 ILE B CA 1
ATOM 2637 C C . ILE B 1 137 ? 5.102 8.986 22.672 1.00 17.11 137 ILE B C 1
ATOM 2638 O O . ILE B 1 137 ? 4.414 9.789 23.268 1.00 12.45 137 ILE B O 1
ATOM 2643 N N . PRO B 1 138 ? 5.893 8.147 23.319 1.00 17.94 138 PRO B N 1
ATOM 2644 C CA . PRO B 1 138 ? 5.862 8.189 24.790 1.0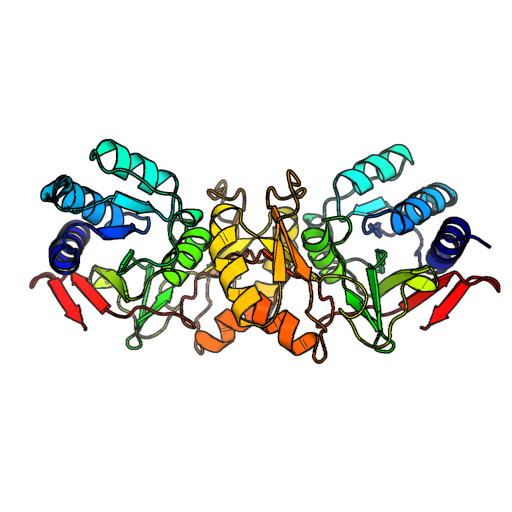0 17.45 138 PRO B CA 1
ATOM 2645 C C . PRO B 1 138 ? 5.978 9.533 25.492 1.00 19.24 138 PRO B C 1
ATOM 2646 O O . PRO B 1 138 ? 5.299 9.771 26.514 1.00 19.32 138 PRO B O 1
ATOM 2650 N N . MET B 1 139 ? 6.819 10.428 24.988 1.00 15.73 139 MET B N 1
ATOM 2651 C CA . MET B 1 139 ? 6.945 11.685 25.709 1.00 20.47 139 MET B CA 1
ATOM 2652 C C . MET B 1 139 ? 5.706 12.545 25.571 1.00 20.99 139 MET B C 1
ATOM 2653 O O . MET B 1 139 ? 5.577 13.531 26.290 1.00 20.68 139 MET B O 1
ATOM 2658 N N . ALA B 1 140 ? 4.788 12.195 24.655 1.00 17.78 140 ALA B N 1
ATOM 2659 C CA . ALA B 1 140 ? 3.565 12.993 24.469 1.00 15.58 140 ALA B CA 1
ATOM 2660 C C . ALA B 1 140 ? 2.319 12.386 25.144 1.00 15.49 140 ALA B C 1
ATOM 2661 O O . ALA B 1 140 ? 1.236 12.918 25.020 1.00 17.82 140 ALA B O 1
ATOM 2663 N N . ARG B 1 141 ? 2.498 11.284 25.849 1.00 16.89 141 ARG B N 1
ATOM 2664 C CA . ARG B 1 141 ? 1.400 10.586 26.501 1.00 17.81 141 ARG B CA 1
ATOM 2665 C C . ARG B 1 141 ? 0.434 11.461 27.278 1.00 17.51 141 ARG B C 1
ATOM 2666 O O . ARG B 1 141 ? -0.772 11.404 27.047 1.00 14.85 141 ARG B O 1
ATOM 2674 N N . SER B 1 142 ? 0.940 12.286 28.182 1.00 16.79 142 SER B N 1
ATOM 2675 C CA . SER B 1 142 ? 0.030 13.102 28.966 1.00 19.91 142 SER B CA 1
ATOM 2676 C C . SER B 1 142 ? -0.699 14.127 28.145 1.00 18.47 142 SER B C 1
ATOM 2677 O O . SER B 1 142 ? -1.907 14.280 28.276 1.00 17.68 142 SER B O 1
ATOM 2680 N N . GLN B 1 143 ? 0.006 14.852 27.282 1.00 18.92 143 GLN B N 1
ATOM 2681 C CA . GLN B 1 143 ? -0.698 15.877 26.526 1.00 17.29 143 GLN B CA 1
ATOM 2682 C C . GLN B 1 143 ? -1.724 15.301 25.546 1.00 18.33 143 GLN B C 1
ATOM 2683 O O . GLN B 1 143 ? -2.768 15.920 25.324 1.00 15.91 143 GLN B O 1
ATOM 2689 N N . VAL B 1 144 ? -1.457 14.125 24.976 1.00 17.82 144 VAL B N 1
ATOM 2690 C CA . VAL B 1 144 ? -2.418 13.542 24.029 1.00 17.50 144 VAL B CA 1
ATOM 2691 C C . VAL B 1 144 ? -3.615 13.057 24.857 1.00 19.16 144 VAL B C 1
ATOM 2692 O O . VAL B 1 144 ? -4.771 13.193 24.449 1.00 17.74 144 VAL B O 1
ATOM 2696 N N . GLY B 1 145 ? -3.329 12.555 26.054 1.00 17.59 145 GLY B N 1
ATOM 2697 C CA . GLY B 1 145 ? -4.406 12.131 26.922 1.00 18.76 145 GLY B CA 1
ATOM 2698 C C . GLY B 1 145 ? -5.340 13.291 27.218 1.00 19.29 145 GLY B C 1
ATOM 2699 O O . GLY B 1 145 ? -6.562 13.104 27.254 1.00 18.07 145 GLY B O 1
ATOM 2700 N N . ARG B 1 146 ? -4.795 14.494 27.431 1.00 19.64 146 ARG B N 1
ATOM 2701 C CA . ARG B 1 146 ? -5.635 15.661 27.719 1.00 19.38 146 ARG B CA 1
ATOM 2702 C C . ARG B 1 146 ? -6.458 16.081 26.509 1.00 21.19 146 ARG B C 1
ATOM 2703 O O . ARG B 1 146 ? -7.606 16.525 26.642 1.00 19.29 146 ARG B O 1
ATOM 2711 N N . LYS B 1 147 ? -5.870 15.947 25.321 1.00 18.15 147 LYS B N 1
ATOM 2712 C CA . LYS B 1 147 ? -6.590 16.281 24.082 1.00 17.09 147 LYS B CA 1
ATOM 2713 C C . LYS B 1 147 ? -7.760 15.318 23.877 1.00 17.13 147 LYS B C 1
ATOM 2714 O O . LYS B 1 147 ? -8.855 15.724 23.499 1.00 21.05 147 LYS B O 1
ATOM 2720 N N . LEU B 1 148 ? -7.525 14.034 24.088 1.00 17.44 148 LEU B N 1
ATOM 2721 C CA . LEU B 1 148 ? -8.587 13.036 23.932 1.00 20.27 148 LEU B CA 1
ATOM 2722 C C . LEU B 1 148 ? -9.743 13.281 24.935 1.00 21.52 148 LEU B C 1
ATOM 2723 O O . LEU B 1 148 ? -10.919 13.102 24.586 1.00 21.88 148 LEU B O 1
ATOM 2728 N N . ALA B 1 149 ? -9.419 13.691 26.163 1.00 18.95 149 ALA B N 1
ATOM 2729 C CA . ALA B 1 149 ? -10.463 13.988 27.157 1.00 22.14 149 ALA B CA 1
ATOM 2730 C C . ALA B 1 149 ? -11.282 15.198 26.683 1.00 24.38 149 ALA B C 1
ATOM 2731 O O . ALA B 1 149 ? -12.508 15.255 26.842 1.00 23.79 149 ALA B O 1
ATOM 2733 N N . ALA B 1 150 ? -10.593 16.162 26.083 1.00 25.89 150 ALA B N 1
ATOM 2734 C CA . ALA B 1 150 ? -11.227 17.367 25.582 1.00 26.40 150 ALA B CA 1
ATOM 2735 C C . ALA B 1 150 ? -12.167 17.064 24.421 1.00 28.60 150 ALA B C 1
ATOM 2736 O O . ALA B 1 150 ? -13.176 17.740 24.244 1.00 27.20 150 ALA B O 1
ATOM 2738 N N . LEU B 1 151 ? -11.834 16.057 23.614 1.00 27.47 151 LEU B N 1
ATOM 2739 C CA . LEU B 1 151 ? -12.703 15.659 22.508 1.00 26.67 151 LEU B CA 1
ATOM 2740 C C . LEU B 1 151 ? -13.884 14.867 23.065 1.00 28.12 151 LEU B C 1
ATOM 2741 O O . LEU B 1 151 ? -14.765 14.424 22.317 1.00 26.97 151 LEU B O 1
ATOM 2746 N N . GLY B 1 152 ? -13.884 14.663 24.383 1.00 27.04 152 GLY B N 1
ATOM 2747 C CA . GLY B 1 152 ? -14.984 13.952 25.016 1.00 26.87 152 GLY B CA 1
ATOM 2748 C C . GLY B 1 152 ? -14.781 12.494 25.374 1.00 26.90 152 GLY B C 1
ATOM 2749 O O . GLY B 1 152 ? -15.726 11.828 25.791 1.00 27.19 152 GLY B O 1
ATOM 2750 N N . GLY B 1 153 ? -13.571 11.976 25.215 1.00 23.35 153 GLY B N 1
ATOM 2751 C CA . GLY B 1 153 ? -13.366 10.586 25.577 1.00 21.44 153 GLY B CA 1
ATOM 2752 C C . GLY B 1 153 ? -12.798 10.426 26.987 1.00 22.22 153 GLY B C 1
ATOM 2753 O O . GLY B 1 153 ? -12.621 11.415 27.720 1.00 24.25 153 GLY B O 1
ATOM 2754 N N . SER B 1 154 ? -12.543 9.173 27.366 1.00 19.70 154 SER B N 1
ATOM 2755 C CA . SER B 1 154 ? -11.952 8.827 28.666 1.00 22.47 154 SER B CA 1
ATOM 2756 C C . SER B 1 154 ? -10.737 7.944 28.341 1.00 21.12 154 SER B C 1
ATOM 2757 O O . SER B 1 154 ? -10.810 6.706 28.361 1.00 21.63 154 SER B O 1
ATOM 2760 N N . PRO B 1 155 ? -9.599 8.581 28.017 1.00 21.30 155 PRO B N 1
ATOM 2761 C CA . PRO B 1 155 ? -8.378 7.847 27.677 1.00 19.03 155 PRO B CA 1
ATOM 2762 C C . PRO B 1 155 ? -7.738 7.089 28.825 1.00 22.21 155 PRO B C 1
ATOM 2763 O O . PRO B 1 155 ? -7.657 7.602 29.949 1.00 21.03 155 PRO B O 1
ATOM 2767 N N . GLU B 1 156 ? -7.299 5.869 28.542 1.00 21.74 156 GLU B N 1
ATOM 2768 C CA . GLU B 1 156 ? -6.633 5.030 29.538 1.00 24.84 156 GLU B CA 1
ATOM 2769 C C . GLU B 1 156 ? -5.378 4.421 28.955 1.00 25.25 156 GLU B C 1
ATOM 2770 O O . GLU B 1 156 ? -5.422 3.683 27.968 1.00 24.43 156 GLU B O 1
ATOM 2776 N N . TYR B 1 157 ? -4.250 4.741 29.572 1.00 23.61 157 TYR B N 1
ATOM 2777 C CA . TYR B 1 157 ? -2.971 4.212 29.133 1.00 22.56 157 TYR B CA 1
ATOM 2778 C C . TYR B 1 157 ? -2.978 2.663 29.222 1.00 23.76 157 TYR B C 1
ATOM 2779 O O . TYR B 1 157 ? -3.370 2.067 30.242 1.00 22.10 157 TYR B O 1
ATOM 2788 N N . ARG B 1 158 ? -2.585 2.001 28.137 1.00 20.18 158 ARG B N 1
ATOM 2789 C CA . ARG B 1 158 ? -2.553 0.536 28.139 1.00 20.26 158 ARG B CA 1
ATOM 2790 C C . ARG B 1 158 ? -1.260 0.119 28.854 1.00 23.07 158 ARG B C 1
ATOM 2791 O O . ARG B 1 158 ? -0.185 0.111 28.268 1.00 20.40 158 ARG B O 1
ATOM 2799 N N . GLU B 1 159 ? -1.388 -0.216 30.139 1.00 26.35 159 GLU B N 1
ATOM 2800 C CA . GLU B 1 159 ? -0.249 -0.577 30.990 1.00 29.88 159 GLU B CA 1
ATOM 2801 C C . GLU B 1 159 ? 0.745 -1.588 30.460 1.00 28.33 159 GLU B C 1
ATOM 2802 O O . GLU B 1 159 ? 0.361 -2.681 30.044 1.00 28.65 159 GLU B O 1
ATOM 2808 N N . GLY B 1 160 ? 2.021 -1.200 30.499 1.00 26.97 160 GLY B N 1
ATOM 2809 C CA . GLY B 1 160 ? 3.110 -2.060 30.085 1.00 27.58 160 GLY B CA 1
ATOM 2810 C C . GLY B 1 160 ? 3.236 -2.453 28.625 1.00 30.70 160 GLY B C 1
ATOM 2811 O O . GLY B 1 160 ? 4.113 -3.243 28.272 1.00 32.57 160 GLY B O 1
ATOM 2812 N N . VAL B 1 161 ? 2.389 -1.917 27.759 1.00 25.97 161 VAL B N 1
ATOM 2813 C CA . VAL B 1 161 ? 2.476 -2.290 26.362 1.00 23.83 161 VAL B CA 1
ATOM 2814 C C . VAL B 1 161 ? 3.384 -1.310 25.635 1.00 22.55 161 VAL B C 1
ATOM 2815 O O . VAL B 1 161 ? 3.339 -0.106 25.883 1.00 21.70 161 VAL B O 1
ATOM 2819 N N . VAL B 1 162 ? 4.232 -1.847 24.773 1.00 23.03 162 VAL B N 1
ATOM 2820 C CA . VAL B 1 162 ? 5.124 -1.045 23.931 1.00 20.99 162 VAL B CA 1
ATOM 2821 C C . VAL B 1 162 ? 4.984 -1.669 22.548 1.00 20.22 162 VAL B C 1
ATOM 2822 O O . VAL B 1 162 ? 5.163 -2.871 22.392 1.00 21.41 162 VAL B O 1
ATOM 2826 N N . THR B 1 163 ? 4.631 -0.855 21.559 1.00 18.69 163 THR B N 1
ATOM 2827 C CA . THR B 1 163 ? 4.429 -1.362 20.195 1.00 17.68 163 THR B CA 1
ATOM 2828 C C . THR B 1 163 ? 5.737 -1.677 19.485 1.00 19.85 163 THR B C 1
ATOM 2829 O O . THR B 1 163 ? 6.824 -1.264 19.926 1.00 19.43 163 THR B O 1
ATOM 2833 N N . ASP B 1 164 ? 5.614 -2.374 18.355 1.00 20.63 164 ASP B N 1
ATOM 2834 C CA . ASP B 1 164 ? 6.761 -2.720 17.514 1.00 18.54 164 ASP B CA 1
ATOM 2835 C C . ASP B 1 164 ? 7.561 -1.466 17.184 1.00 17.31 164 ASP B C 1
ATOM 2836 O O . ASP B 1 164 ? 8.739 -1.560 16.873 1.00 19.88 164 ASP B O 1
ATOM 2841 N N . ASN B 1 165 ? 6.932 -0.296 17.248 1.00 16.65 165 ASN B N 1
ATOM 2842 C CA . ASN B 1 165 ? 7.626 0.958 16.905 1.00 16.10 165 ASN B CA 1
ATOM 2843 C C . ASN B 1 165 ? 8.144 1.731 18.103 1.00 18.77 165 ASN B C 1
ATOM 2844 O O . ASN B 1 165 ? 8.616 2.864 17.960 1.00 19.38 165 ASN B O 1
ATOM 2849 N N . GLY B 1 166 ? 8.025 1.121 19.272 1.00 17.28 166 GLY B N 1
ATOM 2850 C CA . GLY B 1 166 ? 8.505 1.728 20.487 1.00 19.33 166 GLY B CA 1
ATOM 2851 C C . GLY B 1 166 ? 7.586 2.744 21.105 1.00 18.88 166 GLY B C 1
ATOM 2852 O O . GLY B 1 166 ? 8.032 3.556 21.925 1.00 18.73 166 GLY B O 1
ATOM 2853 N N . ASN B 1 167 ? 6.301 2.683 20.767 1.00 14.94 167 ASN B N 1
ATOM 2854 C CA . ASN B 1 167 ? 5.348 3.663 21.276 1.00 17.62 167 ASN B CA 1
ATOM 2855 C C . ASN B 1 167 ? 4.377 3.093 22.289 1.00 17.87 167 ASN B C 1
ATOM 2856 O O . ASN B 1 167 ? 4.322 1.880 22.473 1.00 21.34 167 ASN B O 1
ATOM 2861 N N . VAL B 1 168 ? 3.615 3.971 22.941 1.00 20.33 168 VAL B N 1
ATOM 2862 C CA . VAL B 1 168 ? 2.619 3.510 23.910 1.00 19.92 168 VAL B CA 1
ATOM 2863 C C . VAL B 1 168 ? 1.243 3.658 23.266 1.00 20.50 168 VAL B C 1
ATOM 2864 O O . VAL B 1 168 ? 1.102 4.250 22.180 1.00 19.40 168 VAL B O 1
ATOM 2868 N N . ILE B 1 169 ? 0.236 3.094 23.928 1.00 20.35 169 ILE B N 1
ATOM 2869 C CA . ILE B 1 169 ? -1.146 3.168 23.452 1.00 19.82 169 I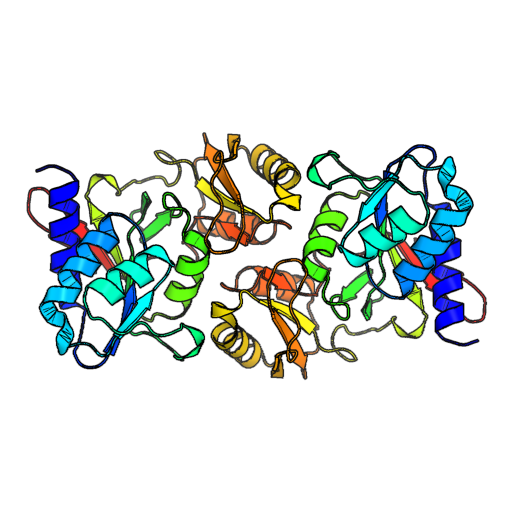LE B CA 1
ATOM 2870 C C . ILE B 1 169 ? -2.097 3.704 24.509 1.00 20.41 169 ILE B C 1
ATOM 2871 O O . ILE B 1 169 ? -2.025 3.350 25.693 1.00 16.04 169 ILE B O 1
ATOM 2876 N N . LEU B 1 170 ? -2.961 4.596 24.059 1.00 18.48 170 LEU B N 1
ATOM 2877 C CA . LEU B 1 170 ? -4.015 5.131 24.886 1.00 19.81 170 LEU B CA 1
ATOM 2878 C C . LEU B 1 170 ? -5.313 4.558 24.284 1.00 20.90 170 LEU B C 1
ATOM 2879 O O . LEU B 1 170 ? -5.538 4.674 23.071 1.00 20.17 170 LEU B O 1
ATOM 2884 N N . ASP B 1 171 ? -6.150 3.924 25.109 1.00 18.89 171 ASP B N 1
ATOM 2885 C CA . ASP B 1 171 ? -7.434 3.411 24.613 1.00 18.53 171 ASP B CA 1
ATOM 2886 C C . ASP B 1 171 ? -8.505 4.352 25.127 1.00 19.24 171 ASP B C 1
ATOM 2887 O O . ASP B 1 171 ? -8.629 4.569 26.351 1.00 17.35 171 ASP B O 1
ATOM 2892 N N . VAL B 1 172 ? -9.279 4.905 24.200 1.00 14.99 172 VAL B N 1
ATOM 2893 C CA . VAL B 1 172 ? -10.299 5.876 24.560 1.00 18.63 172 VAL B CA 1
ATOM 2894 C C . VAL B 1 172 ? -11.667 5.261 24.789 1.00 19.37 172 VAL B C 1
ATOM 2895 O O . VAL B 1 172 ? -12.323 4.785 23.863 1.00 18.58 172 VAL B O 1
ATOM 2899 N N . HIS B 1 173 ? -12.072 5.257 26.055 1.00 19.69 173 HIS B N 1
ATOM 2900 C CA . HIS B 1 173 ? -13.360 4.711 26.467 1.00 21.41 173 HIS B CA 1
ATOM 2901 C C . HIS B 1 173 ? -14.456 5.766 26.350 1.00 20.20 173 HIS B C 1
ATOM 2902 O O . HIS B 1 173 ? -14.162 6.960 26.239 1.00 21.35 173 HIS B O 1
ATOM 2909 N N . ASN B 1 174 ? -15.718 5.317 26.369 1.00 23.69 174 ASN B N 1
ATOM 2910 C CA . ASN B 1 174 ? -16.881 6.212 26.300 1.00 24.43 174 ASN B CA 1
ATOM 2911 C C . ASN B 1 174 ? -16.704 7.230 25.199 1.00 24.04 174 ASN B C 1
ATOM 2912 O O . ASN B 1 174 ? -16.832 8.447 25.390 1.00 25.82 174 ASN B O 1
ATOM 2917 N N . PHE B 1 175 ? -16.444 6.712 24.014 1.00 22.17 175 PHE B N 1
ATOM 2918 C CA . PHE B 1 175 ? -16.163 7.575 22.896 1.00 25.46 175 PHE B CA 1
ATOM 2919 C C . PHE B 1 175 ? -16.830 7.022 21.661 1.00 25.07 175 PHE B C 1
ATOM 2920 O O . PHE B 1 175 ? -16.200 6.255 20.920 1.00 23.63 175 PHE B O 1
ATOM 2928 N N . SER B 1 176 ? -18.092 7.376 21.438 1.00 24.33 176 SER B N 1
ATOM 2929 C CA . SER B 1 176 ? -18.788 6.887 20.244 1.00 27.16 176 SER B CA 1
ATOM 2930 C C . SER B 1 176 ? -18.328 7.767 19.107 1.00 24.04 176 SER B C 1
ATOM 2931 O O . SER B 1 176 ? -18.312 8.990 19.221 1.00 28.98 176 SER B O 1
ATOM 2934 N N . ILE B 1 177 ? -17.946 7.140 18.011 1.00 21.59 177 ILE B N 1
ATOM 2935 C CA . ILE B 1 177 ? -17.440 7.858 16.872 1.00 19.96 177 ILE B CA 1
ATOM 2936 C C . ILE B 1 177 ? -18.542 8.073 15.835 1.00 22.28 177 ILE B C 1
ATOM 2937 O O . ILE B 1 177 ? -18.729 7.262 14.941 1.00 20.01 177 ILE B O 1
ATOM 2942 N N . LEU B 1 178 ? -19.251 9.197 15.950 1.00 20.32 178 LEU B N 1
ATOM 2943 C CA . LEU B 1 178 ? -20.361 9.479 15.047 1.00 21.09 178 LEU B CA 1
ATOM 2944 C C . LEU B 1 178 ? -20.014 9.920 13.621 1.00 21.38 178 LEU B C 1
ATOM 2945 O O . LEU B 1 178 ? -20.872 9.854 12.722 1.00 17.30 178 LEU B O 1
ATOM 2950 N N . ASN B 1 179 ? -18.781 10.406 13.430 1.00 19.26 179 ASN B N 1
ATOM 2951 C CA . ASN B 1 179 ? -18.287 10.825 12.112 1.00 18.71 179 ASN B CA 1
ATOM 2952 C C . ASN B 1 179 ? -16.842 10.287 12.019 1.00 17.47 179 ASN B C 1
ATOM 2953 O O . ASN B 1 179 ? -15.884 11.028 12.214 1.00 18.95 179 ASN B O 1
ATOM 2958 N N . PRO B 1 180 ? -16.675 8.992 11.724 1.00 16.75 180 PRO B N 1
ATOM 2959 C CA . PRO B 1 180 ? -15.311 8.410 11.639 1.00 17.56 180 PRO B CA 1
ATOM 2960 C C . PRO B 1 180 ? -14.319 9.149 10.728 1.00 17.61 180 PRO B C 1
ATOM 2961 O O . PRO B 1 180 ? -13.180 9.384 11.108 1.00 17.46 180 PRO B O 1
ATOM 2965 N N . VAL B 1 181 ? -14.740 9.519 9.524 1.00 18.53 181 VAL B N 1
ATOM 2966 C CA . VAL B 1 181 ? -13.814 10.188 8.622 1.00 17.43 181 VAL B CA 1
ATOM 2967 C C . VAL B 1 181 ? -13.264 11.475 9.242 1.00 18.36 181 VAL B C 1
ATOM 2968 O O . VAL B 1 181 ? -12.052 11.725 9.256 1.00 18.68 181 VAL B O 1
ATOM 2972 N N . GLU B 1 182 ? -14.158 12.277 9.789 1.00 19.32 182 GLU B N 1
ATOM 2973 C CA . GLU B 1 182 ? -13.770 13.538 10.393 1.00 20.30 182 GLU B CA 1
ATOM 2974 C C . GLU B 1 182 ? -12.851 13.340 11.588 1.00 17.75 182 GLU B C 1
ATOM 2975 O O . GLU B 1 182 ? -11.841 14.023 11.726 1.00 16.55 182 GLU B O 1
ATOM 2981 N N . ILE B 1 183 ? -13.208 12.414 12.457 1.00 18.22 183 ILE B N 1
ATOM 2982 C CA . ILE B 1 183 ? -12.409 12.148 13.641 1.00 17.70 183 ILE B CA 1
ATOM 2983 C C . ILE B 1 183 ? -11.030 11.588 13.297 1.00 16.72 183 ILE B C 1
ATOM 2984 O O . ILE B 1 183 ? -10.035 11.925 13.953 1.00 15.40 183 ILE B O 1
ATOM 2989 N N . GLU B 1 184 ? -10.949 10.741 12.272 1.00 17.58 184 GLU B N 1
ATOM 2990 C CA . GLU B 1 184 ? -9.649 10.166 11.906 1.00 15.96 184 GLU B CA 1
ATOM 2991 C C . GLU B 1 184 ? -8.728 11.321 11.519 1.00 17.26 184 GLU B C 1
ATOM 2992 O O . GLU B 1 184 ? -7.586 11.393 11.971 1.00 14.56 184 GLU B O 1
ATOM 2998 N N . LYS B 1 185 ? -9.232 12.240 10.694 1.00 15.79 185 LYS B N 1
ATOM 2999 C CA . LYS B 1 185 ? -8.431 13.388 10.277 1.00 16.18 185 LYS B CA 1
ATOM 3000 C C . LYS B 1 185 ? -8.065 14.308 11.447 1.00 18.01 185 LYS B C 1
ATOM 3001 O O . LYS B 1 185 ? -6.943 14.809 11.534 1.00 15.76 185 LYS B O 1
ATOM 3007 N N . GLU B 1 186 ? -9.009 14.535 12.344 1.00 18.22 186 GLU B N 1
ATOM 3008 C CA . GLU B 1 186 ? -8.759 15.402 13.489 1.00 19.67 186 GLU B CA 1
ATOM 3009 C C . GLU B 1 186 ? -7.619 14.853 14.369 1.00 19.21 186 GLU B C 1
ATOM 3010 O O . GLU B 1 186 ? -6.678 15.591 14.753 1.00 17.47 186 GLU B O 1
ATOM 3016 N N . LEU B 1 187 ? -7.674 13.558 14.658 1.00 16.59 187 LEU B N 1
ATOM 3017 C CA . LEU B 1 187 ? -6.634 12.917 15.463 1.00 17.00 187 LEU B CA 1
ATOM 3018 C C . LEU B 1 187 ? -5.259 12.906 14.785 1.00 17.07 187 LEU B C 1
ATOM 3019 O O . LEU B 1 187 ? -4.220 12.972 15.451 1.00 16.44 187 LEU B O 1
ATOM 3024 N N . ASN B 1 188 ? -5.253 12.848 13.463 1.00 16.21 188 ASN B N 1
ATOM 3025 C CA . ASN B 1 188 ? -4.003 12.854 12.714 1.00 16.44 188 ASN B CA 1
ATOM 3026 C C . ASN B 1 188 ? -3.296 14.200 12.795 1.00 16.97 188 ASN B C 1
ATOM 3027 O O . ASN B 1 188 ? -2.138 14.315 12.437 1.00 18.32 188 ASN B O 1
ATOM 3032 N N . ASN B 1 189 ? -3.996 15.227 13.250 1.00 16.73 189 ASN B N 1
ATOM 3033 C CA . ASN B 1 189 ? -3.387 16.551 13.384 1.00 18.79 189 ASN B CA 1
ATOM 3034 C C . ASN B 1 189 ? -2.869 16.825 14.799 1.00 18.83 189 ASN B C 1
ATOM 3035 O O . ASN B 1 189 ? -2.331 17.909 15.074 1.00 19.43 189 ASN B O 1
ATOM 3040 N N . VAL B 1 190 ? -3.052 15.877 15.708 1.00 15.29 190 VAL B N 1
ATOM 3041 C CA . VAL B 1 190 ? -2.596 16.087 17.079 1.00 15.95 190 VAL B CA 1
ATOM 3042 C C . VAL B 1 190 ? -1.104 15.726 17.232 1.00 16.59 190 VAL B C 1
ATOM 3043 O O . VAL B 1 190 ? -0.708 14.609 16.908 1.00 16.03 190 VAL B O 1
ATOM 3047 N N . ALA B 1 191 ? -0.267 16.663 17.704 1.00 17.93 191 ALA B N 1
ATOM 3048 C CA . ALA B 1 191 ? 1.164 16.347 17.874 1.00 18.17 191 ALA B CA 1
ATOM 3049 C C . ALA B 1 191 ? 1.313 15.224 18.888 1.00 19.42 191 ALA B C 1
ATOM 3050 O O . ALA B 1 191 ? 0.757 15.295 19.978 1.00 19.32 191 ALA B O 1
ATOM 3052 N N . GLY B 1 192 ? 2.094 14.206 18.554 1.00 19.18 192 GLY B N 1
ATOM 3053 C CA . GLY B 1 192 ? 2.262 13.109 19.489 1.00 17.65 192 GLY B CA 1
ATOM 3054 C C . GLY B 1 192 ? 1.528 11.855 19.067 1.00 17.42 192 GLY B C 1
ATOM 3055 O O . GLY B 1 192 ? 1.899 10.768 19.481 1.00 17.84 192 GLY B O 1
ATOM 3056 N N . VAL B 1 193 ? 0.479 11.999 18.257 1.00 16.31 193 VAL B N 1
ATOM 3057 C CA . VAL B 1 193 ? -0.257 10.835 17.784 1.00 14.95 193 VAL B CA 1
ATOM 3058 C C . VAL B 1 193 ? 0.440 10.258 16.551 1.00 16.17 193 VAL B C 1
ATOM 3059 O O . VAL B 1 193 ? 0.658 10.932 15.546 1.00 13.34 193 VAL B O 1
ATOM 3063 N N . VAL B 1 194 ? 0.810 8.996 16.652 1.00 16.55 194 VAL B N 1
ATOM 3064 C CA . VAL B 1 194 ? 1.484 8.311 15.546 1.00 16.26 194 VAL B CA 1
ATOM 3065 C C . VAL B 1 194 ? 0.403 7.785 14.642 1.00 15.24 194 VAL B C 1
ATOM 3066 O O . VAL B 1 194 ? 0.416 8.037 13.442 1.00 16.75 194 VAL B O 1
ATOM 3070 N N . THR B 1 195 ? -0.550 7.069 15.227 1.00 15.03 195 THR B N 1
ATOM 3071 C CA . THR B 1 195 ? -1.643 6.515 14.448 1.00 16.07 195 THR B CA 1
ATOM 3072 C C . THR B 1 195 ? -2.885 6.384 15.308 1.00 16.95 195 THR B C 1
ATOM 3073 O O . THR B 1 195 ? -2.784 6.073 16.501 1.00 19.19 195 THR B O 1
ATOM 3077 N N . ASN B 1 196 ? -4.055 6.643 14.737 1.00 15.88 196 ASN B N 1
ATOM 3078 C CA . ASN B 1 196 ? -5.276 6.392 15.511 1.00 15.66 196 ASN B CA 1
ATOM 3079 C C . ASN B 1 196 ? -5.956 5.160 14.839 1.00 16.97 196 ASN B C 1
ATOM 3080 O O . ASN B 1 196 ? -5.752 4.896 13.631 1.00 13.83 196 ASN B O 1
ATOM 3085 N N . GLY B 1 197 ? -6.689 4.377 15.632 1.00 12.32 197 GLY B N 1
ATOM 3086 C CA . GLY B 1 197 ? -7.323 3.162 15.136 1.00 13.58 197 GLY B CA 1
ATOM 3087 C C . GLY B 1 197 ? -8.511 3.237 14.196 1.00 14.40 197 GLY B C 1
ATOM 3088 O O . GLY B 1 197 ? -9.101 2.210 13.859 1.00 13.88 197 GLY B O 1
ATOM 3089 N N . ILE B 1 198 ? -8.896 4.442 13.778 1.00 14.15 198 ILE B N 1
ATOM 3090 C CA . ILE B 1 198 ? -10.019 4.571 12.855 1.00 13.06 198 ILE B CA 1
ATOM 3091 C C . ILE B 1 198 ? -9.485 4.369 11.448 1.00 13.88 198 ILE B C 1
ATOM 3092 O O . ILE B 1 198 ? -8.604 5.105 11.021 1.00 15.23 198 ILE B O 1
ATOM 3097 N N . PHE B 1 199 ? -10.001 3.369 10.749 1.00 13.45 199 PHE B N 1
ATOM 3098 C CA . PHE B 1 199 ? -9.597 3.130 9.363 1.00 15.99 199 PHE B CA 1
ATOM 3099 C C . PHE B 1 199 ? -10.827 3.495 8.537 1.00 17.80 199 PHE B C 1
ATOM 3100 O O . PHE B 1 199 ? -11.642 2.615 8.205 1.00 18.75 199 PHE B O 1
ATOM 3108 N N . ALA B 1 200 ? -10.986 4.788 8.241 1.00 16.83 200 ALA B N 1
ATOM 3109 C CA . ALA B 1 200 ? -12.149 5.271 7.486 1.00 16.17 200 ALA B CA 1
ATOM 3110 C C . ALA B 1 200 ? -11.769 5.997 6.189 1.00 19.27 200 ALA B C 1
ATOM 3111 O O . ALA B 1 200 ? -12.516 5.926 5.219 1.00 20.98 200 ALA B O 1
ATOM 3113 N N . LEU B 1 201 ? -10.626 6.694 6.165 1.00 18.27 201 LEU B N 1
ATOM 3114 C CA . LEU B 1 201 ? -10.202 7.360 4.943 1.00 20.40 201 LEU B CA 1
ATOM 3115 C C . LEU B 1 201 ? -9.917 6.242 3.951 1.00 22.60 201 LEU B C 1
ATOM 3116 O O . LEU B 1 201 ? -10.151 6.377 2.756 1.00 22.21 201 LEU B O 1
ATOM 3121 N N . ARG B 1 202 ? -9.377 5.142 4.472 1.00 22.30 202 ARG B N 1
ATOM 3122 C CA . ARG B 1 202 ? -9.124 3.956 3.665 1.00 22.52 202 ARG B CA 1
ATOM 3123 C C . ARG B 1 202 ? -9.674 2.758 4.466 1.00 20.68 202 ARG B C 1
ATOM 3124 O O . ARG B 1 202 ? -8.969 2.194 5.315 1.00 22.02 202 ARG B O 1
ATOM 3132 N N . GLY B 1 203 ? -10.942 2.417 4.197 1.00 20.75 203 GLY B N 1
ATOM 3133 C CA . GLY B 1 203 ? -11.619 1.288 4.835 1.00 22.22 203 GLY B CA 1
ATOM 3134 C C . GLY B 1 203 ? -11.404 -0.028 4.068 1.00 21.64 203 GLY B C 1
ATOM 3135 O O . GLY B 1 203 ? -10.535 -0.116 3.201 1.00 21.01 203 GLY B O 1
ATOM 3136 N N . ALA B 1 204 ? -12.172 -1.057 4.403 1.00 19.59 204 ALA B N 1
ATOM 3137 C CA . ALA B 1 204 ? -12.053 -2.350 3.759 1.00 19.25 204 ALA B CA 1
ATOM 3138 C C . ALA B 1 204 ? -12.732 -2.335 2.393 1.00 18.31 204 ALA B C 1
ATOM 3139 O O . ALA B 1 204 ? -13.686 -1.609 2.170 1.00 19.80 204 ALA B O 1
ATOM 3141 N N . ASP B 1 205 ? -12.225 -3.146 1.487 1.00 17.87 205 ASP B N 1
ATOM 3142 C CA . ASP B 1 205 ? -12.814 -3.262 0.154 1.00 17.74 205 ASP B CA 1
ATOM 3143 C C . ASP B 1 205 ? -13.709 -4.476 0.129 1.00 18.81 205 ASP B C 1
ATOM 3144 O O . ASP B 1 205 ? -14.750 -4.468 -0.527 1.00 19.12 205 ASP B O 1
ATOM 3149 N N . VAL B 1 206 ? -13.297 -5.520 0.848 1.00 17.73 206 VAL B N 1
ATOM 3150 C CA . VAL B 1 206 ? -14.053 -6.761 0.934 1.00 17.65 206 VAL B CA 1
ATOM 3151 C C . VAL B 1 206 ? -14.180 -7.143 2.410 1.00 18.39 206 VAL B C 1
ATOM 3152 O O . VAL B 1 206 ? -13.224 -6.992 3.152 1.00 18.81 206 VAL B O 1
ATOM 3156 N N . VAL B 1 207 ? -15.357 -7.596 2.840 1.00 17.44 207 VAL B N 1
ATOM 3157 C CA . VAL B 1 207 ? -15.486 -8.017 4.237 1.00 19.69 207 VAL B CA 1
ATOM 3158 C C . VAL B 1 207 ? -15.908 -9.474 4.239 1.00 20.02 207 VAL B C 1
ATOM 3159 O O . VAL B 1 207 ? -16.865 -9.841 3.563 1.00 20.06 207 VAL B O 1
ATOM 3163 N N . ILE B 1 208 ? -15.174 -10.313 4.969 1.00 19.11 208 ILE B N 1
ATOM 3164 C CA . ILE B 1 208 ? -15.521 -11.717 5.054 1.00 17.95 208 ILE B CA 1
ATOM 3165 C C . ILE B 1 208 ? -15.881 -11.982 6.498 1.00 19.91 208 ILE B C 1
ATOM 3166 O O . ILE B 1 208 ? -15.062 -11.805 7.395 1.00 15.85 208 ILE B O 1
ATOM 3171 N N . VAL B 1 209 ? -17.123 -12.405 6.717 1.00 18.76 209 VAL B N 1
ATOM 3172 C CA . VAL B 1 209 ? -17.614 -12.643 8.069 1.00 20.28 209 VAL B CA 1
ATOM 3173 C C . VAL B 1 209 ? -17.843 -14.123 8.387 1.00 21.97 209 VAL B C 1
ATOM 3174 O O . VAL B 1 209 ? -18.606 -14.813 7.693 1.00 21.82 209 VAL B O 1
ATOM 3178 N N . GLY B 1 210 ? -17.176 -14.604 9.429 1.00 20.53 210 GLY B N 1
ATOM 3179 C CA . GLY B 1 210 ? -17.391 -15.977 9.835 1.00 22.92 210 GLY B CA 1
ATOM 3180 C C . GLY B 1 210 ? -18.683 -15.997 10.642 1.00 22.68 210 GLY B C 1
ATOM 3181 O O . GLY B 1 210 ? -18.834 -15.227 11.606 1.00 21.08 210 GLY B O 1
ATOM 3182 N N . THR B 1 211 ? -19.621 -16.856 10.251 1.00 22.45 211 THR B N 1
ATOM 3183 C CA . THR B 1 211 ? -20.904 -16.964 10.953 1.00 25.73 211 THR B CA 1
ATOM 3184 C C . THR B 1 211 ? -21.197 -18.443 11.188 1.00 24.86 211 THR B C 1
ATOM 3185 O O . THR B 1 211 ? -20.614 -19.305 10.522 1.00 23.75 211 THR B O 1
ATOM 3189 N N . PRO B 1 212 ? -22.106 -18.756 12.138 1.00 28.54 212 PRO B N 1
ATOM 3190 C CA . PRO B 1 212 ? -22.456 -20.161 12.427 1.00 27.14 212 PRO B CA 1
ATOM 3191 C C . PRO B 1 212 ? -22.956 -20.855 11.161 1.00 29.27 212 PRO B C 1
ATOM 3192 O O . PRO B 1 212 ? -22.972 -22.083 11.063 1.00 29.76 212 PRO B O 1
ATOM 3196 N N . GLU B 1 213 ? -23.368 -20.051 10.191 1.00 26.24 213 GLU B N 1
ATOM 3197 C CA . GLU B 1 213 ? -23.866 -20.567 8.921 1.00 31.13 213 GLU B CA 1
ATOM 3198 C C . GLU B 1 213 ? -22.792 -20.599 7.828 1.00 29.59 213 GLU B C 1
ATOM 3199 O O . GLU B 1 213 ? -23.111 -20.824 6.668 1.00 29.31 213 GLU B O 1
ATOM 3205 N N . GLY B 1 214 ? -21.539 -20.356 8.202 1.00 27.92 214 GLY B N 1
ATOM 3206 C CA . GLY B 1 214 ? -20.455 -20.351 7.233 1.00 27.43 214 GLY B CA 1
ATOM 3207 C C . GLY B 1 214 ? -19.930 -18.943 6.991 1.00 25.83 214 GLY B C 1
ATOM 3208 O O . GLY B 1 214 ? -20.524 -17.959 7.449 1.00 27.30 214 GLY B O 1
ATOM 3209 N N . ALA B 1 215 ? -18.816 -18.834 6.279 1.00 23.92 215 ALA B N 1
ATOM 3210 C CA . ALA B 1 215 ? -18.251 -17.517 5.985 1.00 25.76 215 ALA B CA 1
ATOM 3211 C C . ALA B 1 215 ? -19.103 -16.826 4.930 1.00 25.34 215 ALA B C 1
ATOM 3212 O O . ALA B 1 215 ? -19.502 -17.445 3.946 1.00 27.34 215 ALA B O 1
ATOM 3214 N N . LYS B 1 216 ? -19.384 -15.542 5.140 1.00 25.97 216 LYS B N 1
ATOM 3215 C CA . LYS B 1 216 ? -20.189 -14.756 4.200 1.00 24.41 216 LYS B CA 1
ATOM 3216 C C . LYS B 1 216 ? -19.345 -13.609 3.657 1.00 24.61 216 LYS B C 1
ATOM 3217 O O . LYS B 1 216 ? -18.761 -12.846 4.422 1.00 23.43 216 LYS B O 1
ATOM 3223 N N . VAL B 1 217 ? -19.267 -13.496 2.341 1.00 21.71 217 VAL B N 1
ATOM 3224 C CA . VAL B 1 217 ? -18.480 -12.435 1.721 1.00 24.65 217 VAL B CA 1
ATOM 3225 C C . VAL B 1 217 ? -19.315 -11.231 1.308 1.00 29.26 217 VAL B C 1
ATOM 3226 O O . VAL B 1 217 ? -20.357 -11.362 0.657 1.00 28.53 217 VAL B O 1
ATOM 3230 N N . ILE B 1 218 ? -18.845 -10.053 1.704 1.00 30.12 218 ILE B N 1
ATOM 3231 C CA . ILE B 1 218 ? -19.485 -8.795 1.361 1.00 33.11 218 ILE B CA 1
ATOM 3232 C C . ILE B 1 218 ? -18.475 -8.109 0.443 1.00 37.35 218 ILE B C 1
ATOM 3233 O O . ILE B 1 218 ? -17.543 -7.424 0.889 1.00 33.34 218 ILE B O 1
ATOM 3238 N N . ASP B 1 219 ? -18.642 -8.370 -0.849 1.00 42.44 219 ASP B N 1
ATOM 3239 C CA . ASP B 1 219 ? -17.782 -7.835 -1.896 1.00 48.44 219 ASP B CA 1
ATOM 3240 C C . ASP B 1 219 ? -18.576 -6.673 -2.482 1.00 52.35 219 ASP B C 1
ATOM 3241 O O . ASP B 1 219 ? -19.071 -5.851 -1.674 1.00 54.90 219 ASP B O 1
#

Secondary structure (DSSP, 8-state):
--HHHHHHHHHHHHGGGPPTTSEEEE--SHHHHHHHHHHHTTGGGS-EEEESSHHHHHHHHHTTPPB--GGG-S-EEEEEE--SEE-TTS-EE--TTS-HHHHHHHHHHEEEEEEEEEGGGB-SSTTSSSPEEEEE-GGGHHHHHHHHHHTT-EEEE-TT---TTS-EEEEEES---S-HHHHHHHHHTSTTEEEESEE-TT--SEEEEEETTEEEEE-/--HHHHHHHHHHHHGGG--TT-EEEE--SHHHHHHHHHHHTTGGGS-EEEESSHHHHHHHHHTTPPEE-GGG-S-EEEEEE--SEE-TT--EE--TTS-HHHHHHHHHHEEEEEEEEEGGGB-SSTTSSSPEEEEE-GGGHHHHHHHHHHTT-EEEE-TT---TTS-EEEEEES---SSHHHHHHHHHTSTTEEEESEE-TT--SEEEEEETTEEEEE-

Radius of gyration: 23.69 Å; Cα contacts (8 Å, |Δi|>4): 1077; chains: 2; bounding box: 52×71×47 Å

Sequence (438 aa):
MNQLEMKKLAAQAALQYVKADRIVGVGSGSTVNCFIEALGTIKDKIQGAVAASKESEELLRKQGIEVFNANDVSSLDIYVDGADEINPQKMMIKGGGAALTREKIVAALAKKFICIVDSSKQVDVLGSTFPLPVEVIPMARSQVGRKLAALGGSPEYREGVVTDNGNVILDVHNFSILNPVEIEKELNNVAGVVTNGIFALRGADVVIVGTPEGAKVIDMNQLEMKKLAAQAALQYVKADRIVGVGSGSTVNCFIEALGTIKDKIQGAVAASKESEELLRKQGIEVFNANDVSSLDIYVDGADEINPQKMMIKGGGAALTREKIVAALAKKFICIVDSSKQVDVLGSTFPLPVEVIPMARSQVGRKLAALGGSPEYREGVVTDNGNVILDVHNFSILNPVEIEKELNNVAGVVTNGIFALRGADVVIVGTPEGAKVID

Solvent-accessible surface area: 17396 Å² total; per-residue (Å²): 115,81,81,95,71,21,22,89,57,0,0,94,21,0,17,154,44,8,92,60,102,115,26,4,0,0,0,16,23,66,11,0,41,13,0,3,104,4,0,14,95,45,84,137,92,17,98,0,0,1,6,0,6,111,99,0,34,91,64,0,120,158,58,57,7,108,25,42,76,4,31,102,15,87,50,3,8,4,0,0,0,6,12,33,0,4,14,102,130,46,30,0,0,6,4,31,64,18,13,0,4,32,7,32,1,0,2,62,11,8,142,61,0,0,0,0,2,1,40,76,38,88,18,123,57,2,10,64,96,50,33,1,0,0,0,0,10,58,32,0,95,36,22,1,12,92,84,0,54,86,53,52,8,47,42,105,46,48,146,62,51,99,9,58,36,41,10,16,0,5,16,1,69,118,19,71,5,137,83,14,40,106,34,6,94,70,0,30,52,25,22,9,14,21,10,0,0,0,3,11,72,75,17,9,56,1,5,0,3,0,17,87,145,22,38,95,73,73,125,102,103,88,98,69,16,32,104,38,0,2,121,18,0,33,111,38,4,123,47,113,115,25,3,0,0,0,18,30,64,11,0,50,14,0,2,110,16,0,9,107,37,91,140,77,18,93,1,0,1,4,0,6,110,97,1,34,74,50,0,119,163,52,55,7,109,27,41,93,3,50,86,19,82,48,3,41,10,0,0,0,8,12,33,0,5,15,88,117,44,41,0,0,6,4,31,60,19,11,0,4,40,6,31,2,0,1,62,12,8,150,76,0,0,0,0,1,0,40,60,40,86,19,121,59,3,10,61,98,50,37,0,0,0,0,0,13,57,23,0,82,25,19,0,14,95,83,1,54,83,53,52,9,46,38,94,80,48,140,68,44,104,9,48,34,38,9,15,0,6,16,0,60,126,18,65,5,151,81,16,45,89,35,7,86,64,0,28,56,24,22,9,15,23,12,0,0,0,3,10,76,75,16,9,61,1,4,0,4,0,23,82,144,22,32,103,62,73,126

InterPro domains:
  IPR004788 Ribose 5-phosphate isomerase, type A [PF06026] (49-214)
  IPR004788 Ribose 5-phosphate isomerase, type A [PTHR11934] (3-217)
  IPR004788 Ribose 5-phosphate isomerase, type A [TIGR00021] (6-215)
  IPR004788 Ribose 5-phosphate isomerase, type A [cd01398] (6-211)
  IPR020672 Ribose-5-phosphate isomerase, type A, subgroup [MF_00170] (3-218)
  IPR037171 NagB/RpiA transferase-like [SSF100950] (1-147)

CATH classification: 3.40.50.1360 (+1 more: 3.30.70.260)

B-factor: mean 23.35, std 8.9, range [8.46, 62.56]